Protein AF-A0A813WA10-F1 (afdb_monomer_lite)

InterPro domains:
  IPR019343 Protein phosphatase 1 regulatory subunit 21, N-terminal [PF10205] (33-105)
  IPR019343 Protein phosphatase 1 regulatory subunit 21, N-terminal [SM01254] (32-117)
  IPR040024 Protein phosphatase 1 regulatory subunit 21 [PTHR21448] (25-212)
  IPR049372 Protein phosphatase 1 regulatory subunit 21, C-terminal [PF21636] (547-637)

Secondary structure (DSSP, 8-state):
---------------------S-HHHHHHHHHHHHHHHHHHHHHHHHHHHHHHHHHHHHHHHHHHHHHHHHHHHHHHHHHHHHHHHHHHHHHHHHT-------------HHHHHHHHHHHHHHHHHHHHHHHHHHHHHHHHHHHHHHHHHHHHHHHHHHHHHHHHHHHHHHHHHHHHHHHHHHHHHHHHHHHHHHHHHHHHHHHHHHHHHHHHHHHHHHHHHHHHHHTS---SSSHHHHHHHHHHHHHHHHHHHHHHHHHHHHHHTTTSHHHHHHHHHHHHHHHHHHHHHHTT-TTTHHHHHHHHHHHHHHHHHHHHHHTTT--S-HHHHHHHHHHHHHHHHHHHHHH-TTSTT-HHHHHHHHHHHHHHT------HHHHHHHHHHHHHHHHHHHHHHHHHHHHHHTT--HHHHHHHHHHHHHHHHHHHHHHHHHHHHHHHHHHHHHHHHHHHHHHTTSSHHHHHHHHHHHHHHHHHHHHHHHHHHHHHHHHHHHHHHHHHHHHHHHHHHHHHHHHHHTTS----------HHHHHHHHHHHHHHHHHHHHHHHHHHHHHHHHHHHHHHHHHHHHHHHHHHHHHHHHHHHHHHHHHHHHHHHHHHHHHHHHHHHHHHHHHHHHHHHHHHHHHHHHHHHHHHHHHHHHHHHTTS--

Structure (mmCIF, N/CA/C/O backbone):
data_AF-A0A813WA10-F1
#
_entry.id   AF-A0A813WA10-F1
#
loop_
_atom_site.group_PDB
_atom_site.id
_atom_site.type_symbol
_atom_site.label_atom_id
_atom_site.label_alt_id
_atom_site.label_comp_id
_atom_site.label_asym_id
_atom_site.label_entity_id
_atom_site.label_seq_id
_atom_site.pdbx_PDB_ins_code
_atom_site.Cartn_x
_atom_site.Cartn_y
_atom_site.Cartn_z
_atom_site.occupancy
_atom_site.B_iso_or_equiv
_atom_site.auth_seq_id
_atom_site.auth_comp_id
_atom_site.auth_asym_id
_atom_site.auth_atom_id
_atom_site.pdbx_PDB_model_num
ATOM 1 N N . MET A 1 1 ? 23.349 11.124 74.978 1.00 33.12 1 MET A N 1
ATOM 2 C CA . MET A 1 1 ? 24.605 10.948 74.207 1.00 33.12 1 MET A CA 1
ATOM 3 C C . MET A 1 1 ? 24.177 10.767 72.755 1.00 33.12 1 MET A C 1
ATOM 5 O O . MET A 1 1 ? 23.333 9.919 72.550 1.00 33.12 1 MET A O 1
ATOM 9 N N . SER A 1 2 ? 24.540 11.530 71.728 1.00 36.50 2 SER A N 1
ATOM 10 C CA . SER A 1 2 ? 25.549 12.565 71.508 1.00 36.50 2 SER A CA 1
ATOM 11 C C . SER A 1 2 ? 24.928 13.719 70.697 1.00 36.50 2 SER A C 1
ATOM 13 O O . SER A 1 2 ? 23.919 13.537 70.022 1.00 36.50 2 SER A O 1
ATOM 15 N N . LYS A 1 3 ? 25.508 14.910 70.849 1.00 33.91 3 LYS A N 1
ATOM 16 C CA . LYS A 1 3 ? 25.082 16.215 70.323 1.00 33.91 3 LYS A CA 1
ATOM 17 C C . LYS A 1 3 ? 25.573 16.465 68.888 1.00 33.91 3 LYS A C 1
ATOM 19 O O . LYS A 1 3 ? 26.562 15.866 68.481 1.00 33.91 3 LYS A O 1
ATOM 24 N N . ALA A 1 4 ? 24.974 17.509 68.300 1.00 31.62 4 ALA A N 1
ATOM 25 C CA . ALA A 1 4 ? 25.505 18.483 67.328 1.00 31.62 4 ALA A CA 1
ATOM 26 C C . ALA A 1 4 ? 24.968 18.337 65.896 1.00 31.62 4 ALA A C 1
ATOM 28 O O . ALA A 1 4 ? 24.889 17.233 65.385 1.00 31.62 4 ALA A O 1
ATOM 29 N N . SER A 1 5 ? 24.618 19.388 65.154 1.00 33.19 5 SER A N 1
ATOM 30 C CA . SER A 1 5 ? 24.331 20.803 65.434 1.00 33.19 5 SER A CA 1
ATOM 31 C C . SER A 1 5 ? 23.654 21.352 64.172 1.00 33.19 5 SER A C 1
ATOM 33 O O . SER A 1 5 ? 24.031 20.985 63.064 1.00 33.19 5 SER A O 1
ATOM 35 N N . LYS A 1 6 ? 22.671 22.239 64.347 1.00 37.78 6 LYS A N 1
ATOM 36 C CA . LYS A 1 6 ? 22.177 23.145 63.303 1.00 37.78 6 LYS A CA 1
ATOM 37 C C . LYS A 1 6 ? 23.285 24.121 62.899 1.00 37.78 6 LYS A C 1
ATOM 39 O O . LYS A 1 6 ? 23.910 24.700 63.785 1.00 37.78 6 LYS A O 1
ATOM 44 N N . SER A 1 7 ? 23.417 24.383 61.605 1.00 33.12 7 SER A N 1
ATOM 45 C CA . SER A 1 7 ? 23.889 25.669 61.092 1.00 33.12 7 SER A CA 1
ATOM 46 C C . SER A 1 7 ? 23.321 25.893 59.694 1.00 33.12 7 SER A C 1
ATOM 48 O O . SER A 1 7 ? 23.631 25.151 58.762 1.00 33.12 7 SER A O 1
ATOM 50 N N . ASP A 1 8 ? 22.473 26.912 59.602 1.00 33.22 8 ASP A N 1
ATOM 51 C CA . ASP A 1 8 ? 22.208 27.691 58.397 1.00 33.22 8 ASP A CA 1
ATOM 52 C C . ASP A 1 8 ? 23.529 28.191 57.784 1.00 33.22 8 ASP A C 1
ATOM 54 O O . ASP A 1 8 ? 24.503 28.348 58.522 1.00 33.22 8 ASP A O 1
ATOM 58 N N . LEU A 1 9 ? 23.551 28.441 56.468 1.00 33.88 9 LEU A N 1
ATOM 59 C CA . LEU A 1 9 ? 24.143 29.631 55.830 1.00 33.88 9 LEU A CA 1
ATOM 60 C C . LEU A 1 9 ? 24.111 29.505 54.293 1.00 33.88 9 LEU A C 1
ATOM 62 O O . LEU A 1 9 ? 24.758 28.651 53.693 1.00 33.88 9 LEU A O 1
ATOM 66 N N . ASP A 1 10 ? 23.325 30.408 53.713 1.00 30.09 10 ASP A N 1
ATOM 67 C CA . ASP A 1 10 ? 23.656 31.300 52.602 1.00 30.09 10 ASP A CA 1
ATOM 68 C C . ASP A 1 10 ? 24.057 30.741 51.231 1.00 30.09 10 ASP A C 1
ATOM 70 O O . ASP A 1 10 ? 25.199 30.399 50.927 1.00 30.09 10 ASP A O 1
ATOM 74 N N . ALA A 1 11 ? 23.078 30.847 50.331 1.00 36.66 11 ALA A N 1
ATOM 75 C CA . ALA A 1 11 ? 23.279 31.024 48.906 1.00 36.66 11 ALA A CA 1
ATOM 76 C C . ALA A 1 11 ? 23.779 32.452 48.625 1.00 36.66 11 ALA A C 1
ATOM 78 O O . ALA A 1 11 ? 23.010 33.405 48.721 1.00 36.66 11 ALA A O 1
ATOM 79 N N . ASN A 1 12 ? 25.059 32.592 48.276 1.00 35.00 12 ASN A N 1
ATOM 80 C CA . ASN A 1 12 ? 25.571 33.618 47.361 1.00 35.00 12 ASN A CA 1
ATOM 81 C C . ASN A 1 12 ? 27.078 33.434 47.161 1.00 35.00 12 ASN A C 1
ATOM 83 O O . ASN A 1 12 ? 27.861 33.796 48.031 1.00 35.00 12 ASN A O 1
ATOM 87 N N . SER A 1 13 ? 27.471 32.895 46.007 1.00 32.72 13 SER A N 1
ATOM 88 C CA . SER A 1 13 ? 28.706 33.217 45.274 1.00 32.72 13 SER A CA 1
ATOM 89 C C . SER A 1 13 ? 28.968 32.101 44.271 1.00 32.72 13 SER A C 1
ATOM 91 O O . SER A 1 13 ? 29.243 30.979 44.681 1.00 32.72 13 SER A O 1
ATOM 93 N N . LEU A 1 14 ? 28.859 32.405 42.976 1.00 34.34 14 LEU A N 1
ATOM 94 C CA . LEU A 1 14 ? 29.836 32.031 41.945 1.00 34.34 14 LEU A CA 1
ATOM 95 C C . LEU A 1 14 ? 29.324 32.514 40.581 1.00 34.34 14 LEU A C 1
ATOM 97 O O . LEU A 1 14 ? 28.805 31.761 39.765 1.00 34.34 14 LEU A O 1
ATOM 101 N N . ASN A 1 15 ? 29.501 33.820 40.357 1.00 35.47 15 ASN A N 1
ATOM 102 C CA . ASN A 1 15 ? 29.736 34.348 39.019 1.00 35.47 15 ASN A CA 1
ATOM 103 C C . ASN A 1 15 ? 31.147 33.909 38.612 1.00 35.47 15 ASN A C 1
ATOM 105 O O . ASN A 1 15 ? 32.132 34.453 39.107 1.00 35.47 15 ASN A O 1
ATOM 109 N N . GLY A 1 16 ? 31.224 32.916 37.732 1.00 32.81 16 GLY A N 1
ATOM 110 C CA . GLY A 1 16 ? 32.427 32.537 37.004 1.00 32.81 16 GLY A CA 1
ATOM 111 C C . GLY A 1 16 ? 32.150 32.684 35.517 1.00 32.81 16 GLY A C 1
ATOM 112 O O . GLY A 1 16 ? 31.557 31.806 34.901 1.00 32.81 16 GLY A O 1
ATOM 113 N N . THR A 1 17 ? 32.527 33.831 34.964 1.00 37.56 17 THR A N 1
ATOM 114 C CA . THR A 1 17 ? 32.673 34.039 33.527 1.00 37.56 17 THR A CA 1
ATOM 115 C C . THR A 1 17 ? 33.878 33.244 33.045 1.00 37.56 17 THR A C 1
ATOM 117 O O . THR A 1 17 ? 34.996 33.625 33.372 1.00 37.56 17 THR A O 1
ATOM 120 N N . ASP A 1 18 ? 33.658 32.209 32.240 1.00 33.34 18 ASP A N 1
ATOM 121 C CA . ASP A 1 18 ? 34.649 31.760 31.267 1.00 33.34 18 ASP A CA 1
ATOM 122 C C . ASP A 1 18 ? 33.950 31.426 29.951 1.00 33.34 18 ASP A C 1
ATOM 124 O O . ASP A 1 18 ? 33.076 30.568 29.840 1.00 33.34 18 ASP A O 1
ATOM 128 N N . THR A 1 19 ? 34.327 32.204 28.947 1.00 39.88 19 THR A N 1
ATOM 129 C CA . THR A 1 19 ? 33.926 32.102 27.554 1.00 39.88 19 THR A CA 1
ATOM 130 C C . THR A 1 19 ? 34.519 30.847 26.920 1.00 39.88 19 THR A C 1
ATOM 132 O O . THR A 1 19 ? 35.712 30.819 26.621 1.00 39.88 19 THR A O 1
ATOM 135 N N . ILE A 1 20 ? 33.680 29.854 26.622 1.00 36.19 20 ILE A N 1
ATOM 136 C CA . ILE A 1 20 ? 33.923 28.896 25.537 1.00 36.19 20 ILE A CA 1
ATOM 137 C C . ILE A 1 20 ? 32.657 28.852 24.682 1.00 36.19 20 ILE A C 1
ATOM 139 O O . ILE A 1 20 ? 31.673 28.184 24.990 1.00 36.19 20 ILE A O 1
ATOM 143 N N . SER A 1 21 ? 32.686 29.627 23.603 1.00 44.12 21 SER A N 1
ATOM 144 C CA . SER A 1 21 ? 31.719 29.548 22.516 1.00 44.12 21 SER A CA 1
ATOM 145 C C . SER A 1 21 ? 31.869 28.207 21.807 1.00 44.12 21 SER A C 1
ATOM 147 O O . SER A 1 21 ? 32.882 28.009 21.147 1.00 44.12 21 SER A O 1
ATOM 149 N N . LEU A 1 22 ? 30.878 27.322 21.948 1.00 46.62 22 LEU A N 1
ATOM 150 C CA . LEU A 1 22 ? 30.342 26.398 20.932 1.00 46.62 22 LEU A CA 1
ATOM 151 C C . LEU A 1 22 ? 29.183 25.591 21.582 1.00 46.62 22 LEU A C 1
ATOM 153 O O . LEU A 1 22 ? 29.349 25.004 22.647 1.00 46.62 22 LEU A O 1
ATOM 157 N N . ASP A 1 23 ? 27.989 25.633 20.973 1.00 43.88 23 ASP A N 1
ATOM 158 C CA . ASP A 1 23 ? 26.807 24.764 21.211 1.00 43.88 23 ASP A CA 1
ATOM 159 C C . ASP A 1 23 ? 25.949 24.866 22.503 1.00 43.88 23 ASP A C 1
ATOM 161 O O . ASP A 1 23 ? 25.460 23.872 23.039 1.00 43.88 23 ASP A O 1
ATOM 165 N N . HIS A 1 24 ? 25.649 26.074 22.998 1.00 47.12 24 HIS A N 1
ATOM 166 C CA . HIS A 1 24 ? 24.844 26.241 24.229 1.00 47.12 24 HIS A CA 1
ATOM 167 C C . HIS A 1 24 ? 23.313 26.387 24.067 1.00 47.12 24 HIS A C 1
ATOM 169 O O . HIS A 1 24 ? 22.611 26.337 25.078 1.00 47.12 24 HIS A O 1
ATOM 175 N N . SER A 1 25 ? 22.743 26.531 22.862 1.00 57.12 25 SER A N 1
ATOM 176 C CA . SER A 1 25 ? 21.282 26.739 22.752 1.00 57.12 25 SER A CA 1
ATOM 177 C C . SER A 1 25 ? 20.475 25.466 23.010 1.00 57.12 25 SER A C 1
ATOM 179 O O . SER A 1 25 ? 19.402 25.526 23.601 1.00 57.12 25 SER A O 1
ATOM 181 N N . GLU A 1 26 ? 20.985 24.299 22.613 1.00 56.41 26 GLU A N 1
ATOM 182 C CA . GLU A 1 26 ? 20.252 23.041 22.774 1.00 56.41 26 GLU A CA 1
ATOM 183 C C . GLU A 1 26 ? 20.369 22.478 24.200 1.00 56.41 26 GLU A C 1
ATOM 185 O O . GLU A 1 26 ? 19.400 21.962 24.759 1.00 56.41 26 GLU A O 1
ATOM 190 N N . ASN A 1 27 ? 21.538 22.642 24.827 1.00 58.09 27 ASN A N 1
ATOM 191 C CA . ASN A 1 27 ? 21.782 22.197 26.199 1.00 58.09 27 ASN A CA 1
ATOM 192 C C . ASN A 1 27 ? 21.089 23.086 27.239 1.00 58.09 27 ASN A C 1
ATOM 194 O O . ASN A 1 27 ? 20.584 22.558 28.227 1.00 58.09 27 ASN A O 1
ATOM 198 N N . GLY A 1 28 ? 20.981 24.399 26.997 1.00 72.38 28 GLY A N 1
ATOM 199 C CA . GLY A 1 28 ? 20.206 25.301 27.855 1.00 72.38 28 GLY A CA 1
ATOM 200 C C . GLY A 1 28 ? 18.722 24.928 27.894 1.00 72.38 28 GLY A C 1
ATOM 201 O O . GLY A 1 28 ? 18.147 24.779 28.967 1.00 72.38 28 GLY A O 1
ATOM 202 N N . VAL A 1 29 ? 18.126 24.635 26.733 1.00 75.19 29 VAL A N 1
ATOM 203 C CA . VAL A 1 29 ? 16.718 24.207 26.644 1.00 75.19 29 VAL A CA 1
ATOM 204 C C . VAL A 1 29 ? 16.491 22.845 27.313 1.00 75.19 29 VAL A C 1
ATOM 206 O O . VAL A 1 29 ? 15.463 22.641 27.962 1.00 75.19 29 VAL A O 1
ATOM 209 N N . LYS A 1 30 ? 17.439 21.905 27.192 1.00 77.56 30 LYS A N 1
ATOM 210 C CA . LYS A 1 30 ? 17.378 20.607 27.893 1.00 77.56 30 LYS A CA 1
ATOM 211 C C . LYS A 1 30 ? 17.488 20.782 29.412 1.00 77.56 30 LYS A C 1
ATOM 213 O O . LYS A 1 30 ? 16.736 20.141 30.144 1.00 77.56 30 LYS A O 1
ATOM 218 N N . TYR A 1 31 ? 18.365 21.669 29.879 1.00 85.75 31 TYR A N 1
ATOM 219 C CA . TYR A 1 31 ? 18.518 21.984 31.299 1.00 85.75 31 TYR A CA 1
ATOM 220 C C . TYR A 1 31 ? 17.266 22.666 31.872 1.00 85.75 31 TYR A C 1
ATOM 222 O O . TYR A 1 31 ? 16.761 22.241 32.909 1.00 85.75 31 TYR A O 1
ATOM 230 N N . ASP A 1 32 ? 16.685 23.634 31.159 1.00 80.62 32 ASP A N 1
ATOM 231 C CA . ASP A 1 32 ? 15.454 24.315 31.578 1.00 80.62 32 ASP A CA 1
ATOM 232 C C . ASP A 1 32 ? 14.248 23.365 31.637 1.00 80.62 32 ASP A C 1
ATOM 234 O O . ASP A 1 32 ? 13.455 23.422 32.581 1.00 80.62 32 ASP A O 1
ATOM 238 N N . ARG A 1 33 ? 14.124 22.437 30.675 1.00 84.94 33 ARG A N 1
ATOM 239 C CA . ARG A 1 33 ? 13.103 21.373 30.725 1.00 84.94 33 ARG A CA 1
ATOM 240 C C . ARG A 1 33 ? 13.304 20.455 31.927 1.00 84.94 33 ARG A C 1
ATOM 242 O O . ARG A 1 33 ? 12.343 20.176 32.638 1.00 84.94 33 ARG A O 1
ATOM 249 N N . LEU A 1 34 ? 14.544 20.052 32.205 1.00 85.19 34 LEU A N 1
ATOM 250 C CA . LEU A 1 34 ? 14.866 19.205 33.353 1.00 85.19 34 LEU A CA 1
ATOM 251 C C . LEU A 1 34 ? 14.540 19.898 34.687 1.00 85.19 34 LEU A C 1
ATOM 253 O O . LEU A 1 34 ? 14.000 19.268 35.596 1.00 85.19 34 LEU A O 1
ATOM 257 N N . VAL A 1 35 ? 14.806 21.202 34.798 1.00 85.88 35 VAL A N 1
ATOM 258 C CA . VAL A 1 35 ? 14.435 22.009 35.970 1.00 85.88 35 VAL A CA 1
ATOM 259 C C . VAL A 1 35 ? 12.913 22.090 36.119 1.00 85.88 35 VAL A C 1
ATOM 261 O O . VAL A 1 35 ? 12.399 21.900 37.223 1.00 85.88 35 VAL A O 1
ATOM 264 N N . GLN A 1 36 ? 12.171 22.314 35.030 1.00 83.50 36 GLN A N 1
ATOM 265 C CA . GLN A 1 36 ? 10.704 22.318 35.064 1.00 83.50 36 GLN A CA 1
ATOM 266 C C . GLN A 1 36 ? 10.128 20.960 35.479 1.00 83.50 36 GLN A C 1
ATOM 268 O O . GLN A 1 36 ? 9.196 20.909 36.287 1.00 83.50 36 GLN A O 1
ATOM 273 N N . ASP A 1 37 ? 10.688 19.864 34.975 1.00 85.19 37 ASP A N 1
ATOM 274 C CA . ASP A 1 37 ? 10.248 18.515 35.321 1.00 85.19 37 ASP A CA 1
ATOM 275 C C . ASP A 1 37 ? 10.596 18.162 36.770 1.00 85.19 37 ASP A C 1
ATOM 277 O O . ASP A 1 37 ? 9.756 17.608 37.481 1.00 85.19 37 ASP A O 1
ATOM 281 N N . TYR A 1 38 ? 11.758 18.588 37.271 1.00 88.62 38 TYR A N 1
ATOM 282 C CA . TYR A 1 38 ? 12.115 18.463 38.685 1.00 88.62 38 TYR A CA 1
ATOM 283 C C . TYR A 1 38 ? 11.157 19.246 39.599 1.00 88.62 38 TYR A C 1
ATOM 285 O O . TYR A 1 38 ? 10.715 18.726 40.626 1.00 88.62 38 TYR A O 1
ATOM 293 N N . VAL A 1 39 ? 10.769 20.472 39.223 1.00 87.94 39 VAL A N 1
ATOM 294 C CA . VAL A 1 39 ? 9.791 21.278 39.979 1.00 87.94 39 VAL A CA 1
ATOM 295 C C . VA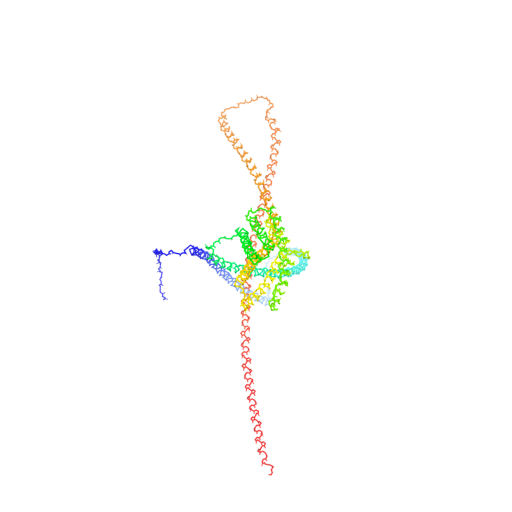L A 1 39 ? 8.413 20.607 39.995 1.00 87.94 39 VAL A C 1
ATOM 297 O O . VAL A 1 39 ? 7.789 20.523 41.057 1.00 87.94 39 VAL A O 1
ATOM 300 N N . LYS A 1 40 ? 7.955 20.065 38.858 1.00 87.88 40 LYS A N 1
ATOM 301 C CA . LYS A 1 40 ? 6.698 19.298 38.771 1.00 87.88 40 LYS A CA 1
ATOM 302 C C . LYS A 1 40 ? 6.752 18.006 39.587 1.00 87.88 40 LYS A C 1
ATOM 304 O O . LYS A 1 40 ? 5.775 17.642 40.235 1.00 87.88 40 LYS A O 1
ATOM 309 N N . LEU A 1 41 ? 7.881 17.301 39.583 1.00 88.75 41 LEU A N 1
ATOM 310 C CA . LEU A 1 41 ? 8.041 16.069 40.352 1.00 88.75 41 LEU A CA 1
ATOM 311 C C . LEU A 1 41 ? 8.064 16.359 41.858 1.00 88.75 41 LEU A C 1
ATOM 313 O O . LEU A 1 41 ? 7.436 15.652 42.644 1.00 88.75 41 LEU A O 1
ATOM 317 N N . ARG A 1 42 ? 8.710 17.456 42.265 1.00 89.31 42 ARG A N 1
ATOM 318 C CA . ARG A 1 42 ? 8.746 17.913 43.657 1.00 89.31 42 ARG A CA 1
ATOM 319 C C . ARG A 1 42 ? 7.370 18.350 44.165 1.00 89.31 42 ARG A C 1
ATOM 321 O O . ARG A 1 42 ? 7.039 18.066 45.320 1.00 89.31 42 ARG A O 1
ATOM 328 N N . SER A 1 43 ? 6.551 19.001 43.334 1.00 87.31 43 SER A N 1
ATOM 329 C CA . SER A 1 43 ? 5.176 19.353 43.713 1.00 87.31 43 SER A CA 1
ATOM 330 C C . SER A 1 43 ? 4.296 18.107 43.861 1.00 87.31 43 SER A C 1
ATOM 332 O O . SER A 1 43 ? 3.623 17.967 44.883 1.00 87.31 43 SER A O 1
ATOM 334 N N . LYS A 1 44 ? 4.392 17.142 42.933 1.00 82.56 44 LYS A N 1
ATOM 335 C CA . LYS A 1 44 ? 3.716 15.835 43.038 1.00 82.56 44 LYS A CA 1
ATOM 336 C C . LYS A 1 44 ? 4.128 15.066 44.296 1.00 82.56 44 LYS A C 1
ATOM 338 O O . LYS A 1 44 ? 3.264 14.587 45.023 1.00 82.56 44 LYS A O 1
ATOM 343 N N . LEU A 1 45 ? 5.425 15.014 44.608 1.00 86.75 45 LEU A N 1
ATOM 344 C CA . LEU A 1 45 ? 5.942 14.367 45.820 1.00 86.75 45 LEU A CA 1
ATOM 345 C C . LEU A 1 45 ? 5.393 15.020 47.099 1.00 86.75 45 LEU A C 1
ATOM 347 O O . LEU A 1 45 ? 5.097 14.332 48.073 1.00 86.75 45 LEU A O 1
ATOM 351 N N . THR A 1 46 ? 5.233 16.344 47.098 1.00 84.69 46 THR A N 1
ATOM 352 C CA . THR A 1 46 ? 4.693 17.085 48.248 1.00 84.69 46 THR A CA 1
ATOM 353 C C . THR A 1 46 ? 3.216 16.759 48.480 1.00 84.69 46 THR A C 1
ATOM 355 O O . THR A 1 46 ? 2.815 16.530 49.621 1.00 84.69 46 THR A O 1
ATOM 358 N N . ILE A 1 47 ? 2.421 16.677 47.408 1.00 88.75 47 ILE A N 1
ATOM 359 C CA . ILE A 1 47 ? 1.001 16.297 47.475 1.00 88.75 47 ILE A CA 1
ATOM 360 C C . ILE A 1 47 ? 0.859 14.843 47.935 1.00 88.75 47 ILE A C 1
ATOM 362 O O . ILE A 1 47 ? 0.095 14.569 48.857 1.00 88.75 47 ILE A O 1
ATOM 366 N N . LEU A 1 48 ? 1.640 13.925 47.361 1.00 85.06 48 LEU A N 1
ATOM 367 C CA . LEU A 1 48 ? 1.583 12.505 47.707 1.00 85.06 48 LEU A CA 1
ATOM 368 C C . LEU A 1 48 ? 1.993 12.256 49.163 1.00 85.06 48 LEU A C 1
ATOM 370 O O . LEU A 1 48 ? 1.343 11.496 49.873 1.00 85.06 48 LEU A O 1
ATOM 374 N N . LYS A 1 49 ? 3.031 12.951 49.644 1.00 89.12 49 LYS A N 1
ATOM 375 C CA . LYS A 1 49 ? 3.440 12.886 51.051 1.00 89.12 49 LYS A CA 1
ATOM 376 C C . LYS A 1 49 ? 2.338 13.395 51.982 1.00 89.12 49 LYS A C 1
ATOM 378 O O . LYS A 1 49 ? 2.144 12.817 53.046 1.00 89.12 49 LYS A O 1
ATOM 383 N N . LYS A 1 50 ? 1.612 14.446 51.589 1.00 89.62 50 LYS A N 1
ATOM 384 C CA . LYS A 1 50 ? 0.470 14.957 52.356 1.00 89.62 50 LYS A CA 1
ATOM 385 C C . LYS A 1 50 ? -0.682 13.944 52.390 1.00 89.62 50 LYS A C 1
ATOM 387 O O . LYS A 1 50 ? -1.155 13.631 53.475 1.00 89.62 50 LYS A O 1
ATOM 392 N N . ALA A 1 51 ? -1.050 13.373 51.243 1.00 82.75 51 ALA A N 1
ATOM 393 C CA . ALA A 1 51 ? -2.088 12.345 51.150 1.00 82.75 51 ALA A CA 1
ATOM 394 C C . ALA A 1 51 ? -1.738 11.086 51.966 1.00 82.75 51 ALA A C 1
ATOM 396 O O . ALA A 1 51 ? -2.587 10.545 52.668 1.00 82.75 51 ALA A O 1
ATOM 397 N N . TYR A 1 52 ? -0.472 10.657 51.941 1.00 86.50 52 TYR A N 1
ATOM 398 C CA . TYR A 1 52 ? 0.003 9.523 52.737 1.00 86.50 52 TYR A CA 1
ATOM 399 C C . TYR A 1 52 ? -0.085 9.788 54.248 1.00 86.50 52 TYR A C 1
ATOM 401 O O . TYR A 1 52 ? -0.493 8.912 55.010 1.00 86.50 52 TYR A O 1
ATOM 409 N N . VAL A 1 53 ? 0.267 10.999 54.695 1.00 87.56 53 VAL A N 1
ATOM 410 C CA . VAL A 1 53 ? 0.131 11.394 56.107 1.00 87.56 53 VAL A CA 1
ATOM 411 C C . VAL A 1 53 ? -1.342 11.424 56.521 1.00 87.56 53 VAL A C 1
ATOM 413 O O . VAL A 1 53 ? -1.685 10.824 57.535 1.00 87.56 53 VAL A O 1
ATOM 416 N N . GLU A 1 54 ? -2.221 12.026 55.714 1.00 87.88 54 GLU A N 1
ATOM 417 C CA . GLU A 1 54 ? -3.668 12.056 55.980 1.00 87.88 54 GLU A CA 1
ATOM 418 C C . GLU A 1 54 ? -4.271 10.639 56.039 1.00 87.88 54 GLU A C 1
ATOM 420 O O . GLU A 1 54 ? -5.060 10.331 56.934 1.00 87.88 54 GLU A O 1
ATOM 425 N N . GLN A 1 55 ? -3.851 9.734 55.149 1.00 82.00 55 GLN A N 1
ATOM 426 C CA . GLN A 1 55 ? -4.287 8.336 55.166 1.00 82.00 55 GLN A CA 1
ATOM 427 C C . GLN A 1 55 ? -3.784 7.584 56.408 1.00 82.00 55 GLN A C 1
ATOM 429 O O . GLN A 1 55 ? -4.538 6.819 57.016 1.00 82.00 55 GLN A O 1
ATOM 434 N N . SER A 1 56 ? -2.533 7.816 56.817 1.00 81.69 56 SER A N 1
ATOM 435 C CA . SER A 1 56 ? -1.961 7.225 58.031 1.00 81.69 56 SER A CA 1
ATOM 436 C C . SER A 1 56 ? -2.680 7.709 59.296 1.00 81.69 56 SER A C 1
ATOM 438 O O . SER A 1 56 ? -2.913 6.912 60.205 1.00 81.69 56 SER A O 1
ATOM 440 N N . GLU A 1 57 ? -3.050 8.989 59.365 1.00 84.75 57 GLU A N 1
ATOM 441 C CA . GLU A 1 57 ? -3.810 9.557 60.486 1.00 84.75 57 GLU A CA 1
ATOM 442 C C . GLU A 1 57 ? -5.242 9.007 60.540 1.00 84.75 57 GLU A C 1
ATOM 444 O O . GLU A 1 57 ? -5.720 8.632 61.614 1.00 84.75 57 GLU A O 1
ATOM 449 N N . LEU A 1 58 ? -5.907 8.870 59.388 1.00 84.00 58 LEU A N 1
ATOM 450 C CA . LEU A 1 58 ? -7.243 8.275 59.299 1.00 84.00 58 LEU A CA 1
ATOM 451 C C . LEU A 1 58 ? -7.238 6.795 59.717 1.00 84.00 58 LEU A C 1
ATOM 453 O O . LEU A 1 58 ? -8.152 6.346 60.412 1.00 84.00 58 LEU A O 1
ATOM 457 N N . SER A 1 59 ? -6.205 6.040 59.330 1.00 76.75 59 SER A N 1
ATOM 458 C CA . SER A 1 59 ? -6.030 4.647 59.760 1.00 76.75 59 SER A CA 1
ATOM 459 C C . SER A 1 59 ? -5.863 4.552 61.277 1.00 76.75 59 SER A C 1
ATOM 461 O O . SER A 1 59 ? -6.546 3.758 61.920 1.00 76.75 59 SER A O 1
ATOM 463 N N . ALA A 1 60 ? -5.039 5.418 61.874 1.00 85.94 60 ALA A N 1
ATOM 464 C CA . ALA A 1 60 ? -4.842 5.449 63.322 1.00 85.94 60 ALA A CA 1
ATOM 465 C C . ALA A 1 60 ? -6.132 5.803 64.091 1.00 85.94 60 ALA A C 1
ATOM 467 O O . ALA A 1 60 ? -6.408 5.224 65.144 1.00 85.94 60 ALA A O 1
ATOM 468 N N . GLN A 1 61 ? -6.959 6.713 63.562 1.00 84.44 61 GLN A N 1
ATOM 469 C CA . GLN A 1 61 ? -8.265 7.038 64.151 1.00 84.44 61 GLN A CA 1
ATOM 470 C C . GLN A 1 61 ? -9.255 5.868 64.070 1.00 84.44 61 GLN A C 1
ATOM 472 O O . GLN A 1 61 ? -9.993 5.618 65.032 1.00 84.44 61 GLN A O 1
ATOM 477 N N . LYS A 1 62 ? -9.268 5.128 62.952 1.00 84.62 62 LYS A N 1
ATOM 478 C CA . LYS A 1 62 ? -10.096 3.923 62.801 1.00 84.62 62 LYS A CA 1
ATOM 479 C C . LYS A 1 62 ? -9.673 2.845 63.794 1.00 84.62 62 LYS A C 1
ATOM 481 O O . LYS A 1 62 ? -10.532 2.347 64.516 1.00 84.62 62 LYS A O 1
ATOM 486 N N . ASP A 1 63 ? -8.375 2.585 63.927 1.00 82.69 63 ASP A N 1
ATOM 487 C CA . ASP A 1 63 ? -7.844 1.620 64.898 1.00 82.69 63 ASP A CA 1
ATOM 488 C C . ASP A 1 63 ? -8.188 2.005 66.344 1.00 82.69 63 ASP A C 1
ATOM 490 O O . ASP A 1 63 ? -8.565 1.157 67.154 1.00 82.69 63 ASP A O 1
ATOM 494 N N . GLN A 1 64 ? -8.123 3.297 66.683 1.00 88.44 64 GLN A N 1
ATOM 495 C CA . GLN A 1 64 ? -8.529 3.776 68.006 1.00 88.44 64 GLN A CA 1
ATOM 496 C C . GLN A 1 64 ? -10.033 3.592 68.255 1.00 88.44 64 GLN A C 1
ATOM 498 O O . GLN A 1 64 ? -10.442 3.291 69.378 1.00 88.44 64 GLN A O 1
ATOM 503 N N . THR A 1 65 ? -10.859 3.779 67.227 1.00 85.31 65 THR A N 1
ATOM 504 C CA . THR A 1 65 ? -12.316 3.606 67.315 1.00 85.31 65 THR A CA 1
ATOM 505 C C . THR A 1 65 ? -12.690 2.132 67.456 1.00 85.31 65 THR A C 1
ATOM 507 O O . THR A 1 65 ? -13.509 1.799 68.309 1.00 85.31 65 THR A O 1
ATOM 510 N N . ILE A 1 66 ? -12.028 1.245 66.708 1.00 88.50 66 ILE A N 1
ATOM 511 C CA . ILE A 1 66 ? -12.202 -0.209 66.816 1.00 88.50 66 ILE A CA 1
ATOM 512 C C . ILE A 1 66 ? -11.885 -0.670 68.242 1.00 88.50 66 ILE A C 1
ATOM 514 O O . ILE A 1 66 ? -12.735 -1.286 68.878 1.00 88.50 66 ILE A O 1
ATOM 518 N N . ARG A 1 67 ? -10.743 -0.254 68.806 1.00 90.88 67 ARG A N 1
ATOM 519 C CA . ARG A 1 67 ? -10.374 -0.604 70.191 1.00 90.88 67 ARG A CA 1
ATOM 520 C C . ARG A 1 67 ? -11.382 -0.122 71.235 1.00 90.88 67 ARG A C 1
ATOM 522 O O . ARG A 1 67 ? -11.576 -0.781 72.250 1.00 90.88 67 ARG A O 1
ATOM 529 N N . LYS A 1 68 ? -12.020 1.036 71.024 1.00 89.94 68 LYS A N 1
ATOM 530 C CA . LYS A 1 68 ? -13.079 1.519 71.927 1.00 89.94 68 LYS A CA 1
ATOM 531 C C . LYS A 1 68 ? -14.312 0.621 71.872 1.00 89.94 68 LYS A C 1
ATOM 533 O O . LYS A 1 68 ? -14.841 0.289 72.927 1.00 89.94 68 LYS A O 1
ATOM 538 N N . PHE A 1 69 ? -14.737 0.220 70.674 1.00 87.81 69 PHE A N 1
ATOM 539 C CA . PHE A 1 69 ? -15.869 -0.691 70.519 1.00 87.81 69 PHE A CA 1
ATOM 540 C C . PHE A 1 69 ? -15.563 -2.093 71.046 1.00 87.81 69 PHE A C 1
ATOM 542 O O . PHE A 1 69 ? -16.430 -2.688 71.671 1.00 87.81 69 PHE A O 1
ATOM 549 N N . GLU A 1 70 ? -14.339 -2.597 70.883 1.00 86.69 70 GLU A N 1
ATOM 550 C CA . GLU A 1 70 ? -13.913 -3.869 71.486 1.00 86.69 70 GLU A CA 1
ATOM 551 C C . GLU A 1 70 ? -14.022 -3.828 73.017 1.00 86.69 70 GLU A C 1
ATOM 553 O O . GLU A 1 70 ? -14.639 -4.705 73.616 1.00 86.69 70 GLU A O 1
ATOM 558 N N . LEU A 1 71 ? -13.534 -2.756 73.654 1.00 89.62 71 LEU A N 1
ATOM 559 C CA . LEU A 1 71 ? -13.665 -2.574 75.105 1.00 89.62 71 LEU A CA 1
ATOM 560 C C . LEU A 1 71 ? -15.128 -2.443 75.562 1.00 89.62 71 LEU A C 1
ATOM 562 O O . LEU A 1 71 ? -15.480 -2.897 76.652 1.00 89.62 71 LEU A O 1
ATOM 566 N N . GLU A 1 72 ? -15.987 -1.821 74.754 1.00 91.25 72 GLU A N 1
ATOM 567 C CA . GLU A 1 72 ? -17.421 -1.724 75.037 1.00 91.25 72 GLU A CA 1
ATOM 568 C C . GLU A 1 72 ? -18.120 -3.083 74.904 1.00 91.25 72 GLU A C 1
ATOM 570 O O . GLU A 1 72 ? -18.919 -3.443 75.770 1.00 91.25 72 GLU A O 1
ATOM 575 N N . ILE A 1 73 ? -17.777 -3.868 73.879 1.00 91.25 73 ILE A N 1
ATOM 576 C CA . ILE A 1 73 ? -18.264 -5.240 73.687 1.00 91.25 73 ILE A CA 1
ATOM 577 C C . ILE A 1 73 ? -17.850 -6.119 74.868 1.00 91.25 73 ILE A C 1
ATOM 579 O O . ILE A 1 73 ? -18.699 -6.819 75.422 1.00 91.25 73 ILE A O 1
ATOM 583 N N . ASP A 1 74 ? -16.595 -6.042 75.308 1.00 89.81 74 ASP A N 1
ATOM 584 C CA . ASP A 1 74 ? -16.108 -6.794 76.467 1.00 89.81 74 ASP A CA 1
ATOM 585 C C . ASP A 1 74 ? -16.836 -6.378 77.756 1.00 89.81 74 ASP A C 1
ATOM 587 O O . ASP A 1 74 ? -17.257 -7.226 78.549 1.00 89.81 74 ASP A O 1
ATOM 591 N N . GLY A 1 75 ? -17.070 -5.074 77.944 1.00 89.94 75 GLY A N 1
ATOM 592 C CA . GLY A 1 75 ? -17.837 -4.546 79.074 1.00 89.94 75 GLY A CA 1
ATOM 593 C C . GLY A 1 75 ? -19.305 -4.990 79.073 1.00 89.94 75 GLY A C 1
ATOM 594 O O . GLY A 1 75 ? -19.847 -5.364 80.120 1.00 89.94 75 GLY A O 1
ATOM 595 N N . LEU A 1 76 ? -19.954 -4.987 77.906 1.00 88.62 76 LEU A N 1
ATOM 596 C CA . LEU A 1 76 ? -21.327 -5.465 77.728 1.00 88.62 76 LEU A CA 1
ATOM 597 C C . LEU A 1 76 ? -21.424 -6.981 77.915 1.00 88.62 76 LEU A C 1
ATOM 599 O O . LEU A 1 76 ? -22.347 -7.451 78.578 1.00 88.62 76 LEU A O 1
ATOM 603 N N . SER A 1 77 ? -20.456 -7.737 77.400 1.00 90.12 77 SER A N 1
ATOM 604 C CA . SER A 1 77 ? -20.353 -9.186 77.575 1.00 90.12 77 SER A CA 1
ATOM 605 C C . SER A 1 77 ? -20.234 -9.555 79.054 1.00 90.12 77 SER A C 1
ATOM 607 O O . SER A 1 77 ? -21.003 -10.374 79.558 1.00 90.12 77 SER A O 1
ATOM 609 N N . PHE A 1 78 ? -19.359 -8.867 79.792 1.00 92.12 78 PHE A N 1
ATOM 610 C CA . PHE A 1 78 ? -19.197 -9.071 81.229 1.00 92.12 78 PHE A CA 1
ATOM 611 C C . PHE A 1 78 ? -20.468 -8.730 82.020 1.00 92.12 78 PHE A C 1
ATOM 613 O O . PHE A 1 78 ? -20.882 -9.481 82.907 1.00 92.12 78 PHE A O 1
ATOM 620 N N . ARG A 1 79 ? -21.136 -7.620 81.681 1.00 91.81 79 ARG A N 1
ATOM 621 C CA . ARG A 1 79 ? -22.404 -7.238 82.320 1.00 91.81 79 ARG A CA 1
ATOM 622 C C . ARG A 1 79 ? -23.515 -8.244 82.015 1.00 91.81 79 ARG A C 1
ATOM 624 O O . ARG A 1 79 ? -24.277 -8.583 82.918 1.00 91.81 79 ARG A O 1
ATOM 631 N N . ASN A 1 80 ? -23.579 -8.751 80.786 1.00 89.31 80 ASN A N 1
ATOM 632 C CA . ASN A 1 80 ? -24.518 -9.801 80.406 1.00 89.31 80 ASN A CA 1
ATOM 633 C C . ASN A 1 80 ? -24.241 -11.098 81.168 1.00 89.31 80 ASN A C 1
ATOM 635 O O . ASN A 1 80 ? -25.176 -11.658 81.723 1.00 89.31 80 ASN A O 1
ATOM 639 N N . GLN A 1 81 ? -22.982 -11.524 81.304 1.00 87.75 81 GLN A N 1
ATOM 640 C CA . GLN A 1 81 ? -22.631 -12.694 82.118 1.00 87.75 81 GLN A CA 1
ATOM 641 C C . GLN A 1 81 ? -23.055 -12.535 83.586 1.00 87.75 81 GLN A C 1
ATOM 643 O O . GLN A 1 81 ? -23.606 -13.467 84.169 1.00 87.75 81 GLN A O 1
ATOM 648 N N . GLN A 1 82 ? -22.866 -11.352 84.183 1.00 90.19 82 GLN A N 1
ATOM 649 C CA . GLN A 1 82 ? -23.347 -11.085 85.544 1.00 90.19 82 GLN A CA 1
ATOM 650 C C . GLN A 1 82 ? -24.875 -11.119 85.651 1.00 90.19 82 GLN A C 1
ATOM 652 O O . GLN A 1 82 ? -25.409 -11.634 86.634 1.00 90.19 82 GLN A O 1
ATOM 657 N N . LEU A 1 83 ? -25.584 -10.559 84.667 1.00 88.00 83 LEU A N 1
ATOM 658 C CA . LEU A 1 83 ? -27.046 -10.586 84.629 1.00 88.00 83 LEU A CA 1
ATOM 659 C C . LEU A 1 83 ? -27.563 -12.016 84.480 1.00 88.00 83 LEU A C 1
ATOM 661 O O . LEU A 1 83 ? -28.456 -12.393 85.231 1.00 88.00 83 LEU A O 1
ATOM 665 N N . THR A 1 84 ? -26.968 -12.820 83.599 1.00 89.31 84 THR A N 1
ATOM 666 C CA . THR A 1 84 ? -27.287 -14.243 83.445 1.00 89.31 84 THR A CA 1
ATOM 667 C C . THR A 1 84 ? -27.089 -14.994 84.758 1.00 89.31 84 THR A C 1
ATOM 669 O O . THR A 1 84 ? -28.031 -15.612 85.241 1.00 89.31 84 THR A O 1
ATOM 672 N N . ALA A 1 85 ? -25.935 -14.842 85.416 1.00 89.12 85 ALA A N 1
ATOM 673 C CA . ALA A 1 85 ? -25.668 -15.492 86.702 1.00 89.12 85 ALA A CA 1
ATOM 674 C C . ALA A 1 85 ? -26.646 -15.049 87.810 1.00 89.12 85 ALA A C 1
ATOM 676 O O . ALA A 1 85 ? -27.062 -15.847 88.651 1.00 89.12 85 ALA A O 1
ATOM 677 N N . ARG A 1 86 ? -27.051 -13.771 87.819 1.00 91.81 86 ARG A N 1
ATOM 678 C CA . ARG A 1 86 ? -28.047 -13.259 88.771 1.00 91.81 86 ARG A CA 1
ATOM 679 C C . ARG A 1 86 ? -29.446 -13.796 88.482 1.00 91.81 86 ARG A C 1
ATOM 681 O O . ARG A 1 86 ? -30.169 -14.098 89.425 1.00 91.81 86 ARG A O 1
ATOM 688 N N . VAL A 1 87 ? -29.832 -13.893 87.213 1.00 86.94 87 VAL A N 1
ATOM 689 C CA . VAL A 1 87 ? -31.117 -14.470 86.796 1.00 86.94 87 VAL A CA 1
ATOM 690 C C . VAL A 1 87 ? -31.173 -15.952 87.161 1.00 86.94 87 VAL A C 1
ATOM 692 O O . VAL A 1 87 ? -32.157 -16.371 87.760 1.00 86.94 87 VAL A O 1
ATOM 695 N N . GLU A 1 88 ? -30.100 -16.705 86.920 1.00 83.12 88 GLU A N 1
ATOM 696 C CA . GLU A 1 88 ? -29.982 -18.112 87.320 1.00 83.12 88 GLU A CA 1
ATOM 697 C C . GLU A 1 88 ? -30.087 -18.285 88.843 1.00 83.12 88 GLU A C 1
ATOM 699 O O . GLU A 1 88 ? -30.811 -19.158 89.318 1.00 83.12 88 GLU A O 1
ATOM 704 N N . SER A 1 89 ? -29.431 -17.420 89.626 1.00 81.50 89 SER A N 1
ATOM 705 C CA . SER A 1 89 ? -29.560 -17.422 91.091 1.00 81.50 89 SER A CA 1
ATOM 706 C C . SER A 1 89 ? -30.982 -17.093 91.549 1.00 81.50 89 SER A C 1
ATOM 708 O O . SER A 1 89 ? -31.493 -17.747 92.449 1.00 81.50 89 SER A O 1
ATOM 710 N N . LEU A 1 90 ? -31.635 -16.100 90.938 1.00 82.38 90 LEU A N 1
ATOM 711 C CA . LEU A 1 90 ? -33.005 -15.714 91.288 1.00 82.38 90 LEU A CA 1
ATOM 712 C C . LEU A 1 90 ? -34.028 -16.784 90.896 1.00 82.38 90 LEU A C 1
ATOM 714 O O . LEU A 1 90 ? -35.001 -16.979 91.618 1.00 82.38 90 LEU A O 1
ATOM 718 N N . GLN A 1 91 ? -33.819 -17.481 89.778 1.00 77.25 91 GLN A N 1
ATOM 719 C CA . GLN A 1 91 ? -34.628 -18.639 89.396 1.00 77.25 91 GLN A CA 1
ATOM 720 C C . GLN A 1 91 ? -34.445 -19.779 90.392 1.00 77.25 91 GLN A C 1
ATOM 722 O O . GLN A 1 91 ? -35.433 -20.340 90.850 1.00 77.25 91 GLN A O 1
ATOM 727 N N . LYS A 1 92 ? -33.208 -20.037 90.824 1.00 78.56 92 LYS A N 1
ATOM 728 C CA . LYS A 1 92 ? -32.928 -21.023 91.869 1.00 78.56 92 LYS A CA 1
ATOM 729 C C . LYS A 1 92 ? -33.597 -20.669 93.206 1.00 78.56 92 LYS A C 1
ATOM 731 O O . LYS A 1 92 ? -34.206 -21.533 93.825 1.00 78.56 92 LYS A O 1
ATOM 736 N N . ASP A 1 93 ? -33.568 -19.397 93.606 1.00 76.81 93 ASP A N 1
ATOM 737 C CA . ASP A 1 93 ? -34.231 -18.913 94.827 1.00 76.81 93 ASP A CA 1
ATOM 738 C C . ASP A 1 93 ? -35.772 -18.968 94.738 1.00 76.81 93 ASP A C 1
ATOM 740 O O . ASP A 1 93 ? -36.451 -19.134 95.756 1.00 76.81 93 ASP A O 1
ATOM 744 N N . LEU A 1 94 ? -36.337 -18.809 93.534 1.00 69.56 94 LEU A N 1
ATOM 745 C CA . LEU A 1 94 ? -37.774 -18.947 93.270 1.00 69.56 94 LEU A CA 1
ATOM 746 C C . LEU A 1 94 ? -38.217 -20.416 93.272 1.00 69.56 94 LEU A C 1
ATOM 748 O O . LEU A 1 94 ? -39.275 -20.724 93.820 1.00 69.56 94 LEU A O 1
ATOM 752 N N . ASP A 1 95 ? -37.397 -21.313 92.726 1.00 64.56 95 ASP A N 1
ATOM 753 C CA . ASP A 1 95 ? -37.663 -22.753 92.704 1.00 64.56 95 ASP A CA 1
ATOM 754 C C . ASP A 1 95 ? -37.523 -23.393 94.105 1.00 64.56 95 ASP A C 1
ATOM 756 O O . ASP A 1 95 ? -38.171 -24.399 94.401 1.00 64.56 95 ASP A O 1
ATOM 760 N N . GLU A 1 96 ? -36.745 -22.785 95.011 1.00 56.81 96 GLU A N 1
ATOM 761 C CA . GLU A 1 96 ? -36.515 -23.268 96.384 1.00 56.81 96 GLU A CA 1
ATOM 762 C C . GLU A 1 96 ? -37.560 -22.798 97.431 1.00 56.81 96 GLU A C 1
ATOM 764 O O . GLU A 1 96 ? -37.467 -23.180 98.602 1.00 56.81 96 GLU A O 1
ATOM 769 N N . LYS A 1 97 ? -38.609 -22.037 97.062 1.00 53.53 97 LYS A N 1
ATOM 770 C CA . LYS A 1 97 ? -39.686 -21.634 98.000 1.00 53.53 97 LYS A CA 1
ATOM 771 C C . LYS A 1 97 ? -41.107 -21.988 97.542 1.00 53.53 97 LYS A C 1
ATOM 773 O O . LYS A 1 97 ? -41.759 -21.181 96.882 1.00 53.53 97 LYS A O 1
ATOM 778 N N . PRO A 1 98 ? -41.699 -23.065 98.089 1.00 48.41 98 PRO A N 1
ATOM 779 C CA . PRO A 1 98 ? -43.139 -23.155 98.268 1.00 48.41 98 PRO A CA 1
ATOM 780 C C . PRO A 1 98 ? -43.528 -23.062 99.756 1.00 48.41 98 PRO A C 1
ATOM 782 O O . PRO A 1 98 ? -43.002 -23.771 100.609 1.00 48.41 98 PRO A O 1
ATOM 785 N N . ASN A 1 99 ? -44.537 -22.229 100.026 1.00 48.16 99 ASN A N 1
ATOM 786 C CA . ASN A 1 99 ? -45.389 -22.185 101.226 1.00 48.16 99 ASN A CA 1
ATOM 787 C C . ASN A 1 99 ? -44.822 -21.606 102.537 1.00 48.16 99 ASN A C 1
ATOM 789 O O . ASN A 1 99 ? -44.324 -22.333 103.390 1.00 48.16 99 ASN A O 1
ATOM 793 N N . GLN A 1 100 ? -45.135 -20.329 102.796 1.00 42.84 100 GLN A N 1
ATOM 794 C CA . GLN A 1 100 ? -45.580 -19.875 104.122 1.00 42.84 100 GLN A CA 1
ATOM 795 C C . GLN A 1 100 ? -46.672 -18.800 103.983 1.00 42.84 100 GLN A C 1
ATOM 797 O O . GLN A 1 100 ? -46.451 -17.703 103.480 1.00 42.84 100 GLN A O 1
ATOM 802 N N . THR A 1 101 ? -47.873 -19.173 104.418 1.00 49.78 101 THR A N 1
ATOM 803 C CA . THR A 1 101 ? -49.060 -18.340 104.651 1.00 49.78 101 THR A CA 1
ATOM 804 C C . THR A 1 101 ? -48.989 -17.591 105.990 1.00 49.78 101 THR A C 1
ATOM 806 O O . THR A 1 101 ? -48.284 -18.034 106.893 1.00 49.78 101 THR A O 1
ATOM 809 N N . SER A 1 102 ? -49.868 -16.582 106.144 1.00 40.75 102 SER A N 1
ATOM 810 C CA . SER A 1 102 ? -50.215 -15.751 107.330 1.00 40.75 102 SER A CA 1
ATOM 811 C C . SER A 1 102 ? -49.477 -14.400 107.391 1.00 40.75 102 SER A C 1
ATOM 813 O O . SER A 1 102 ? -48.296 -14.340 107.098 1.00 40.75 102 SER A O 1
ATOM 815 N N . SER A 1 103 ? -50.092 -13.247 107.683 1.00 36.88 103 SER A N 1
ATOM 816 C CA . SER A 1 103 ? -51.280 -12.929 108.492 1.00 36.88 103 SER A CA 1
ATOM 817 C C . SER A 1 103 ? -51.795 -11.499 108.195 1.00 36.88 103 SER A C 1
ATOM 819 O O . SER A 1 103 ? -50.997 -10.609 107.917 1.00 36.88 103 SER A O 1
ATOM 821 N N . ALA A 1 104 ? -53.112 -11.277 108.306 1.00 42.22 104 ALA A N 1
ATOM 822 C CA . ALA A 1 104 ? -53.812 -9.984 108.163 1.00 42.22 104 ALA A CA 1
ATOM 823 C C . ALA A 1 104 ? -53.380 -8.900 109.193 1.00 42.22 104 ALA A C 1
ATOM 825 O O . ALA A 1 104 ? -52.688 -9.230 110.158 1.00 42.22 104 ALA A O 1
ATOM 826 N N . PRO A 1 105 ? -53.848 -7.632 109.058 1.00 46.03 105 PRO A N 1
ATOM 827 C CA . PRO A 1 105 ? -55.058 -7.276 109.815 1.00 46.03 105 PRO A CA 1
ATOM 828 C C . PRO A 1 105 ? -56.053 -6.296 109.138 1.00 46.03 105 PRO A C 1
ATOM 830 O O . PRO A 1 105 ? -55.695 -5.227 108.664 1.00 46.03 105 PRO A O 1
ATOM 833 N N . SER A 1 106 ? -57.332 -6.667 109.267 1.00 49.12 106 SER A N 1
ATOM 834 C CA . SER A 1 106 ? -58.487 -5.869 109.726 1.00 49.12 106 SER A CA 1
ATOM 835 C C . SER A 1 106 ? -59.102 -4.717 108.901 1.00 49.12 106 SER A C 1
ATOM 837 O O . SER A 1 106 ? -58.470 -3.721 108.565 1.00 49.12 106 SER A O 1
ATOM 839 N N . THR A 1 107 ? -60.446 -4.778 108.897 1.00 47.38 107 THR A N 1
ATOM 840 C CA . THR A 1 107 ? -61.466 -3.703 108.823 1.00 47.38 107 THR A CA 1
ATOM 841 C C . THR A 1 107 ? -62.033 -3.344 107.445 1.00 47.38 107 THR A C 1
ATOM 843 O O . THR A 1 107 ? -61.679 -2.331 106.859 1.00 47.38 107 THR A O 1
ATOM 846 N N . ALA A 1 108 ? -63.033 -4.099 106.982 1.00 42.44 108 ALA A N 1
ATOM 847 C CA . ALA A 1 108 ? -64.051 -3.553 106.084 1.00 42.44 108 ALA A CA 1
ATOM 848 C C . ALA A 1 108 ? -65.401 -4.253 106.309 1.00 42.44 108 ALA A C 1
ATOM 850 O O . ALA A 1 108 ? -65.471 -5.459 106.546 1.00 42.44 108 ALA A O 1
ATOM 851 N N . GLN A 1 109 ? -66.477 -3.463 106.305 1.00 48.84 109 GLN A N 1
ATOM 852 C CA . GLN A 1 109 ? -67.845 -3.956 106.440 1.00 48.84 109 GLN A CA 1
ATOM 853 C C . GLN A 1 109 ? -68.182 -4.880 105.253 1.00 48.84 109 GLN A C 1
ATOM 855 O O . GLN A 1 109 ? -67.843 -4.537 104.118 1.00 48.84 109 GLN A O 1
ATOM 860 N N . PRO A 1 110 ? -68.870 -6.017 105.473 1.00 58.06 110 PRO A N 1
ATOM 861 C CA . PRO A 1 110 ? -69.071 -7.045 104.447 1.00 58.06 110 PRO A CA 1
ATOM 862 C C . PRO A 1 110 ? -69.791 -6.540 103.186 1.00 58.06 110 PRO A C 1
ATOM 864 O O . PRO A 1 110 ? -69.568 -7.087 102.114 1.00 58.06 110 PRO A O 1
ATOM 867 N N . ASN A 1 111 ? -70.591 -5.472 103.286 1.00 60.25 111 ASN A N 1
ATOM 868 C CA . ASN A 1 111 ? -71.317 -4.898 102.148 1.00 60.25 111 ASN A CA 1
ATOM 869 C C . ASN A 1 111 ? -70.429 -4.039 101.228 1.00 60.25 111 ASN A C 1
ATOM 871 O O . ASN A 1 111 ? -70.533 -4.145 100.013 1.00 60.25 111 ASN A O 1
ATOM 875 N N . VAL A 1 112 ? -69.508 -3.247 101.791 1.00 65.44 112 VAL A N 1
ATOM 876 C CA . VAL A 1 112 ? -68.567 -2.416 101.009 1.00 65.44 112 VAL A CA 1
ATOM 877 C C . VAL A 1 112 ? -67.519 -3.296 100.328 1.00 65.44 112 VAL A C 1
ATOM 879 O O . VAL A 1 112 ? -67.192 -3.089 99.166 1.00 65.44 112 VAL A O 1
ATOM 882 N N . LEU A 1 113 ? -67.054 -4.340 101.023 1.00 70.19 113 LEU A N 1
ATOM 883 C CA . LEU A 1 113 ? -66.184 -5.369 100.447 1.00 70.19 113 LEU A CA 1
ATOM 884 C C . LEU A 1 113 ? -66.874 -6.138 99.314 1.00 70.19 113 LEU A C 1
ATOM 886 O O . LEU A 1 113 ? -66.233 -6.435 98.311 1.00 70.19 113 LEU A O 1
ATOM 890 N N . ALA A 1 114 ? -68.163 -6.460 99.460 1.00 75.19 114 ALA A N 1
ATOM 891 C CA . ALA A 1 114 ? -68.931 -7.137 98.418 1.00 75.19 114 ALA A CA 1
ATOM 892 C C . ALA A 1 114 ? -69.159 -6.241 97.190 1.00 75.19 114 ALA A C 1
ATOM 894 O O . ALA A 1 114 ? -69.017 -6.717 96.066 1.00 75.19 114 ALA A O 1
ATOM 895 N N . GLU A 1 115 ? -69.448 -4.951 97.382 1.00 78.88 115 GLU A N 1
ATOM 896 C CA . GLU A 1 115 ? -69.559 -3.977 96.287 1.00 78.88 115 GLU A CA 1
ATOM 897 C C . GLU A 1 115 ? -68.216 -3.738 95.583 1.00 78.88 115 GLU A C 1
ATOM 899 O O . GLU A 1 115 ? -68.165 -3.736 94.354 1.00 78.88 115 GLU A O 1
ATOM 904 N N . GLU A 1 116 ? -67.110 -3.612 96.324 1.00 81.62 116 GLU A N 1
ATOM 905 C CA . GLU A 1 116 ? -65.769 -3.465 95.743 1.00 81.62 116 GLU A CA 1
ATOM 906 C C . GLU A 1 116 ? -65.328 -4.741 95.005 1.00 81.62 116 GLU A C 1
ATOM 908 O O . GLU A 1 116 ? -64.758 -4.670 93.914 1.00 81.62 116 GLU A O 1
ATOM 913 N N . LEU A 1 117 ? -65.651 -5.923 95.546 1.00 84.75 117 LEU A N 1
ATOM 914 C CA . LEU A 1 117 ? -65.444 -7.204 94.870 1.00 84.75 117 LEU A CA 1
ATOM 915 C C . LEU A 1 117 ? -66.265 -7.274 93.576 1.00 84.75 117 LEU A C 1
ATOM 917 O O . LEU A 1 117 ? -65.727 -7.650 92.538 1.00 84.75 117 LEU A O 1
ATOM 921 N N . GLN A 1 118 ? -67.537 -6.869 93.608 1.00 84.81 118 GLN A N 1
ATOM 922 C CA . GLN A 1 118 ? -68.398 -6.842 92.426 1.00 84.81 118 GLN A CA 1
ATOM 923 C C . GLN A 1 118 ? -67.884 -5.852 91.374 1.00 84.81 118 GLN A C 1
ATOM 925 O O . GLN A 1 118 ? -67.885 -6.167 90.184 1.00 84.81 118 GLN A O 1
ATOM 930 N N . HIS A 1 119 ? -67.392 -4.684 91.795 1.00 87.75 119 HIS A N 1
ATOM 931 C CA . HIS A 1 119 ? -66.780 -3.713 90.894 1.00 87.75 119 HIS A CA 1
ATOM 932 C C . HIS A 1 119 ? -65.508 -4.276 90.249 1.00 87.75 119 HIS A C 1
ATOM 934 O O . HIS A 1 119 ? -65.361 -4.187 89.032 1.00 87.75 119 HIS A O 1
ATOM 940 N N . LYS A 1 120 ? -64.631 -4.939 91.017 1.00 91.62 120 LYS A N 1
ATOM 941 C CA . LYS A 1 120 ? -63.437 -5.613 90.475 1.00 91.62 120 LYS A CA 1
ATOM 942 C C . LYS A 1 120 ? -63.781 -6.783 89.556 1.00 91.62 120 LYS A C 1
ATOM 944 O O . LYS A 1 120 ? -63.088 -6.996 88.566 1.00 91.62 120 LYS A O 1
ATOM 949 N N . ILE A 1 121 ? -64.852 -7.528 89.837 1.00 88.75 121 ILE A N 1
ATOM 950 C CA . ILE A 1 121 ? -65.354 -8.584 88.945 1.00 88.75 121 ILE A CA 1
ATOM 951 C C . ILE A 1 121 ? -65.827 -7.974 87.617 1.00 88.75 121 ILE A C 1
ATOM 953 O O . ILE A 1 121 ? -65.453 -8.471 86.555 1.00 88.75 121 ILE A O 1
ATOM 957 N N . ASN A 1 122 ? -66.595 -6.883 87.658 1.00 90.25 122 ASN A N 1
ATOM 958 C CA . ASN A 1 122 ? -67.091 -6.197 86.461 1.00 90.25 122 ASN A CA 1
ATOM 959 C C . ASN A 1 122 ? -65.956 -5.542 85.649 1.00 90.25 122 ASN A C 1
ATOM 961 O O . ASN A 1 122 ? -65.955 -5.584 84.415 1.00 90.25 122 ASN A O 1
ATOM 965 N N . GLU A 1 123 ? -64.971 -4.962 86.333 1.00 92.62 123 GLU A N 1
ATOM 966 C CA . GLU A 1 123 ? -63.767 -4.399 85.723 1.00 92.62 123 GLU A CA 1
ATOM 967 C C . GLU A 1 123 ? -62.930 -5.494 85.055 1.00 92.62 123 GLU A C 1
ATOM 969 O O . GLU A 1 123 ? -62.605 -5.367 83.877 1.00 92.62 123 GLU A O 1
ATOM 974 N N . ASN A 1 124 ? -62.686 -6.624 85.728 1.00 88.06 124 ASN A N 1
ATOM 975 C CA . ASN A 1 124 ? -62.012 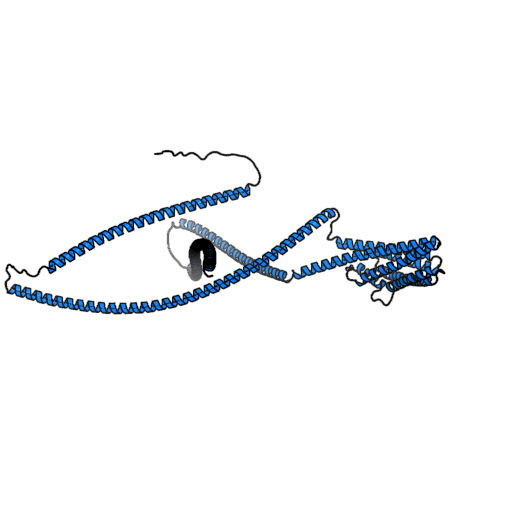-7.777 85.124 1.00 88.06 124 ASN A CA 1
ATOM 976 C C . ASN A 1 124 ? -62.772 -8.330 83.916 1.00 88.06 124 ASN A C 1
ATOM 978 O O . ASN A 1 124 ? -62.156 -8.656 82.906 1.00 88.06 124 ASN A O 1
ATOM 982 N N . GLN A 1 125 ? -64.104 -8.414 83.974 1.00 90.69 125 GLN A N 1
ATOM 983 C CA . GLN A 1 125 ? -64.901 -8.820 82.812 1.00 90.69 125 GLN A CA 1
ATOM 984 C C . GLN A 1 125 ? -64.720 -7.853 81.633 1.00 90.69 125 GLN A C 1
ATOM 986 O O . GLN A 1 125 ? -64.628 -8.293 80.486 1.00 90.69 125 GLN A O 1
ATOM 991 N N . SER A 1 126 ? -64.632 -6.550 81.903 1.00 92.44 126 SER A N 1
ATOM 992 C CA . SER A 1 126 ? -64.395 -5.527 80.879 1.00 92.44 126 SER A CA 1
ATOM 993 C C . SER A 1 126 ? -62.970 -5.601 80.318 1.00 92.44 126 SER A C 1
ATOM 995 O O . SER A 1 126 ? -62.788 -5.549 79.101 1.00 92.44 126 SER A O 1
ATOM 997 N N . LEU A 1 127 ? -61.969 -5.814 81.177 1.00 93.31 127 LEU A N 1
ATOM 998 C CA . LEU A 1 127 ? -60.576 -6.028 80.781 1.00 93.31 127 LEU A CA 1
ATOM 999 C C . LEU A 1 127 ? -60.415 -7.300 79.942 1.00 93.31 127 LEU A C 1
ATOM 1001 O O . LEU A 1 127 ? -59.751 -7.252 78.914 1.00 93.31 127 LEU A O 1
ATOM 1005 N N . HIS A 1 128 ? -61.070 -8.409 80.303 1.00 90.94 128 HIS A N 1
ATOM 1006 C CA . HIS A 1 128 ? -61.057 -9.640 79.506 1.00 90.94 128 HIS A CA 1
ATOM 1007 C C . HIS A 1 128 ? -61.686 -9.451 78.126 1.00 90.94 128 HIS A C 1
ATOM 1009 O O . HIS A 1 128 ? -61.149 -9.953 77.142 1.00 90.94 128 HIS A O 1
ATOM 1015 N N . ARG A 1 129 ? -62.790 -8.697 78.020 1.00 91.25 129 ARG A N 1
ATOM 1016 C CA . ARG A 1 129 ? -63.360 -8.345 76.708 1.00 91.25 129 ARG A CA 1
ATOM 1017 C C . ARG A 1 129 ? -62.367 -7.542 75.880 1.00 91.25 129 ARG A C 1
ATOM 1019 O O . ARG A 1 129 ? -62.128 -7.890 74.729 1.00 91.25 129 ARG A O 1
ATOM 1026 N N . ARG A 1 130 ? -61.740 -6.525 76.477 1.00 93.44 130 ARG A N 1
ATOM 1027 C CA . ARG A 1 130 ? -60.768 -5.688 75.770 1.00 93.44 130 ARG A CA 1
ATOM 1028 C C . ARG A 1 130 ? -59.515 -6.460 75.356 1.00 93.44 130 ARG A C 1
ATOM 1030 O O . ARG A 1 130 ? -58.987 -6.230 74.273 1.00 93.44 130 ARG A O 1
ATOM 1037 N N . LEU A 1 131 ? -59.058 -7.376 76.204 1.00 93.62 131 LEU A N 1
ATOM 1038 C CA . LEU A 1 131 ? -57.930 -8.258 75.929 1.00 93.62 131 LEU A CA 1
ATOM 1039 C C . LEU A 1 131 ? -58.251 -9.210 74.771 1.00 93.62 131 LEU A C 1
ATOM 1041 O O . LEU A 1 131 ? -57.443 -9.326 73.858 1.00 93.62 131 LEU A O 1
ATOM 1045 N N . ASN A 1 132 ? -59.452 -9.795 74.750 1.00 91.12 132 ASN A N 1
ATOM 1046 C CA . ASN A 1 132 ? -59.902 -10.644 73.646 1.00 91.12 132 ASN A CA 1
ATOM 1047 C C . ASN A 1 132 ? -60.033 -9.863 72.328 1.00 91.12 132 ASN A C 1
ATOM 1049 O O . ASN A 1 132 ? -59.628 -10.367 71.286 1.00 91.12 132 ASN A O 1
ATOM 1053 N N . GLU A 1 133 ? -60.561 -8.635 72.354 1.00 92.38 133 GLU A N 1
ATOM 1054 C CA . GLU A 1 133 ? -60.611 -7.761 71.169 1.00 92.38 133 GLU A CA 1
ATOM 1055 C C . GLU A 1 133 ? -59.206 -7.478 70.617 1.00 92.38 133 GLU A C 1
ATOM 1057 O O . GLU A 1 133 ? -58.956 -7.667 69.428 1.00 92.38 133 GLU A O 1
ATOM 1062 N N . LEU A 1 134 ? -58.269 -7.085 71.489 1.00 94.38 134 LEU A N 1
ATOM 1063 C CA . LEU A 1 134 ? -56.872 -6.853 71.115 1.00 94.38 134 LEU A CA 1
ATOM 1064 C C . LEU A 1 134 ? -56.196 -8.122 70.586 1.00 94.38 134 LEU A C 1
ATOM 1066 O O . LEU A 1 134 ? -55.416 -8.046 69.638 1.00 94.38 134 LEU A O 1
ATOM 1070 N N . GLU A 1 135 ? -56.488 -9.286 71.167 1.00 92.50 135 GLU A N 1
ATOM 1071 C CA . GLU A 1 135 ? -55.947 -10.562 70.704 1.00 92.50 135 GLU A CA 1
ATOM 1072 C C . GLU A 1 135 ? -56.454 -10.907 69.297 1.00 92.50 135 GLU A C 1
ATOM 1074 O O . GLU A 1 135 ? -55.667 -11.324 68.445 1.00 92.50 135 GLU A O 1
ATOM 1079 N N . VAL A 1 136 ? -57.742 -10.685 69.019 1.00 95.19 136 VAL A N 1
ATOM 1080 C CA . VAL A 1 136 ? -58.325 -10.882 67.683 1.00 95.19 136 VAL A CA 1
ATOM 1081 C C . VAL A 1 136 ? -57.701 -9.924 66.665 1.00 95.19 136 VAL A C 1
ATOM 1083 O O . VAL A 1 136 ? -57.287 -10.370 65.593 1.00 95.19 136 VAL A O 1
ATOM 1086 N N . ASP A 1 137 ? -57.548 -8.643 67.009 1.00 93.81 137 ASP A N 1
ATOM 1087 C CA . ASP A 1 137 ? -56.908 -7.647 66.140 1.00 93.81 137 ASP A CA 1
ATOM 1088 C C . ASP A 1 137 ? -55.445 -8.002 65.833 1.00 93.81 137 ASP A C 1
ATOM 1090 O O . ASP A 1 137 ? -54.993 -7.896 64.688 1.00 93.81 137 ASP A O 1
ATOM 1094 N N . LEU A 1 138 ? -54.686 -8.441 66.845 1.00 93.69 138 LEU A N 1
ATOM 1095 C CA . LEU A 1 138 ? -53.300 -8.880 66.674 1.00 93.69 138 LEU A CA 1
ATOM 1096 C C . LEU A 1 138 ? -53.215 -10.130 65.799 1.00 93.69 138 LEU A C 1
ATOM 1098 O O . LEU A 1 138 ? -52.402 -10.162 64.876 1.00 93.69 138 LEU A O 1
ATOM 1102 N N . ARG A 1 139 ? -54.082 -11.125 66.021 1.00 92.69 139 ARG A N 1
ATOM 1103 C CA . ARG A 1 139 ? -54.160 -12.323 65.171 1.00 92.69 139 ARG A CA 1
ATOM 1104 C C . ARG A 1 139 ? -54.464 -11.957 63.722 1.00 92.69 139 ARG A C 1
ATOM 1106 O O . ARG A 1 139 ? -53.811 -12.467 62.817 1.00 92.69 139 ARG A O 1
ATOM 1113 N N . GLN A 1 140 ? -55.393 -11.032 63.489 1.00 94.19 140 GLN A N 1
ATOM 1114 C CA . GLN A 1 140 ? -55.727 -10.593 62.136 1.00 94.19 140 GLN A CA 1
ATOM 1115 C C . GLN A 1 140 ? -54.565 -9.842 61.465 1.00 94.19 140 GLN A C 1
ATOM 1117 O O . GLN A 1 140 ? -54.329 -10.021 60.269 1.00 94.19 140 GLN A O 1
ATOM 1122 N N . LYS A 1 141 ? -53.811 -9.028 62.216 1.00 94.25 141 LYS A N 1
ATOM 1123 C CA . LYS A 1 141 ? -52.589 -8.377 61.715 1.00 94.25 141 LYS A CA 1
ATOM 1124 C C . LYS A 1 141 ? -51.488 -9.383 61.386 1.00 94.25 141 LYS A C 1
ATOM 1126 O O . LYS A 1 141 ? -50.835 -9.218 60.363 1.00 94.25 141 LYS A O 1
ATOM 1131 N N . ILE A 1 142 ? -51.306 -10.420 62.206 1.00 93.06 142 ILE A N 1
ATOM 1132 C CA . ILE A 1 142 ? -50.334 -11.492 61.946 1.00 93.06 142 ILE A CA 1
ATOM 1133 C C . ILE A 1 142 ? -50.661 -12.192 60.625 1.00 93.06 142 ILE A C 1
ATOM 1135 O O . ILE A 1 142 ? -49.793 -12.260 59.765 1.00 93.06 142 ILE A O 1
ATOM 1139 N N . VAL A 1 143 ? -51.916 -12.606 60.418 1.00 95.88 143 VAL A N 1
ATOM 1140 C CA . VAL A 1 143 ? -52.336 -13.273 59.171 1.00 95.88 143 VAL A CA 1
ATOM 1141 C C . VAL A 1 143 ? -52.099 -12.383 57.949 1.00 95.88 143 VAL A C 1
ATOM 1143 O O . VAL A 1 143 ? -51.518 -12.834 56.966 1.00 95.88 143 VAL A O 1
ATOM 1146 N N . LYS A 1 144 ? -52.476 -11.098 58.017 1.00 94.25 144 LYS A N 1
ATOM 1147 C CA . LYS A 1 144 ? -52.215 -10.148 56.920 1.00 94.25 144 LYS A CA 1
ATOM 1148 C C . LYS A 1 144 ? -50.722 -10.001 56.639 1.00 94.25 144 LYS A C 1
ATOM 1150 O O . LYS A 1 144 ? -50.313 -10.025 55.484 1.00 94.25 144 LYS A O 1
ATOM 1155 N N . ASN A 1 145 ? -49.905 -9.869 57.682 1.00 89.31 145 ASN A N 1
ATOM 1156 C CA . ASN A 1 145 ? -48.459 -9.759 57.523 1.00 89.31 145 ASN A CA 1
ATOM 1157 C C . ASN A 1 145 ? -47.870 -11.038 56.906 1.00 89.31 145 ASN A C 1
ATOM 1159 O O . ASN A 1 145 ? -47.063 -10.942 55.987 1.00 89.31 145 ASN A O 1
ATOM 1163 N N . GLU A 1 146 ? -48.304 -12.224 57.335 1.00 93.00 146 GLU A N 1
ATOM 1164 C CA . GLU A 1 146 ? -47.884 -13.504 56.750 1.00 93.00 146 GLU A CA 1
ATOM 1165 C C . GLU A 1 146 ? -48.249 -13.617 55.263 1.00 93.00 146 GLU A C 1
ATOM 1167 O O . GLU A 1 146 ? -47.439 -14.088 54.465 1.00 93.00 146 GLU A O 1
ATOM 1172 N N . GLU A 1 147 ? -49.437 -13.158 54.863 1.00 94.38 147 GLU A N 1
ATOM 1173 C CA . GLU A 1 147 ? -49.835 -13.090 53.451 1.00 94.38 147 GLU A CA 1
ATOM 1174 C C . GLU A 1 147 ? -48.943 -12.130 52.655 1.00 94.38 147 GLU A C 1
ATOM 1176 O O . GLU A 1 147 ? -48.461 -12.495 51.581 1.00 94.38 147 GLU A O 1
ATOM 1181 N N . THR A 1 148 ? -48.646 -10.940 53.195 1.00 94.00 148 THR A N 1
ATOM 1182 C CA . THR A 1 148 ? -47.730 -9.998 52.529 1.00 94.00 148 THR A CA 1
ATOM 1183 C C . THR A 1 148 ? -46.310 -10.547 52.408 1.00 94.00 148 THR A C 1
ATOM 1185 O O . THR A 1 148 ? -45.686 -10.372 51.364 1.00 94.00 148 THR A O 1
ATOM 1188 N N . ILE A 1 149 ? -45.813 -11.262 53.424 1.00 91.88 149 ILE A N 1
ATOM 1189 C CA . ILE A 1 149 ? -44.493 -11.905 53.393 1.00 91.88 149 ILE A CA 1
ATOM 1190 C C . ILE A 1 149 ? -44.453 -12.948 52.276 1.00 91.88 149 ILE A C 1
ATOM 1192 O O . ILE A 1 149 ? -43.557 -12.895 51.439 1.00 91.88 149 ILE A O 1
ATOM 1196 N N . LYS A 1 150 ? -45.461 -13.826 52.189 1.00 94.44 150 LYS A N 1
ATOM 1197 C CA . LYS A 1 150 ? -45.551 -14.835 51.118 1.00 94.44 150 LYS A CA 1
ATOM 1198 C C . LYS A 1 150 ? -45.572 -14.207 49.727 1.00 94.44 150 LYS A C 1
ATOM 1200 O O . LYS A 1 150 ? -44.962 -14.739 48.801 1.00 94.44 150 LYS A O 1
ATOM 1205 N N . GLN A 1 151 ? -46.270 -13.085 49.565 1.00 93.12 151 GLN A N 1
ATOM 1206 C CA . GLN A 1 151 ? -46.332 -12.398 48.280 1.00 93.12 151 GLN A CA 1
ATOM 1207 C C . GLN A 1 151 ? -44.985 -11.771 47.897 1.00 93.12 151 GLN A C 1
ATOM 1209 O O . GLN A 1 151 ? -44.529 -11.958 46.770 1.00 93.12 151 GLN A O 1
ATOM 1214 N N . ILE A 1 152 ? -44.310 -11.114 48.844 1.00 90.38 152 ILE A N 1
ATOM 1215 C CA . ILE A 1 152 ? -42.968 -10.554 48.634 1.00 90.38 152 ILE A CA 1
ATOM 1216 C C . ILE A 1 152 ? -41.951 -11.665 48.335 1.00 90.38 152 ILE A C 1
ATOM 1218 O O . ILE A 1 152 ? -41.114 -11.508 47.449 1.00 90.38 152 ILE A O 1
ATOM 1222 N N . GLU A 1 153 ? -42.025 -12.807 49.023 1.00 91.56 153 GLU A N 1
ATOM 1223 C CA . GLU A 1 153 ? -41.163 -13.966 48.759 1.00 91.56 153 GLU A CA 1
ATOM 1224 C C . GLU A 1 153 ? -41.368 -14.524 47.346 1.00 91.56 153 GLU A C 1
ATOM 1226 O O . GLU A 1 153 ? -40.396 -14.818 46.648 1.00 91.56 153 GLU A O 1
ATOM 1231 N N . TYR A 1 154 ? -42.618 -14.619 46.887 1.00 92.88 154 TYR A N 1
ATOM 1232 C CA . TYR A 1 154 ? -42.917 -15.038 45.520 1.00 92.88 154 TYR A CA 1
ATOM 1233 C C . TYR A 1 154 ? -42.368 -14.048 44.482 1.00 92.88 154 TYR A C 1
ATOM 1235 O O . TYR A 1 154 ? -41.719 -14.455 43.515 1.00 92.88 154 TYR A O 1
ATOM 1243 N N . GLU A 1 155 ? -42.583 -12.747 44.688 1.00 92.81 155 GLU A N 1
ATOM 1244 C CA . GLU A 1 155 ? -42.062 -11.698 43.805 1.00 92.81 155 GLU A CA 1
ATOM 1245 C C . GLU A 1 155 ? -40.530 -11.703 43.758 1.00 92.81 155 GLU A C 1
ATOM 1247 O O . GLU A 1 155 ? -39.951 -11.614 42.672 1.00 92.81 155 GLU A O 1
ATOM 1252 N N . LYS A 1 156 ? -39.872 -11.902 44.907 1.00 89.88 156 LYS A N 1
ATOM 1253 C CA . LYS A 1 156 ? -38.418 -12.059 45.008 1.00 89.88 156 LYS A CA 1
ATOM 1254 C C . LYS A 1 156 ? -37.920 -13.222 44.148 1.00 89.88 156 LYS A C 1
ATOM 1256 O O . LYS A 1 156 ? -37.035 -13.013 43.325 1.00 89.88 156 LYS A O 1
ATOM 1261 N N . ILE A 1 157 ? -38.522 -14.409 44.266 1.00 93.62 157 ILE A N 1
ATOM 1262 C CA . ILE A 1 157 ? -38.129 -15.593 43.478 1.00 93.62 157 ILE A CA 1
ATOM 1263 C C . ILE A 1 157 ? -38.279 -15.333 41.970 1.00 93.62 157 ILE A C 1
ATOM 1265 O O . ILE A 1 157 ? -37.444 -15.751 41.166 1.00 93.62 157 ILE A O 1
ATOM 1269 N N . VAL A 1 158 ? -39.351 -14.653 41.555 1.00 92.56 158 VAL A N 1
ATOM 1270 C CA . VAL A 1 158 ? -39.569 -14.317 40.139 1.00 92.56 158 VAL A CA 1
ATOM 1271 C C . VAL A 1 158 ? -38.522 -13.321 39.638 1.00 92.56 158 VAL A C 1
ATOM 1273 O O . VAL A 1 158 ? -38.028 -13.473 38.518 1.00 92.56 158 VAL A O 1
ATOM 1276 N N . LEU A 1 159 ? -38.182 -12.309 40.439 1.00 89.88 159 LEU A N 1
ATOM 1277 C CA . LEU A 1 159 ? -37.147 -11.335 40.097 1.00 89.88 159 LEU A CA 1
ATOM 1278 C C . LEU A 1 159 ? -35.756 -11.974 40.042 1.00 89.88 159 LEU A C 1
ATOM 1280 O O . LEU A 1 159 ? -35.031 -11.700 39.093 1.00 89.88 159 LEU A O 1
ATOM 1284 N N . GLU A 1 160 ? -35.419 -12.872 40.969 1.00 90.44 160 GLU A N 1
ATOM 1285 C CA . GLU A 1 160 ? -34.160 -13.631 40.954 1.00 90.44 160 GLU A CA 1
ATOM 1286 C C . GLU A 1 160 ? -34.018 -14.458 39.670 1.00 90.44 160 GLU A C 1
ATOM 1288 O O . GLU A 1 160 ? -32.996 -14.375 38.996 1.00 90.44 160 GLU A O 1
ATOM 1293 N N . LYS A 1 161 ? -35.075 -15.161 39.240 1.00 93.88 161 LYS A N 1
ATOM 1294 C CA . LYS A 1 161 ? -35.059 -15.898 37.962 1.00 93.88 161 LYS A CA 1
ATOM 1295 C C . LYS A 1 161 ? -34.885 -14.990 36.746 1.00 93.88 161 LYS A C 1
ATOM 1297 O O . LYS A 1 161 ? -34.222 -15.364 35.780 1.00 93.88 161 LYS A O 1
ATOM 1302 N N . LYS A 1 162 ? -35.511 -13.809 36.753 1.00 93.88 162 LYS A N 1
ATOM 1303 C CA . LYS A 1 162 ? -35.339 -12.824 35.673 1.00 93.88 162 LYS A CA 1
ATOM 1304 C C . LYS A 1 162 ? -33.923 -12.259 35.657 1.00 93.88 162 LYS A C 1
ATOM 1306 O O . LYS A 1 162 ? -33.382 -12.075 34.572 1.00 93.88 162 LYS A O 1
ATOM 1311 N N . LEU A 1 163 ? -33.345 -12.004 36.830 1.00 91.44 163 LEU A N 1
ATOM 1312 C CA . LEU A 1 163 ? -31.966 -11.553 36.982 1.00 91.44 163 LEU A CA 1
ATOM 1313 C C . LEU A 1 163 ? -31.001 -12.602 36.421 1.00 91.44 163 LEU A C 1
ATOM 1315 O O . LEU A 1 163 ? -30.205 -12.273 35.554 1.00 91.44 163 LEU A O 1
ATOM 1319 N N . GLU A 1 164 ? -31.156 -13.869 36.810 1.00 93.81 164 GLU A N 1
ATOM 1320 C CA . GLU A 1 164 ? -30.321 -14.982 36.339 1.00 93.81 164 GLU A CA 1
ATOM 1321 C C . GLU A 1 164 ? -30.423 -15.173 34.812 1.00 93.81 164 GLU A C 1
ATOM 1323 O O . GLU A 1 164 ? -29.420 -15.342 34.114 1.00 93.81 164 GLU A O 1
ATOM 1328 N N . ALA A 1 165 ? -31.631 -15.055 34.247 1.00 92.00 165 ALA A N 1
ATOM 1329 C CA . ALA A 1 165 ? -31.822 -15.061 32.798 1.00 92.00 165 ALA A CA 1
ATOM 1330 C C . ALA A 1 165 ? -31.120 -13.870 32.117 1.00 92.00 165 ALA A C 1
ATOM 1332 O O . ALA A 1 165 ? -30.455 -14.051 31.094 1.00 92.00 165 ALA A O 1
ATOM 1333 N N . LEU A 1 166 ? -31.223 -12.664 32.684 1.00 92.00 166 LEU A N 1
ATOM 1334 C CA . LEU A 1 166 ? -30.569 -11.471 32.146 1.00 92.00 166 LEU A CA 1
ATOM 1335 C C . LEU A 1 166 ? -29.039 -11.596 32.217 1.00 92.00 166 LEU A C 1
ATOM 1337 O O . LEU A 1 166 ? -28.365 -11.334 31.222 1.00 92.00 166 LEU A O 1
ATOM 1341 N N . GLU A 1 167 ? -28.500 -12.062 33.343 1.00 91.69 167 GLU A N 1
ATOM 1342 C CA . GLU A 1 167 ? -27.074 -12.325 33.555 1.00 91.69 167 GLU A CA 1
ATOM 1343 C C . GLU A 1 167 ? -26.542 -13.365 32.570 1.00 91.69 167 GLU A C 1
ATOM 1345 O O . GLU A 1 167 ? -25.523 -13.128 31.920 1.00 91.69 167 GLU A O 1
ATOM 1350 N N . SER A 1 168 ? -27.259 -14.478 32.378 1.00 92.56 168 SER A N 1
ATOM 1351 C CA . SER A 1 168 ? -26.867 -15.498 31.399 1.00 92.56 168 SER A CA 1
ATOM 1352 C C . SER A 1 168 ? -26.854 -14.950 29.965 1.00 92.56 168 SER A C 1
ATOM 1354 O O . SER A 1 168 ? -25.927 -15.231 29.205 1.00 92.56 168 SER A O 1
ATOM 1356 N N . SER A 1 169 ? -27.829 -14.107 29.602 1.00 93.12 169 SER A N 1
ATOM 1357 C CA . SER A 1 169 ? -27.876 -13.471 28.281 1.00 93.12 169 SER A CA 1
ATOM 1358 C C . SER A 1 169 ? -26.745 -12.455 28.084 1.00 93.12 169 SER A C 1
ATOM 1360 O O . SER A 1 169 ? -26.092 -12.459 27.039 1.00 93.12 169 SER A O 1
ATOM 1362 N N . SER A 1 170 ? -26.461 -11.649 29.113 1.00 90.50 170 SER A N 1
ATOM 1363 C CA . SER A 1 170 ? -25.376 -10.667 29.135 1.00 90.50 170 SER A CA 1
ATOM 1364 C C . SER A 1 170 ? -24.021 -11.354 28.979 1.00 90.50 170 SER A C 1
ATOM 1366 O O . SER A 1 170 ? -23.223 -10.973 28.121 1.00 90.50 170 SER A O 1
ATOM 1368 N N . LYS A 1 171 ? -23.797 -12.452 29.711 1.00 93.50 171 LYS A N 1
ATOM 1369 C CA . LYS A 1 171 ? -22.577 -13.258 29.612 1.00 93.50 171 LYS A CA 1
ATOM 1370 C C . LYS A 1 171 ? -22.326 -13.756 28.186 1.00 93.50 171 LYS A C 1
ATOM 1372 O O . LYS A 1 171 ? -21.236 -13.565 27.659 1.00 93.50 171 LYS A O 1
ATOM 1377 N N . VAL A 1 172 ? -23.347 -14.303 27.521 1.00 95.19 172 VAL A N 1
ATOM 1378 C CA . VAL A 1 172 ? -23.232 -14.753 26.121 1.00 95.19 172 VAL A CA 1
ATOM 1379 C C . VAL A 1 172 ? -22.927 -13.587 25.174 1.00 95.19 172 VAL A C 1
ATOM 1381 O O . VAL A 1 172 ? -22.174 -13.753 24.214 1.00 95.19 172 VAL A O 1
ATOM 1384 N N . THR A 1 173 ? -23.504 -12.402 25.401 1.00 92.06 173 THR A N 1
ATOM 1385 C CA . THR A 1 173 ? -23.178 -11.224 24.578 1.00 92.06 173 THR A CA 1
ATOM 1386 C C . THR A 1 173 ? -21.749 -10.736 24.791 1.00 92.06 173 THR A C 1
ATOM 1388 O O . THR A 1 173 ? -21.095 -10.388 23.811 1.00 92.06 173 THR A O 1
ATOM 1391 N N . ILE A 1 174 ? -21.242 -10.776 26.026 1.00 91.56 174 ILE A N 1
ATOM 1392 C CA . ILE A 1 174 ? -19.853 -10.428 26.345 1.00 91.56 174 ILE A CA 1
ATOM 1393 C C . ILE A 1 174 ? -18.899 -11.403 25.651 1.00 91.56 174 ILE A C 1
ATOM 1395 O O . ILE A 1 174 ? -18.029 -10.956 24.914 1.00 91.56 174 ILE A O 1
ATOM 1399 N N . GLU A 1 175 ? -19.127 -12.714 25.767 1.00 95.12 175 GLU A N 1
ATOM 1400 C CA . GLU A 1 175 ? -18.297 -13.733 25.103 1.00 95.12 175 GLU A CA 1
ATOM 1401 C C . GLU A 1 175 ? -18.270 -13.552 23.573 1.00 95.12 175 GLU A C 1
ATOM 1403 O O . GLU A 1 175 ? -17.236 -13.736 22.928 1.00 95.12 175 GLU A O 1
ATOM 1408 N N . LYS A 1 176 ? -19.392 -13.163 22.952 1.00 95.12 176 LYS A N 1
ATOM 1409 C CA . LYS A 1 176 ? -19.429 -12.846 21.512 1.00 95.12 176 LYS A CA 1
ATOM 1410 C C . LYS A 1 176 ? -18.593 -11.613 21.173 1.00 95.12 176 LYS A C 1
ATOM 1412 O O . LYS A 1 176 ? -17.809 -11.664 20.229 1.00 95.12 176 LYS A O 1
ATOM 1417 N N . LEU A 1 177 ? -18.738 -10.535 21.943 1.00 91.81 177 LEU A N 1
ATOM 1418 C CA . LEU A 1 177 ? -17.979 -9.299 21.739 1.00 91.81 177 LEU A CA 1
ATOM 1419 C C . LEU A 1 177 ? -16.477 -9.505 21.967 1.00 91.81 177 LEU A C 1
ATOM 1421 O O . LEU A 1 177 ? -15.674 -8.965 21.212 1.00 91.81 177 LEU A O 1
ATOM 1425 N N . GLU A 1 178 ? -16.087 -10.317 22.949 1.00 91.50 178 GLU A N 1
ATOM 1426 C CA . GLU A 1 178 ? -14.689 -10.695 23.184 1.00 91.50 178 GLU A CA 1
ATOM 1427 C C . GLU A 1 178 ? -14.114 -11.490 22.007 1.00 91.50 178 GLU A C 1
ATOM 1429 O O . GLU A 1 178 ? -13.022 -11.183 21.529 1.00 91.50 178 GLU A O 1
ATOM 1434 N N . ASN A 1 179 ? -14.865 -12.457 21.471 1.00 93.06 179 ASN A N 1
ATOM 1435 C CA . ASN A 1 179 ? -14.444 -13.207 20.288 1.00 93.06 179 ASN A CA 1
ATOM 1436 C C . ASN A 1 179 ? -14.286 -12.312 19.051 1.00 93.06 179 ASN A C 1
ATOM 1438 O O . ASN A 1 179 ? -13.335 -12.474 18.285 1.00 93.06 179 ASN A O 1
ATOM 1442 N N . ASP A 1 180 ? -15.203 -11.370 18.837 1.00 92.75 180 ASP A N 1
ATOM 1443 C CA . ASP A 1 180 ? -15.115 -10.442 17.709 1.00 92.75 180 ASP A CA 1
ATOM 1444 C C . ASP A 1 180 ? -13.980 -9.425 17.894 1.00 92.75 180 ASP A C 1
ATOM 1446 O O . ASP A 1 180 ? -13.271 -9.130 16.929 1.00 92.75 180 ASP A O 1
ATOM 1450 N N . LYS A 1 181 ? -13.718 -8.977 19.129 1.00 92.25 181 LYS A N 1
ATOM 1451 C CA . LYS A 1 181 ? -12.534 -8.176 19.471 1.00 92.25 181 LYS A CA 1
ATOM 1452 C C . LYS A 1 181 ? -11.243 -8.916 19.110 1.00 92.25 181 LYS A C 1
ATOM 1454 O O . LYS A 1 181 ? -10.413 -8.348 18.408 1.00 92.25 181 LYS A O 1
ATOM 1459 N N . ILE A 1 182 ? -11.104 -10.186 19.499 1.00 94.88 182 ILE A N 1
ATOM 1460 C CA . ILE A 1 182 ? -9.921 -11.004 19.171 1.00 94.88 182 ILE A CA 1
ATOM 1461 C C . ILE A 1 182 ? -9.743 -11.135 17.650 1.00 94.88 182 ILE A C 1
ATOM 1463 O O . ILE A 1 182 ? -8.631 -11.003 17.143 1.00 94.88 182 ILE A O 1
ATOM 1467 N N . LYS A 1 183 ? -10.824 -11.356 16.887 1.00 93.75 183 LYS A N 1
ATOM 1468 C CA . LYS A 1 183 ? -10.745 -11.416 15.413 1.00 93.75 183 LYS A CA 1
ATOM 1469 C C . LYS A 1 183 ? -10.261 -10.099 14.807 1.00 93.75 183 LYS A C 1
ATOM 1471 O O . LYS A 1 183 ? -9.449 -10.122 13.883 1.00 93.75 183 LYS A O 1
ATOM 1476 N N . LEU A 1 184 ? -10.759 -8.967 15.306 1.00 92.25 184 LEU A N 1
ATOM 1477 C CA . LEU A 1 184 ? -10.345 -7.644 14.839 1.00 92.25 184 LEU A CA 1
ATOM 1478 C C . LEU A 1 184 ? -8.883 -7.353 15.195 1.00 92.25 184 LEU A C 1
ATOM 1480 O O . LEU A 1 184 ? -8.152 -6.858 14.343 1.00 92.25 184 LEU A O 1
ATOM 1484 N N . GLU A 1 185 ? -8.433 -7.720 16.396 1.00 91.94 185 GLU A N 1
ATOM 1485 C CA . GLU A 1 185 ? -7.027 -7.605 16.807 1.00 91.94 185 GLU A CA 1
ATOM 1486 C C . GLU A 1 185 ? -6.105 -8.446 15.914 1.00 91.94 185 GLU A C 1
ATOM 1488 O O . GLU A 1 185 ? -5.081 -7.952 15.445 1.00 91.94 185 GLU A O 1
ATOM 1493 N N . LEU A 1 186 ? -6.492 -9.684 15.585 1.00 93.25 186 LEU A N 1
ATOM 1494 C CA . LEU A 1 186 ? -5.739 -10.519 14.644 1.00 93.25 186 LEU A CA 1
ATOM 1495 C C . LEU A 1 186 ? -5.680 -9.901 13.239 1.00 93.25 186 LEU A C 1
ATOM 1497 O O . LEU A 1 186 ? -4.626 -9.927 12.603 1.00 93.25 186 LEU A O 1
ATOM 1501 N N . SER A 1 187 ? -6.783 -9.321 12.760 1.00 92.62 187 SER A N 1
ATOM 1502 C CA . SER A 1 187 ? -6.814 -8.630 11.466 1.00 92.62 187 SER A CA 1
ATOM 1503 C C . SER A 1 187 ? -5.956 -7.361 11.464 1.00 92.62 187 SER A C 1
ATOM 1505 O O . SER A 1 187 ? -5.315 -7.072 10.455 1.00 92.62 187 SER A O 1
ATOM 1507 N N . LEU A 1 188 ? -5.922 -6.613 12.571 1.00 90.31 188 LEU A N 1
ATOM 1508 C CA . LEU A 1 188 ? -5.047 -5.450 12.734 1.00 90.31 188 LEU A CA 1
ATOM 1509 C C . LEU A 1 188 ? -3.577 -5.864 12.686 1.00 90.31 188 LEU A C 1
ATOM 1511 O O . LEU A 1 188 ? -2.827 -5.296 11.903 1.00 90.31 188 LEU A O 1
ATOM 1515 N N . ILE A 1 189 ? -3.189 -6.909 13.423 1.00 93.69 189 ILE A N 1
ATOM 1516 C CA . ILE A 1 189 ? -1.818 -7.445 13.397 1.00 93.69 189 ILE A CA 1
ATOM 1517 C C . ILE A 1 189 ? -1.424 -7.879 11.976 1.00 93.69 189 ILE A C 1
ATOM 1519 O O . ILE A 1 189 ? -0.300 -7.640 11.533 1.00 93.69 189 ILE A O 1
ATOM 1523 N N . GLN A 1 190 ? -2.336 -8.507 11.229 1.00 91.88 190 GLN A N 1
ATOM 1524 C CA . GLN A 1 190 ? -2.085 -8.877 9.832 1.00 91.88 190 GLN A CA 1
ATOM 1525 C C . GLN A 1 190 ? -1.846 -7.652 8.940 1.00 91.88 190 GLN A C 1
ATOM 1527 O O . GLN A 1 190 ? -0.893 -7.654 8.161 1.00 91.88 190 GLN A O 1
ATOM 1532 N N . LEU A 1 191 ? -2.670 -6.609 9.069 1.00 90.00 191 LEU A N 1
ATOM 1533 C CA . LEU A 1 191 ? -2.507 -5.360 8.320 1.00 90.00 191 LEU A CA 1
ATOM 1534 C C . LEU A 1 191 ? -1.221 -4.621 8.712 1.00 90.00 191 LEU A C 1
ATOM 1536 O O . LEU A 1 191 ? -0.501 -4.151 7.837 1.00 90.00 191 LEU A O 1
ATOM 1540 N N . GLU A 1 192 ? -0.879 -4.569 10.000 1.00 90.50 192 GLU A N 1
ATOM 1541 C CA . GLU A 1 192 ? 0.377 -3.985 10.485 1.00 90.50 192 GLU A CA 1
ATOM 1542 C C . GLU A 1 192 ? 1.599 -4.709 9.911 1.00 90.50 192 GLU A C 1
ATOM 1544 O O . GLU A 1 192 ? 2.561 -4.063 9.493 1.00 90.50 192 GLU A O 1
ATOM 1549 N N . ASN A 1 193 ? 1.556 -6.042 9.826 1.00 90.56 193 ASN A N 1
ATOM 1550 C CA . ASN A 1 193 ? 2.620 -6.826 9.200 1.00 90.56 193 ASN A CA 1
ATOM 1551 C C . ASN A 1 193 ? 2.724 -6.561 7.690 1.00 90.56 193 ASN A C 1
ATOM 1553 O O . ASN A 1 193 ? 3.833 -6.463 7.167 1.00 90.56 193 ASN A O 1
ATOM 1557 N N . GLN A 1 194 ? 1.597 -6.401 6.988 1.00 91.94 194 GLN A N 1
ATOM 1558 C CA . GLN A 1 194 ? 1.601 -6.020 5.570 1.00 91.94 194 GLN A CA 1
ATOM 1559 C C . GLN A 1 194 ? 2.198 -4.623 5.363 1.00 91.94 194 GLN A C 1
ATOM 1561 O O . GLN A 1 194 ? 3.051 -4.446 4.497 1.00 91.94 194 GLN A O 1
ATOM 1566 N N . ILE A 1 195 ? 1.808 -3.647 6.188 1.00 88.31 195 ILE A N 1
ATOM 1567 C CA . ILE A 1 195 ? 2.369 -2.289 6.156 1.00 88.31 195 ILE A CA 1
ATOM 1568 C C . ILE A 1 195 ? 3.874 -2.327 6.422 1.00 88.31 195 ILE A C 1
ATOM 1570 O O . ILE A 1 195 ? 4.627 -1.657 5.719 1.00 88.31 195 ILE A O 1
ATOM 1574 N N . ARG A 1 196 ? 4.326 -3.134 7.391 1.00 92.38 196 ARG A N 1
ATOM 1575 C CA . ARG A 1 196 ? 5.754 -3.308 7.681 1.00 92.38 196 ARG A CA 1
ATOM 1576 C C . ARG A 1 196 ? 6.511 -3.877 6.482 1.00 92.38 196 ARG A C 1
ATOM 1578 O O . ARG A 1 196 ? 7.525 -3.307 6.108 1.00 92.38 196 ARG A O 1
ATOM 1585 N N . SER A 1 197 ? 5.987 -4.921 5.838 1.00 88.50 197 SER A N 1
ATOM 1586 C CA . SER A 1 197 ? 6.593 -5.499 4.628 1.00 88.50 197 SER A CA 1
ATOM 1587 C C . SER A 1 197 ? 6.704 -4.473 3.497 1.00 88.50 197 SER A C 1
ATOM 1589 O O . SER A 1 197 ? 7.742 -4.373 2.851 1.00 88.50 197 SER A O 1
ATOM 1591 N N . ILE A 1 198 ? 5.656 -3.675 3.271 1.00 88.62 198 ILE A N 1
ATOM 1592 C CA . ILE A 1 198 ? 5.669 -2.606 2.260 1.00 88.62 198 ILE A CA 1
ATOM 1593 C C . ILE A 1 198 ? 6.687 -1.521 2.633 1.00 88.62 198 ILE A C 1
ATOM 1595 O O . ILE A 1 198 ? 7.368 -0.982 1.760 1.00 88.62 198 ILE A O 1
ATOM 1599 N N . HIS A 1 199 ? 6.800 -1.188 3.920 1.00 87.00 199 HIS A N 1
ATOM 1600 C CA . HIS A 1 199 ? 7.776 -0.220 4.405 1.00 87.00 199 HIS A CA 1
ATOM 1601 C C . HIS A 1 199 ? 9.212 -0.707 4.186 1.00 87.00 199 HIS A C 1
ATOM 1603 O O . HIS A 1 199 ? 10.015 0.047 3.645 1.00 87.00 199 HIS A O 1
ATOM 1609 N N . GLU A 1 200 ? 9.506 -1.968 4.510 1.00 90.00 200 GLU A N 1
ATOM 1610 C CA . GLU A 1 200 ? 10.806 -2.603 4.260 1.00 90.00 200 GLU A CA 1
ATOM 1611 C C . GLU A 1 200 ? 11.141 -2.621 2.758 1.00 90.00 200 GLU A C 1
ATOM 1613 O O . GLU A 1 200 ? 12.248 -2.258 2.363 1.00 90.00 200 GLU A O 1
ATOM 1618 N N . GLU A 1 201 ? 10.181 -2.958 1.889 1.00 88.31 201 GLU A N 1
ATOM 1619 C CA . GLU A 1 201 ? 10.375 -2.892 0.434 1.00 88.31 201 GLU A CA 1
ATOM 1620 C C . GLU A 1 201 ? 10.636 -1.466 -0.066 1.00 88.31 201 GLU A C 1
ATOM 1622 O O . GLU A 1 201 ? 11.477 -1.257 -0.948 1.00 88.31 201 GLU A O 1
ATOM 1627 N N . LYS A 1 202 ? 9.924 -0.473 0.480 1.00 86.12 202 LYS A N 1
ATOM 1628 C CA . LYS A 1 202 ? 10.143 0.939 0.152 1.00 86.12 202 LYS A CA 1
ATOM 1629 C C . LYS A 1 202 ? 11.538 1.381 0.584 1.00 86.12 202 LYS A C 1
ATOM 1631 O O . LYS A 1 202 ? 12.231 2.001 -0.213 1.00 86.12 202 LYS A O 1
ATOM 1636 N N . GLU A 1 203 ? 11.951 1.045 1.801 1.00 86.62 203 GLU A N 1
ATOM 1637 C CA . GLU A 1 203 ? 13.263 1.398 2.344 1.00 86.62 203 GLU A CA 1
ATOM 1638 C C . GLU A 1 203 ? 14.392 0.734 1.543 1.00 86.62 203 GLU A C 1
ATOM 1640 O O . GLU A 1 203 ? 15.388 1.376 1.221 1.00 86.62 203 GLU A O 1
ATOM 1645 N N . MET A 1 204 ? 14.213 -0.519 1.113 1.00 85.62 204 MET A N 1
ATOM 1646 C CA . MET A 1 204 ? 15.141 -1.196 0.201 1.00 85.62 204 MET A CA 1
ATOM 1647 C C . MET A 1 204 ? 15.264 -0.463 -1.139 1.00 85.62 204 MET A C 1
ATOM 1649 O O . MET A 1 204 ? 16.378 -0.217 -1.602 1.00 85.62 204 MET A O 1
ATOM 1653 N N . LYS A 1 205 ? 14.140 -0.061 -1.747 1.00 82.94 205 LYS A N 1
ATOM 1654 C CA . LYS A 1 205 ? 14.142 0.712 -3.002 1.00 82.94 205 LYS A CA 1
ATOM 1655 C C . LYS A 1 205 ? 14.745 2.104 -2.830 1.00 82.94 205 LYS A C 1
ATOM 1657 O O . LYS A 1 205 ? 15.448 2.571 -3.720 1.00 82.94 205 LYS A O 1
ATOM 1662 N N . GLU A 1 206 ? 14.493 2.761 -1.704 1.00 83.31 206 GLU A N 1
ATOM 1663 C CA . GLU A 1 206 ? 15.061 4.068 -1.370 1.00 83.31 206 GLU A CA 1
ATOM 1664 C C . GLU A 1 206 ? 16.574 3.966 -1.157 1.00 83.31 206 GLU A C 1
ATOM 1666 O O . GLU A 1 206 ? 17.326 4.747 -1.729 1.00 83.31 206 GLU A O 1
ATOM 1671 N N . ASN A 1 207 ? 17.049 2.934 -0.460 1.00 83.69 207 ASN A N 1
ATOM 1672 C CA . ASN A 1 207 ? 18.474 2.646 -0.312 1.00 83.69 207 ASN A CA 1
ATOM 1673 C C . ASN A 1 207 ? 19.141 2.294 -1.650 1.00 83.69 207 ASN A C 1
ATOM 1675 O O . ASN A 1 207 ? 20.265 2.725 -1.911 1.00 83.69 207 ASN A O 1
ATOM 1679 N N . GLU A 1 208 ? 18.464 1.551 -2.530 1.00 85.38 208 GLU A N 1
ATOM 1680 C CA . GLU A 1 208 ? 18.936 1.323 -3.899 1.00 85.38 208 GLU A CA 1
ATOM 1681 C C . GLU A 1 208 ? 18.994 2.619 -4.713 1.00 85.38 208 GLU A C 1
ATOM 1683 O O . GLU A 1 208 ? 19.949 2.816 -5.468 1.00 85.38 208 GLU A O 1
ATOM 1688 N N . LEU A 1 209 ? 18.012 3.511 -4.553 1.00 78.56 209 LEU A N 1
ATOM 1689 C CA . LEU A 1 209 ? 17.996 4.822 -5.196 1.00 78.56 209 LEU A CA 1
ATOM 1690 C C . LEU A 1 209 ? 19.149 5.687 -4.685 1.00 78.56 209 LEU A C 1
ATOM 1692 O O . LEU A 1 209 ? 19.902 6.202 -5.499 1.00 78.56 209 LEU A O 1
ATOM 1696 N N . ILE A 1 210 ? 19.352 5.767 -3.368 1.00 85.56 210 ILE A N 1
ATOM 1697 C CA . ILE A 1 210 ? 20.466 6.489 -2.738 1.00 85.56 210 ILE A CA 1
ATOM 1698 C C . ILE A 1 210 ? 21.802 5.914 -3.207 1.00 85.56 210 ILE A C 1
ATOM 1700 O O . ILE A 1 210 ? 22.731 6.663 -3.509 1.00 85.56 210 ILE A O 1
ATOM 1704 N N . LYS A 1 211 ? 21.919 4.587 -3.323 1.00 84.19 211 LYS A N 1
ATOM 1705 C CA . LYS A 1 211 ? 23.124 3.946 -3.855 1.00 84.19 211 LYS A CA 1
ATOM 1706 C C . LYS A 1 211 ? 23.359 4.351 -5.309 1.00 84.19 211 LYS A C 1
ATOM 1708 O O . LYS A 1 211 ? 24.451 4.822 -5.622 1.00 84.19 211 LYS A O 1
ATOM 1713 N N . LYS A 1 212 ? 22.342 4.257 -6.168 1.00 77.69 212 LYS A N 1
ATOM 1714 C CA . LYS A 1 212 ? 22.415 4.700 -7.570 1.00 77.69 212 LYS A CA 1
ATOM 1715 C C . LYS A 1 212 ? 22.694 6.196 -7.689 1.00 77.69 212 LYS A C 1
ATOM 1717 O O . LYS A 1 212 ? 23.439 6.598 -8.571 1.00 77.69 212 LYS A O 1
ATOM 1722 N N . GLU A 1 213 ? 22.153 7.016 -6.798 1.00 72.62 213 GLU A N 1
ATOM 1723 C CA . GLU A 1 213 ? 22.388 8.455 -6.740 1.00 72.62 213 GLU A CA 1
ATOM 1724 C C . GLU A 1 213 ? 23.812 8.757 -6.265 1.00 72.62 213 GLU A C 1
ATOM 1726 O O . GLU A 1 213 ? 24.458 9.650 -6.797 1.00 72.62 213 GLU A O 1
ATOM 1731 N N . SER A 1 214 ? 24.364 7.980 -5.331 1.00 75.62 214 SER A N 1
ATOM 1732 C CA . SER A 1 214 ? 25.764 8.088 -4.909 1.00 75.62 214 SER A CA 1
ATOM 1733 C C . SER A 1 214 ? 26.735 7.654 -6.012 1.00 75.62 214 SER A C 1
ATOM 1735 O O . SER A 1 214 ? 27.744 8.323 -6.230 1.00 75.62 214 SER A O 1
ATOM 1737 N N . GLU A 1 215 ? 26.404 6.598 -6.762 1.00 77.19 215 GLU A N 1
ATOM 1738 C CA . GLU A 1 215 ? 27.143 6.142 -7.942 1.00 77.19 215 GLU A CA 1
ATOM 1739 C C . GLU A 1 215 ? 27.048 7.179 -9.066 1.00 77.19 215 GLU A C 1
ATOM 1741 O O . GLU A 1 215 ? 28.064 7.542 -9.657 1.00 77.19 215 GLU A O 1
ATOM 1746 N N . HIS A 1 216 ? 25.858 7.739 -9.300 1.00 73.06 216 HIS A N 1
ATOM 1747 C CA . HIS A 1 216 ? 25.643 8.839 -10.233 1.00 73.06 216 HIS A CA 1
ATOM 1748 C C . HIS A 1 216 ? 26.407 10.087 -9.801 1.00 73.06 216 HIS A C 1
ATOM 1750 O O . HIS A 1 216 ? 27.061 10.688 -10.632 1.00 73.06 216 HIS A O 1
ATOM 1756 N N . ASN A 1 217 ? 26.420 10.450 -8.521 1.00 71.38 217 ASN A N 1
ATOM 1757 C CA . ASN A 1 217 ? 27.159 11.600 -8.001 1.00 71.38 217 ASN A CA 1
ATOM 1758 C C . ASN A 1 217 ? 28.679 11.387 -8.043 1.00 71.38 217 ASN A C 1
ATOM 1760 O O . ASN A 1 217 ? 29.424 12.344 -8.254 1.00 71.38 217 ASN A O 1
ATOM 1764 N N . LEU A 1 218 ? 29.159 10.150 -7.879 1.00 75.00 218 LEU A N 1
ATOM 1765 C CA . LEU A 1 218 ? 30.566 9.793 -8.070 1.00 75.00 218 LEU A CA 1
ATOM 1766 C C . LEU A 1 218 ? 30.953 9.894 -9.550 1.00 75.00 218 LEU A C 1
ATOM 1768 O O . LEU A 1 218 ? 31.979 10.493 -9.873 1.00 75.00 218 LEU A O 1
ATOM 1772 N N . LEU A 1 219 ? 30.099 9.388 -10.444 1.00 67.12 219 LEU A N 1
ATOM 1773 C CA . LEU A 1 219 ? 30.248 9.528 -11.890 1.00 67.12 219 LEU A CA 1
ATOM 1774 C C . LEU A 1 219 ? 30.127 10.988 -12.324 1.00 67.12 219 LEU A C 1
ATOM 1776 O O . LEU A 1 219 ? 30.905 11.420 -13.154 1.00 67.12 219 LEU A O 1
ATOM 1780 N N . VAL A 1 220 ? 29.229 11.778 -11.738 1.00 63.91 220 VAL A N 1
ATOM 1781 C CA . VAL A 1 220 ? 29.066 13.217 -11.981 1.00 63.91 220 VAL A CA 1
ATOM 1782 C C . VAL A 1 220 ? 30.254 13.988 -11.433 1.00 63.91 220 VAL A C 1
ATOM 1784 O O . VAL A 1 220 ? 30.653 14.948 -12.066 1.00 63.91 220 VAL A O 1
ATOM 1787 N N . LYS A 1 221 ? 30.886 13.577 -10.327 1.00 65.56 221 LYS A N 1
ATOM 1788 C CA . LYS A 1 221 ? 32.164 14.153 -9.875 1.00 65.56 221 LYS A CA 1
ATOM 1789 C C . LYS A 1 221 ? 33.318 13.801 -10.812 1.00 65.56 221 LYS A C 1
ATOM 1791 O O . LYS A 1 221 ? 34.071 14.700 -11.169 1.00 65.56 221 LYS A O 1
ATOM 1796 N N . GLN A 1 222 ? 33.418 12.554 -11.274 1.00 59.53 222 GLN A N 1
ATOM 1797 C CA . GLN A 1 222 ? 34.382 12.160 -12.313 1.00 59.53 222 GLN A CA 1
ATOM 1798 C C . GLN A 1 222 ? 34.120 12.908 -13.627 1.00 59.53 222 GLN A C 1
ATOM 1800 O O . GLN A 1 222 ? 35.043 13.406 -14.268 1.00 59.53 222 GLN A O 1
ATOM 1805 N N . HIS A 1 223 ? 32.851 13.072 -13.992 1.00 49.91 223 HIS A N 1
ATOM 1806 C CA . HIS A 1 223 ? 32.420 13.864 -15.129 1.00 49.91 223 HIS A CA 1
ATOM 1807 C C . HIS A 1 223 ? 32.605 15.356 -14.887 1.00 49.91 223 HIS A C 1
ATOM 1809 O O . HIS A 1 223 ? 32.865 16.021 -15.864 1.00 49.91 223 HIS A O 1
ATOM 1815 N N . ALA A 1 224 ? 32.541 15.892 -13.664 1.00 43.94 224 ALA A N 1
ATOM 1816 C CA . ALA A 1 224 ? 32.790 17.295 -13.308 1.00 43.94 224 ALA A CA 1
ATOM 1817 C C . ALA A 1 224 ? 34.285 17.632 -13.348 1.00 43.94 224 ALA A C 1
ATOM 1819 O O . ALA A 1 224 ? 34.667 18.707 -13.809 1.00 43.94 224 ALA A O 1
ATOM 1820 N N . GLU A 1 225 ? 35.136 16.689 -12.941 1.00 46.19 225 GLU A N 1
ATOM 1821 C CA . GLU A 1 225 ? 36.583 16.756 -13.152 1.00 46.19 225 GLU A CA 1
ATOM 1822 C C . GLU A 1 225 ? 36.931 16.688 -14.647 1.00 46.19 225 GLU A C 1
ATOM 1824 O O . GLU A 1 225 ? 37.809 17.421 -15.102 1.00 46.19 225 GLU A O 1
ATOM 1829 N N . LEU A 1 226 ? 36.169 15.924 -15.440 1.00 42.44 226 LEU A N 1
ATOM 1830 C CA . LEU A 1 226 ? 36.236 15.946 -16.907 1.00 42.44 226 LEU A CA 1
ATOM 1831 C C . LEU A 1 226 ? 35.511 17.165 -17.535 1.00 42.44 226 LEU A C 1
ATOM 1833 O O . LEU A 1 226 ? 35.897 17.612 -18.608 1.00 42.44 226 LEU A O 1
ATOM 1837 N N . SER A 1 227 ? 34.526 17.764 -16.853 1.00 37.78 227 SER A N 1
ATOM 1838 C CA . SER A 1 227 ? 33.601 18.825 -17.314 1.00 37.78 227 SER A CA 1
ATOM 1839 C C . SER A 1 227 ? 34.014 20.233 -16.877 1.00 37.78 227 SER A C 1
ATOM 1841 O O . SER A 1 227 ? 33.340 21.203 -17.235 1.00 37.78 227 SER A O 1
ATOM 1843 N N . LYS A 1 228 ? 35.199 20.420 -16.279 1.00 42.47 228 LYS A N 1
ATOM 1844 C CA . LYS A 1 228 ? 35.947 21.656 -16.585 1.00 42.47 228 LYS A CA 1
ATOM 1845 C C . LYS A 1 228 ? 36.195 21.797 -18.095 1.00 42.47 228 LYS A C 1
ATOM 1847 O O . LYS A 1 228 ? 36.397 22.914 -18.562 1.00 42.47 228 LYS A O 1
ATOM 1852 N N . ASN A 1 229 ? 36.046 20.711 -18.859 1.00 42.91 229 ASN A N 1
ATOM 1853 C CA . ASN A 1 229 ? 35.913 20.731 -20.305 1.00 42.91 229 ASN A CA 1
ATOM 1854 C C . ASN A 1 229 ? 34.473 20.370 -20.726 1.00 42.91 229 ASN A C 1
ATOM 1856 O O . ASN A 1 229 ? 34.117 19.210 -20.888 1.00 42.91 229 ASN A O 1
ATOM 1860 N N . SER A 1 230 ? 33.677 21.408 -20.986 1.00 37.50 230 SER A N 1
ATOM 1861 C CA . SER A 1 230 ? 32.474 21.427 -21.843 1.00 37.50 230 SER A CA 1
ATOM 1862 C C . SER A 1 230 ? 31.145 20.804 -21.354 1.00 37.50 230 SER A C 1
ATOM 1864 O O . SER A 1 230 ? 30.990 19.610 -21.130 1.00 37.50 230 SER A O 1
ATOM 1866 N N . SER A 1 231 ? 30.150 21.691 -21.289 1.00 32.16 231 SER A N 1
ATOM 1867 C CA . SER A 1 231 ? 28.754 21.577 -20.849 1.00 32.16 231 SER A CA 1
ATOM 1868 C C . SER A 1 231 ? 27.837 20.850 -21.854 1.00 32.16 231 SER A C 1
ATOM 1870 O O . SER A 1 231 ? 27.887 21.145 -23.047 1.00 32.16 231 SER A O 1
ATOM 1872 N N . THR A 1 232 ? 26.943 19.955 -21.407 1.00 43.06 232 THR A N 1
ATOM 1873 C CA . THR A 1 232 ? 26.129 19.088 -22.291 1.00 43.06 232 THR A CA 1
ATOM 1874 C C . THR A 1 232 ? 24.717 18.823 -21.751 1.00 43.06 232 THR A C 1
ATOM 1876 O O . THR A 1 232 ? 24.547 18.147 -20.743 1.00 43.06 232 THR A O 1
ATOM 1879 N N . SER A 1 233 ? 23.678 19.299 -22.451 1.00 39.97 233 SER A N 1
ATOM 1880 C CA . SER A 1 233 ? 22.395 18.557 -22.579 1.00 39.97 233 SER A CA 1
ATOM 1881 C C . SER A 1 233 ? 21.495 19.085 -23.711 1.00 39.97 233 SER A C 1
ATOM 1883 O O . SER A 1 233 ? 20.868 18.282 -24.391 1.00 39.97 233 SER A O 1
ATOM 1885 N N . SER A 1 234 ? 21.501 20.387 -24.035 1.00 32.69 234 SER A N 1
ATOM 1886 C CA . SER A 1 234 ? 20.844 20.917 -25.258 1.00 32.69 234 SER A CA 1
ATOM 1887 C C . SER A 1 234 ? 21.761 20.950 -26.495 1.00 32.69 234 SER A C 1
ATOM 1889 O O . SER A 1 234 ? 21.295 21.069 -27.625 1.00 32.69 234 SER A O 1
ATOM 1891 N N . LEU A 1 235 ? 23.070 20.778 -26.289 1.00 37.44 235 LEU A N 1
ATOM 1892 C CA . LEU A 1 235 ? 24.108 20.722 -27.324 1.00 37.44 235 LEU A CA 1
ATOM 1893 C C . LEU A 1 235 ? 24.172 19.384 -28.081 1.00 37.44 235 LEU A C 1
ATOM 1895 O O . LEU A 1 235 ? 24.806 19.329 -29.129 1.00 37.44 235 LEU A O 1
ATOM 1899 N N . ASN A 1 236 ? 23.517 18.322 -27.599 1.00 49.00 236 ASN A N 1
ATOM 1900 C CA . ASN A 1 236 ? 23.806 16.961 -28.067 1.00 49.00 236 ASN A CA 1
ATOM 1901 C C . ASN A 1 236 ? 23.273 16.674 -29.487 1.00 49.00 236 ASN A C 1
ATOM 1903 O O . ASN A 1 236 ? 23.988 16.133 -30.317 1.00 49.00 236 ASN A O 1
ATOM 1907 N N . ILE A 1 237 ? 22.063 17.121 -29.844 1.00 43.44 237 ILE A N 1
ATOM 1908 C CA . ILE A 1 237 ? 21.519 16.878 -31.200 1.00 43.44 237 ILE A CA 1
ATOM 1909 C C . ILE A 1 237 ? 22.235 17.747 -32.253 1.00 43.44 237 ILE A C 1
ATOM 1911 O O . ILE A 1 237 ? 22.457 17.325 -33.390 1.00 43.44 237 ILE A O 1
ATOM 1915 N N . GLN A 1 238 ? 22.634 18.966 -31.879 1.00 42.50 238 GLN A N 1
ATOM 1916 C CA . GLN A 1 238 ? 23.290 19.903 -32.791 1.00 42.50 238 GLN A CA 1
ATOM 1917 C C . GLN A 1 238 ? 24.787 19.599 -32.963 1.00 42.50 238 GLN A C 1
ATOM 1919 O O . GLN A 1 238 ? 25.293 19.725 -34.081 1.00 42.50 238 GLN A O 1
ATOM 1924 N N . SER A 1 239 ? 25.473 19.112 -31.918 1.00 48.91 239 SER A N 1
ATOM 1925 C CA . SER A 1 239 ? 26.839 18.590 -32.046 1.00 48.91 239 SER A CA 1
ATOM 1926 C C . SER A 1 239 ? 26.860 17.290 -32.857 1.00 48.91 239 SER A C 1
ATOM 1928 O O . SER A 1 239 ? 27.681 17.173 -33.762 1.00 48.91 239 SER A O 1
ATOM 1930 N N . GLN A 1 240 ? 25.894 16.385 -32.669 1.00 51.97 240 GLN A N 1
ATOM 1931 C CA . GLN A 1 240 ? 25.793 15.139 -33.445 1.00 51.97 240 GLN A CA 1
ATOM 1932 C C . GLN A 1 240 ? 25.507 15.386 -34.934 1.00 51.97 240 GLN A C 1
ATOM 1934 O O . GLN A 1 240 ? 26.130 14.768 -35.798 1.00 51.97 240 GLN A O 1
ATOM 1939 N N . LYS A 1 241 ? 24.635 16.350 -35.274 1.00 53.94 241 LYS A N 1
ATOM 1940 C CA . LYS A 1 241 ? 24.433 16.766 -36.675 1.00 53.94 241 LYS A CA 1
ATOM 1941 C C . LYS A 1 241 ? 25.728 17.303 -37.283 1.00 53.94 241 LYS A C 1
ATOM 1943 O O . LYS A 1 241 ? 26.018 17.013 -38.443 1.00 53.94 241 LYS A O 1
ATOM 1948 N N . SER A 1 242 ? 26.513 18.062 -36.516 1.00 56.94 242 SER A N 1
ATOM 1949 C CA . SER A 1 242 ? 27.808 18.577 -36.972 1.00 56.94 242 SER A CA 1
ATOM 1950 C C . SER A 1 242 ? 28.857 17.471 -37.146 1.00 56.94 242 SER A C 1
ATOM 1952 O O . SER A 1 242 ? 29.631 17.519 -38.100 1.00 56.94 242 SER A O 1
ATOM 1954 N N . GLU A 1 243 ? 28.827 16.436 -36.307 1.00 57.16 243 GLU A N 1
ATOM 1955 C CA . GLU A 1 243 ? 29.756 15.304 -36.330 1.00 57.16 243 GLU A CA 1
ATOM 1956 C C . GLU A 1 243 ? 29.471 14.361 -37.506 1.00 57.16 243 GLU A C 1
ATOM 1958 O O . GLU A 1 243 ? 30.364 14.097 -38.309 1.00 57.16 243 GLU A O 1
ATOM 1963 N N . ILE A 1 244 ? 28.204 13.987 -37.727 1.00 57.22 244 ILE A N 1
ATOM 1964 C CA . ILE A 1 244 ? 27.782 13.219 -38.912 1.00 57.22 244 ILE A CA 1
ATOM 1965 C C . ILE A 1 244 ? 28.073 14.004 -40.199 1.00 57.22 244 ILE A C 1
ATOM 1967 O O . ILE A 1 244 ? 28.576 13.450 -41.176 1.00 57.22 244 ILE A O 1
ATOM 1971 N N . THR A 1 245 ? 27.826 15.319 -40.194 1.00 59.16 245 THR A N 1
ATOM 1972 C CA . THR A 1 245 ? 28.171 16.190 -41.328 1.00 59.16 245 THR A CA 1
ATOM 1973 C C . THR A 1 245 ? 29.683 16.222 -41.566 1.00 59.16 245 THR A C 1
ATOM 1975 O O . THR A 1 245 ? 30.112 16.272 -42.711 1.00 59.16 245 THR A O 1
ATOM 1978 N N . THR A 1 246 ? 30.506 16.170 -40.519 1.00 63.28 246 THR A N 1
ATOM 1979 C CA . THR A 1 246 ? 31.974 16.157 -40.635 1.00 63.28 246 THR A CA 1
ATOM 1980 C C . THR A 1 246 ? 32.487 14.824 -41.175 1.00 63.28 246 THR A C 1
ATOM 1982 O O . THR A 1 246 ? 33.340 14.815 -42.058 1.00 63.28 246 THR A O 1
ATOM 1985 N N . ILE A 1 247 ? 31.912 13.705 -40.740 1.00 61.38 247 ILE A N 1
ATOM 1986 C CA . ILE A 1 247 ? 32.269 12.371 -41.239 1.00 61.38 247 ILE A CA 1
ATOM 1987 C C . ILE A 1 247 ? 31.883 12.216 -42.717 1.00 61.38 247 ILE A C 1
ATOM 1989 O O . ILE A 1 247 ? 32.690 11.748 -43.515 1.00 61.38 247 ILE A O 1
ATOM 1993 N N . LEU A 1 248 ? 30.702 12.690 -43.129 1.00 63.78 248 LEU A N 1
ATOM 1994 C CA . LEU A 1 248 ? 30.300 12.673 -44.543 1.00 63.78 248 LEU A CA 1
ATOM 1995 C C . LEU A 1 248 ? 31.240 13.498 -45.436 1.00 63.78 248 LEU A C 1
ATOM 1997 O O . LEU A 1 248 ? 31.510 13.104 -46.570 1.00 63.78 248 LEU A O 1
ATOM 2001 N N . LYS A 1 249 ? 31.785 14.607 -44.920 1.00 65.44 249 LYS A N 1
ATOM 2002 C CA . LYS A 1 249 ? 32.802 15.399 -45.629 1.00 65.44 249 LYS A CA 1
ATOM 2003 C C . LYS A 1 249 ? 34.101 14.623 -45.823 1.00 65.44 249 LYS A C 1
ATOM 2005 O O . LYS A 1 249 ? 34.679 14.679 -46.904 1.00 65.44 249 LYS A O 1
ATOM 2010 N N . LEU A 1 250 ? 34.542 13.882 -44.806 1.00 63.91 250 LEU A N 1
ATOM 2011 C CA . LEU A 1 250 ? 35.734 13.037 -44.900 1.00 63.91 250 LEU A CA 1
ATOM 2012 C C . LEU A 1 250 ? 35.550 11.923 -45.940 1.00 63.91 250 LEU A C 1
ATOM 2014 O O . LEU A 1 250 ? 36.422 11.753 -46.786 1.00 63.91 250 LEU A O 1
ATOM 2018 N N . ILE A 1 251 ? 34.380 11.272 -45.959 1.00 64.88 251 ILE A N 1
ATOM 2019 C CA . ILE A 1 251 ? 34.027 10.231 -46.942 1.00 64.88 251 ILE A CA 1
ATOM 2020 C C . ILE A 1 251 ? 34.027 10.777 -48.381 1.00 64.88 251 ILE A C 1
ATOM 2022 O O . ILE A 1 251 ? 34.553 10.146 -49.296 1.00 64.88 251 ILE A O 1
ATOM 2026 N N . LEU A 1 252 ? 33.428 11.951 -48.612 1.00 66.12 252 LEU A N 1
ATOM 2027 C CA . LEU A 1 252 ? 33.402 12.564 -49.947 1.00 66.12 252 LEU A CA 1
ATOM 2028 C C . LEU A 1 252 ? 34.805 12.968 -50.413 1.00 66.12 252 LEU A C 1
ATOM 2030 O O . LEU A 1 252 ? 35.148 12.762 -51.577 1.00 66.12 252 LEU A O 1
ATOM 2034 N N . ASN A 1 253 ? 35.632 13.479 -49.501 1.00 67.88 253 ASN A N 1
ATOM 2035 C CA . ASN A 1 253 ? 37.018 13.823 -49.789 1.00 67.88 253 ASN A CA 1
ATOM 2036 C C . ASN A 1 253 ? 37.864 12.576 -50.105 1.00 67.88 253 ASN A C 1
ATOM 2038 O O . ASN A 1 253 ? 38.608 12.587 -51.085 1.00 67.88 253 ASN A O 1
ATOM 2042 N N . SER A 1 254 ? 37.722 11.483 -49.345 1.00 66.50 254 SER A N 1
ATOM 2043 C CA . SER A 1 254 ? 38.438 10.233 -49.633 1.00 66.50 254 SER A CA 1
ATOM 2044 C C . SER A 1 254 ? 38.009 9.628 -50.972 1.00 66.50 254 SER A C 1
ATOM 2046 O O . SER A 1 254 ? 38.868 9.236 -51.761 1.00 66.50 254 SER A O 1
ATOM 2048 N N . LEU A 1 255 ? 36.717 9.672 -51.318 1.00 69.31 255 LEU A N 1
ATOM 2049 C CA . LEU A 1 255 ? 36.240 9.298 -52.656 1.00 69.31 255 LEU A CA 1
ATOM 2050 C C . LEU A 1 255 ? 36.822 10.189 -53.764 1.00 69.31 255 LEU A C 1
ATOM 2052 O O . LEU A 1 255 ? 37.240 9.678 -54.801 1.00 69.31 255 LEU A O 1
ATOM 2056 N N . SER A 1 256 ? 36.879 11.507 -53.556 1.00 68.81 256 SER A N 1
ATOM 2057 C CA . SER A 1 256 ? 37.385 12.487 -54.533 1.00 68.81 256 SER A CA 1
ATOM 2058 C C . SER A 1 256 ? 38.862 12.262 -54.880 1.00 68.81 256 SER A C 1
ATOM 2060 O O . SER A 1 256 ? 39.280 12.515 -56.010 1.00 68.81 256 SER A O 1
ATOM 2062 N N . GLN A 1 257 ? 39.640 11.713 -53.944 1.00 70.25 257 GLN A N 1
ATOM 2063 C CA . GLN A 1 257 ? 41.058 11.389 -54.131 1.00 70.25 257 GLN A CA 1
ATOM 2064 C C . GLN A 1 257 ? 41.297 10.085 -54.913 1.00 70.25 257 GLN A C 1
ATOM 2066 O O . GLN A 1 257 ? 42.346 9.934 -55.537 1.00 70.25 257 GLN A O 1
ATOM 2071 N N . ILE A 1 258 ? 40.319 9.172 -54.960 1.00 70.38 258 ILE A N 1
ATOM 2072 C CA . ILE A 1 258 ? 40.438 7.895 -55.688 1.00 70.38 258 ILE A CA 1
ATOM 2073 C C . ILE A 1 258 ? 40.398 8.107 -57.212 1.00 70.38 258 ILE A C 1
ATOM 2075 O O . ILE A 1 258 ? 41.159 7.471 -57.944 1.00 70.38 258 ILE A O 1
ATOM 2079 N N . TYR A 1 259 ? 39.543 9.007 -57.714 1.00 71.75 259 TYR A N 1
ATOM 2080 C CA . TYR A 1 259 ? 39.329 9.180 -59.163 1.00 71.75 259 TYR A CA 1
ATOM 2081 C C . TYR A 1 259 ? 40.558 9.681 -59.932 1.00 71.75 259 TYR A C 1
ATOM 2083 O O . TYR A 1 259 ? 40.842 9.096 -60.972 1.00 71.75 259 TYR A O 1
ATOM 2091 N N . PRO A 1 260 ? 41.324 10.684 -59.461 1.00 69.56 260 PRO A N 1
ATOM 2092 C CA . PRO A 1 260 ? 42.558 11.102 -60.128 1.00 69.56 260 PRO A CA 1
ATOM 2093 C C . PRO A 1 260 ? 43.589 9.971 -60.232 1.00 69.56 260 PRO A C 1
ATOM 2095 O O . PRO A 1 260 ? 44.222 9.805 -61.270 1.00 69.56 260 PRO A O 1
ATOM 2098 N N . CYS A 1 261 ? 43.704 9.143 -59.188 1.00 66.75 261 CYS A N 1
ATOM 2099 C CA . CYS A 1 261 ? 44.606 7.992 -59.184 1.00 66.75 261 CYS A CA 1
ATOM 2100 C C . CYS A 1 261 ? 44.150 6.911 -60.186 1.00 66.75 261 CYS A C 1
ATOM 2102 O O . CYS A 1 261 ? 44.959 6.359 -60.934 1.00 66.75 261 CYS A O 1
ATOM 2104 N N . LEU A 1 262 ? 42.839 6.652 -60.278 1.00 66.50 262 LEU A N 1
ATOM 2105 C CA . LEU A 1 262 ? 42.270 5.772 -61.305 1.00 66.50 262 LEU A CA 1
ATOM 2106 C C . LEU A 1 262 ? 42.452 6.340 -62.723 1.00 66.50 262 LEU A C 1
ATOM 2108 O O . LEU A 1 262 ? 42.802 5.596 -63.637 1.00 66.50 262 LEU A O 1
ATOM 2112 N N . GLU A 1 263 ? 42.235 7.640 -62.917 1.00 70.94 263 GLU A N 1
ATOM 2113 C CA . GLU A 1 263 ? 42.377 8.315 -64.211 1.00 70.94 263 GLU A CA 1
ATOM 2114 C C . GLU A 1 263 ? 43.808 8.167 -64.728 1.00 70.94 263 GLU A C 1
ATOM 2116 O O . GLU A 1 263 ? 44.015 7.747 -65.868 1.00 70.94 263 GLU A O 1
ATOM 2121 N N . GLU A 1 264 ? 44.786 8.397 -63.851 1.00 68.25 264 GLU A N 1
ATOM 2122 C CA . GLU A 1 264 ? 46.199 8.299 -64.180 1.00 68.25 264 GLU A CA 1
ATOM 2123 C C . GLU A 1 264 ? 46.654 6.851 -64.432 1.00 68.25 264 GLU A C 1
ATOM 2125 O O . GLU A 1 264 ? 47.377 6.593 -65.402 1.00 68.25 264 GLU A O 1
ATOM 2130 N N . ARG A 1 265 ? 46.132 5.876 -63.671 1.00 66.31 265 ARG A N 1
ATOM 2131 C CA . ARG A 1 265 ? 46.343 4.437 -63.925 1.00 66.31 265 ARG A CA 1
ATOM 2132 C C . ARG A 1 265 ? 45.820 4.007 -65.302 1.00 66.31 265 ARG A C 1
ATOM 2134 O O . ARG A 1 265 ? 46.459 3.203 -65.986 1.00 66.31 265 ARG A O 1
ATOM 2141 N N . PHE A 1 266 ? 44.677 4.541 -65.733 1.00 66.38 266 PHE A N 1
ATOM 2142 C CA . PHE A 1 266 ? 44.038 4.202 -67.009 1.00 66.38 266 PHE A CA 1
ATOM 2143 C C . PHE A 1 266 ? 44.358 5.181 -68.152 1.00 66.38 266 PHE A C 1
ATOM 2145 O O . PHE A 1 266 ? 43.774 5.062 -69.231 1.00 66.38 266 PHE A O 1
ATOM 2152 N N . ASN A 1 267 ? 45.340 6.080 -67.994 1.00 66.00 267 ASN A N 1
ATOM 2153 C CA . ASN A 1 267 ? 45.721 7.084 -69.003 1.00 66.00 267 ASN A CA 1
ATOM 2154 C C . ASN A 1 267 ? 46.048 6.505 -70.393 1.00 66.00 267 ASN A C 1
ATOM 2156 O O . ASN A 1 267 ? 45.858 7.171 -71.410 1.00 66.00 267 ASN A O 1
ATOM 2160 N N . LYS A 1 268 ? 46.499 5.245 -70.470 1.00 61.56 268 LYS A N 1
ATOM 2161 C CA . LYS A 1 268 ? 46.758 4.550 -71.746 1.00 61.56 268 LYS A CA 1
ATOM 2162 C C . LYS A 1 268 ? 45.474 4.218 -72.529 1.00 61.56 268 LYS A C 1
ATOM 2164 O O . LYS A 1 268 ? 45.535 4.054 -73.745 1.00 61.56 268 LYS A O 1
ATOM 2169 N N . LYS A 1 269 ? 44.314 4.143 -71.865 1.00 65.19 269 LYS A N 1
ATOM 2170 C CA . LYS A 1 269 ? 42.984 3.926 -72.459 1.00 65.19 269 LYS A CA 1
ATOM 2171 C C . LYS A 1 269 ? 42.212 5.250 -72.461 1.00 65.19 269 LYS A C 1
ATOM 2173 O O . LYS A 1 269 ? 41.436 5.532 -71.551 1.00 65.19 269 LYS A O 1
ATOM 2178 N N . SER A 1 270 ? 42.415 6.065 -73.503 1.00 63.97 270 SER A N 1
ATOM 2179 C CA . SER A 1 270 ? 41.964 7.473 -73.524 1.00 63.97 270 SER A CA 1
ATOM 2180 C C . SER A 1 270 ? 40.454 7.677 -73.323 1.00 63.97 270 SER A C 1
ATOM 2182 O O . SER A 1 270 ? 40.049 8.712 -72.802 1.00 63.97 270 SER A O 1
ATOM 2184 N N . ASN A 1 271 ? 39.616 6.704 -73.695 1.00 69.62 271 ASN A N 1
ATOM 2185 C CA . ASN A 1 271 ? 38.168 6.776 -73.477 1.00 69.62 271 ASN A CA 1
ATOM 2186 C C . ASN A 1 271 ? 37.785 6.532 -72.008 1.00 69.62 271 ASN A C 1
ATOM 2188 O O . ASN A 1 271 ? 36.971 7.281 -71.474 1.00 69.62 271 ASN A O 1
ATOM 2192 N N . LEU A 1 272 ? 38.406 5.546 -71.350 1.00 70.25 272 LEU A N 1
ATOM 2193 C CA . LEU A 1 272 ? 38.146 5.213 -69.946 1.00 70.25 272 LEU A CA 1
ATOM 2194 C C . LEU A 1 272 ? 38.698 6.295 -69.010 1.00 70.25 272 LEU A C 1
ATOM 2196 O O . LEU A 1 272 ? 37.990 6.744 -68.118 1.00 70.25 272 LEU A O 1
ATOM 2200 N N . SER A 1 273 ? 39.913 6.788 -69.269 1.00 71.12 273 SER A N 1
ATOM 2201 C CA . SER A 1 273 ? 40.502 7.919 -68.534 1.00 71.12 273 SER A CA 1
ATOM 2202 C C . SER A 1 273 ? 39.599 9.166 -68.597 1.00 71.12 273 SER A C 1
ATOM 2204 O O . SER A 1 273 ? 39.230 9.713 -67.561 1.00 71.12 273 SER A O 1
ATOM 2206 N N . LYS A 1 274 ? 39.078 9.527 -69.783 1.00 73.88 274 LYS A N 1
ATOM 2207 C CA . LYS A 1 274 ? 38.103 10.629 -69.925 1.00 73.88 274 LYS A CA 1
ATOM 2208 C C . LYS A 1 274 ? 36.793 10.394 -69.164 1.00 73.88 274 LYS A C 1
ATOM 2210 O O . LYS A 1 274 ? 36.208 11.358 -68.676 1.00 73.88 274 LYS A O 1
ATOM 2215 N N . GLN A 1 275 ? 36.297 9.157 -69.099 1.00 73.50 275 GLN A N 1
ATOM 2216 C CA . GLN A 1 275 ? 35.094 8.819 -68.325 1.00 73.50 275 GLN A CA 1
ATOM 2217 C C . GLN A 1 275 ? 35.346 8.928 -66.816 1.00 73.50 275 GLN A C 1
ATOM 2219 O O . GLN A 1 275 ? 34.528 9.510 -66.103 1.00 73.50 275 GLN A O 1
ATOM 2224 N N . ILE A 1 276 ? 36.503 8.460 -66.339 1.00 73.94 276 ILE A N 1
ATOM 2225 C CA . ILE A 1 276 ? 36.916 8.580 -64.935 1.00 73.94 276 ILE A CA 1
ATOM 2226 C C . ILE A 1 276 ? 37.045 10.056 -64.537 1.00 73.94 276 ILE A C 1
ATOM 2228 O O . ILE A 1 276 ? 36.469 10.459 -63.527 1.00 73.94 276 ILE A O 1
ATOM 2232 N N . GLY A 1 277 ? 37.686 10.886 -65.368 1.00 73.69 277 GLY A N 1
ATOM 2233 C CA . GLY A 1 277 ? 37.800 12.328 -65.127 1.00 73.69 277 GLY A CA 1
ATOM 2234 C C . GLY A 1 277 ? 36.444 13.051 -65.110 1.00 73.69 277 GLY A C 1
ATOM 2235 O O . GLY A 1 277 ? 36.186 13.888 -64.242 1.00 73.69 277 GLY A O 1
ATOM 2236 N N . LYS A 1 278 ? 35.518 12.693 -66.015 1.00 76.94 278 LYS A N 1
ATOM 2237 C CA . LYS A 1 278 ? 34.128 13.199 -65.986 1.00 76.94 278 LYS A CA 1
ATOM 2238 C C . LYS A 1 278 ? 33.409 12.824 -64.690 1.00 76.94 278 LYS A C 1
ATOM 2240 O O . LYS A 1 278 ? 32.766 13.677 -64.084 1.00 76.94 278 LYS A O 1
ATOM 2245 N N . THR A 1 279 ? 33.564 11.586 -64.238 1.00 75.62 279 THR A N 1
ATOM 2246 C CA . THR A 1 279 ? 32.900 11.081 -63.028 1.00 75.62 279 THR A CA 1
ATOM 2247 C C . THR A 1 279 ? 33.468 11.701 -61.754 1.00 75.62 279 THR A C 1
ATOM 2249 O O . THR A 1 279 ? 32.711 12.102 -60.869 1.00 75.62 279 THR A O 1
ATOM 2252 N N . GLY A 1 280 ? 34.784 11.924 -61.706 1.00 76.31 280 GLY A N 1
ATOM 2253 C CA . GLY A 1 280 ? 35.424 12.713 -60.654 1.00 76.31 280 GLY A CA 1
ATOM 2254 C C . GLY A 1 280 ? 34.933 14.168 -60.611 1.00 76.31 280 GLY A C 1
ATOM 2255 O O . GLY A 1 280 ? 34.779 14.736 -59.529 1.00 76.31 280 GLY A O 1
ATOM 2256 N N . ASN A 1 281 ? 34.611 14.773 -61.761 1.00 76.62 281 ASN A N 1
ATOM 2257 C CA . ASN A 1 281 ? 34.019 16.114 -61.803 1.00 76.62 281 ASN A CA 1
ATOM 2258 C C . ASN A 1 281 ? 32.586 16.141 -61.259 1.00 76.62 281 ASN A C 1
ATOM 2260 O O . ASN A 1 281 ? 32.252 17.077 -60.533 1.00 76.62 281 ASN A O 1
ATOM 2264 N N . TYR A 1 282 ? 31.763 15.124 -61.541 1.00 76.25 282 TYR A N 1
ATOM 2265 C CA . TYR A 1 282 ? 30.443 14.999 -60.914 1.00 76.25 282 TYR A CA 1
ATOM 2266 C C . TYR A 1 282 ? 30.556 14.848 -59.393 1.00 76.25 282 TYR A C 1
ATOM 2268 O O . TYR A 1 282 ? 29.817 15.504 -58.668 1.00 76.25 282 TYR A O 1
ATOM 2276 N N . LEU A 1 283 ? 31.534 14.089 -58.888 1.00 74.62 283 LEU A N 1
ATOM 2277 C CA . LEU A 1 283 ? 31.767 13.964 -57.446 1.00 74.62 283 LEU A CA 1
ATOM 2278 C C . LEU A 1 283 ? 32.183 15.289 -56.789 1.00 74.62 283 LEU A C 1
ATOM 2280 O O . LEU A 1 283 ? 31.657 15.640 -55.738 1.00 74.62 283 LEU A O 1
ATOM 2284 N N . LYS A 1 284 ? 33.064 16.068 -57.429 1.00 75.25 284 LYS A N 1
ATOM 2285 C CA . LYS A 1 284 ? 33.436 17.417 -56.958 1.00 75.25 284 LYS A CA 1
ATOM 2286 C C . LYS A 1 284 ? 32.255 18.390 -56.996 1.00 75.25 284 LYS A C 1
ATOM 2288 O O . LYS A 1 284 ? 32.122 19.248 -56.123 1.00 75.25 284 LYS A O 1
ATOM 2293 N N . GLN A 1 285 ? 31.387 18.269 -58.001 1.00 76.19 285 GLN A N 1
ATOM 2294 C CA . GLN A 1 285 ? 30.141 19.034 -58.070 1.00 76.19 285 GLN A CA 1
ATOM 2295 C C . GLN A 1 285 ? 29.181 18.626 -56.947 1.00 76.19 285 GLN A C 1
ATOM 2297 O O . GLN A 1 285 ? 28.618 19.505 -56.302 1.00 76.19 285 GLN A O 1
ATOM 2302 N N . LEU A 1 286 ? 29.046 17.330 -56.653 1.00 70.81 286 LEU A N 1
ATOM 2303 C CA . LEU A 1 286 ? 28.253 16.826 -55.529 1.00 70.81 286 LEU A CA 1
ATOM 2304 C C . LEU A 1 286 ? 28.781 17.311 -54.187 1.00 70.81 286 LEU A C 1
ATOM 2306 O O . LEU A 1 286 ? 28.000 17.775 -53.364 1.00 70.81 286 LEU A O 1
ATOM 2310 N N . GLU A 1 287 ? 30.094 17.260 -53.995 1.00 69.06 287 GLU A N 1
ATOM 2311 C CA . GLU A 1 287 ? 30.763 17.783 -52.813 1.00 69.06 287 GLU A CA 1
ATOM 2312 C C . GLU A 1 287 ? 30.436 19.279 -52.624 1.00 69.06 287 GLU A C 1
ATOM 2314 O O . GLU A 1 287 ? 29.952 19.685 -51.566 1.00 69.06 287 GLU A O 1
ATOM 2319 N N . LYS A 1 288 ? 30.574 20.096 -53.678 1.00 74.19 288 LYS A N 1
ATOM 2320 C CA . LYS A 1 288 ? 30.221 21.525 -53.646 1.00 74.19 288 LYS A CA 1
ATOM 2321 C C . LYS A 1 288 ? 28.734 21.770 -53.360 1.00 74.19 288 LYS A C 1
ATOM 2323 O O . LYS A 1 288 ? 28.402 22.617 -52.533 1.00 74.19 288 LYS A O 1
ATOM 2328 N N . LEU A 1 289 ? 27.838 21.039 -54.019 1.00 68.69 289 LEU A N 1
ATOM 2329 C CA . LEU A 1 289 ? 26.390 21.179 -53.834 1.00 68.69 289 LEU A CA 1
ATOM 2330 C C . LEU A 1 289 ? 25.939 20.741 -52.432 1.00 68.69 289 LEU A C 1
ATOM 2332 O O . LEU A 1 289 ? 25.017 21.339 -51.873 1.00 68.69 289 LEU A O 1
ATOM 2336 N N . PHE A 1 290 ? 26.616 19.748 -51.848 1.00 65.44 290 PHE A N 1
ATOM 2337 C CA . PHE A 1 290 ? 26.417 19.311 -50.468 1.00 65.44 290 PHE A CA 1
ATOM 2338 C C . PHE A 1 290 ? 26.877 20.385 -49.471 1.00 65.44 290 PHE A C 1
ATOM 2340 O O . PHE A 1 290 ? 26.158 20.683 -48.519 1.00 65.44 290 PHE A O 1
ATOM 2347 N N . TYR A 1 291 ? 28.021 21.037 -49.716 1.00 66.81 291 TYR A N 1
ATOM 2348 C CA . TYR A 1 291 ? 28.499 22.152 -48.885 1.00 66.81 291 TYR A CA 1
ATOM 2349 C C . TYR A 1 291 ? 27.612 23.401 -48.961 1.00 66.81 291 TYR A C 1
ATOM 2351 O O . TYR A 1 291 ? 27.455 24.101 -47.962 1.00 66.81 291 TYR A O 1
ATOM 2359 N N . GLU A 1 292 ? 27.032 23.685 -50.128 1.00 69.88 292 GLU A N 1
ATOM 2360 C CA . GLU A 1 292 ? 26.162 24.847 -50.351 1.00 69.88 292 GLU A CA 1
ATOM 2361 C C . GLU A 1 292 ? 24.690 24.590 -49.967 1.00 69.88 292 GLU A C 1
ATOM 2363 O O . GLU A 1 292 ? 23.861 25.488 -50.116 1.00 69.88 292 GLU A O 1
ATOM 2368 N N . PHE A 1 293 ? 24.348 23.390 -49.471 1.00 62.84 293 PHE A N 1
ATOM 2369 C CA . PHE A 1 293 ? 22.977 22.980 -49.121 1.00 62.84 293 PHE A CA 1
ATOM 2370 C C . PHE A 1 293 ? 21.966 23.162 -50.278 1.00 62.84 293 PHE A C 1
ATOM 2372 O O . PHE A 1 293 ? 20.778 23.427 -50.068 1.00 62.84 293 PHE A O 1
ATOM 2379 N N . LYS A 1 294 ? 22.423 23.021 -51.532 1.00 62.75 294 LYS A N 1
ATOM 2380 C CA . LYS A 1 294 ? 21.617 23.235 -52.750 1.00 62.75 294 LYS A CA 1
ATOM 2381 C C . LYS A 1 294 ? 20.901 21.966 -53.189 1.00 62.75 294 LYS A C 1
ATOM 2383 O O . LYS A 1 294 ? 21.201 21.344 -54.206 1.00 62.75 294 LYS A O 1
ATOM 2388 N N . TRP A 1 295 ? 19.893 21.602 -52.408 1.00 62.50 295 TRP A N 1
ATOM 2389 C CA . TRP A 1 295 ? 19.318 20.264 -52.443 1.00 62.50 295 TRP A CA 1
ATOM 2390 C C . TRP A 1 295 ? 18.509 19.879 -53.704 1.00 62.50 295 TRP A C 1
ATOM 2392 O O . TRP A 1 295 ? 18.225 18.712 -53.941 1.00 62.50 295 TRP A O 1
ATOM 2402 N N . LYS A 1 296 ? 18.101 20.834 -54.546 1.00 59.31 296 LYS A N 1
ATOM 2403 C CA . LYS A 1 296 ? 17.372 20.520 -55.794 1.00 59.31 296 LYS A CA 1
ATOM 2404 C C . LYS A 1 296 ? 18.297 20.155 -56.960 1.00 59.31 296 LYS A C 1
ATOM 2406 O O . LYS A 1 296 ? 17.880 19.449 -57.868 1.00 59.31 296 LYS A O 1
ATOM 2411 N N . GLU A 1 297 ? 19.540 20.631 -56.935 1.00 61.47 297 GLU A N 1
ATOM 2412 C CA . GLU A 1 297 ? 20.526 20.440 -58.012 1.00 61.47 297 GLU A CA 1
ATOM 2413 C C . GLU A 1 297 ? 21.338 19.140 -57.826 1.00 61.47 297 GLU A C 1
ATOM 2415 O O . GLU A 1 297 ? 21.926 18.605 -58.768 1.00 61.47 297 GLU A O 1
ATOM 2420 N N . THR A 1 298 ? 21.331 18.579 -56.613 1.00 63.22 298 THR A N 1
ATOM 2421 C CA . THR A 1 298 ? 22.038 17.339 -56.262 1.00 63.22 298 THR A CA 1
ATOM 2422 C C . THR A 1 298 ? 21.402 16.086 -56.859 1.00 63.22 298 THR A C 1
ATOM 2424 O O . THR A 1 298 ? 22.134 15.176 -57.215 1.00 63.22 298 THR A O 1
ATOM 2427 N N . ASP A 1 299 ? 20.074 16.018 -57.008 1.00 63.53 299 ASP A N 1
ATOM 2428 C CA . ASP A 1 299 ? 19.381 14.802 -57.477 1.00 63.53 299 ASP A CA 1
ATOM 2429 C C . ASP A 1 299 ? 19.809 14.371 -58.889 1.00 63.53 299 ASP A C 1
ATOM 2431 O O . ASP A 1 299 ? 20.053 13.190 -59.135 1.00 63.53 299 ASP A O 1
ATOM 2435 N N . PHE A 1 300 ? 19.925 15.335 -59.808 1.00 71.12 300 PHE A N 1
ATOM 2436 C CA . PHE A 1 300 ? 20.399 15.095 -61.172 1.00 71.12 300 PHE A CA 1
ATOM 2437 C C . PHE A 1 300 ? 21.869 14.655 -61.174 1.00 71.12 300 PHE A C 1
ATOM 2439 O O . PHE A 1 300 ? 22.227 13.656 -61.789 1.00 71.12 300 PHE A O 1
ATOM 2446 N N . THR A 1 301 ? 22.703 15.362 -60.411 1.00 70.50 301 THR A N 1
ATOM 2447 C CA . THR A 1 301 ? 24.149 15.115 -60.339 1.00 70.50 301 THR A CA 1
ATOM 2448 C C . THR A 1 301 ? 24.473 13.759 -59.691 1.00 70.50 301 THR A C 1
ATOM 2450 O O . THR A 1 301 ? 25.423 13.098 -60.100 1.00 70.50 301 THR A O 1
ATOM 2453 N N . ILE A 1 302 ? 23.671 13.308 -58.714 1.00 69.62 302 ILE A N 1
ATOM 2454 C CA . ILE A 1 302 ? 23.803 11.988 -58.073 1.00 69.62 302 ILE A CA 1
ATOM 2455 C C . ILE A 1 302 ? 23.509 10.874 -59.083 1.00 69.62 302 ILE A C 1
ATOM 2457 O O . ILE A 1 302 ? 24.263 9.905 -59.151 1.00 69.62 302 ILE A O 1
ATOM 2461 N N . ASN A 1 303 ? 22.434 11.010 -59.868 1.00 69.69 303 ASN A N 1
ATOM 2462 C CA . ASN A 1 303 ? 22.062 10.008 -60.867 1.00 69.69 303 ASN A CA 1
ATOM 2463 C C . ASN A 1 303 ? 23.145 9.887 -61.958 1.00 69.69 303 ASN A C 1
ATOM 2465 O O . ASN A 1 303 ? 23.629 8.788 -62.204 1.00 69.69 303 ASN A O 1
ATOM 2469 N N . GLU A 1 304 ? 23.604 11.010 -62.522 1.00 75.12 304 GLU A N 1
ATOM 2470 C CA . GLU A 1 304 ? 24.675 11.019 -63.535 1.00 75.12 304 GLU A CA 1
ATOM 2471 C C . GLU A 1 304 ? 25.998 10.447 -62.991 1.00 75.12 304 GLU A C 1
ATOM 2473 O O . GLU A 1 304 ? 26.691 9.700 -63.681 1.00 75.12 304 GLU A O 1
ATOM 2478 N N . PHE A 1 305 ? 26.337 10.742 -61.728 1.00 77.69 305 PHE A N 1
ATOM 2479 C CA . PHE A 1 305 ? 27.513 10.174 -61.065 1.00 77.69 305 PHE A CA 1
ATOM 2480 C C . PHE A 1 305 ? 27.427 8.650 -60.932 1.00 77.69 305 PHE A C 1
ATOM 2482 O O . PHE A 1 305 ? 28.413 7.962 -61.196 1.00 77.69 305 PHE A O 1
ATOM 2489 N N . PHE A 1 306 ? 26.279 8.112 -60.510 1.00 72.12 306 PHE A N 1
ATOM 2490 C CA . PHE A 1 306 ? 26.098 6.666 -60.383 1.00 72.12 306 PHE A CA 1
ATOM 2491 C C . PHE A 1 306 ? 26.071 5.970 -61.753 1.00 72.12 306 PHE A C 1
ATOM 2493 O O . PHE A 1 306 ? 26.710 4.929 -61.900 1.00 72.12 306 PHE A O 1
ATOM 2500 N N . ASP A 1 307 ? 25.433 6.560 -62.764 1.00 73.62 307 ASP A N 1
ATOM 2501 C CA . ASP A 1 307 ? 25.347 5.984 -64.112 1.00 73.62 307 ASP A CA 1
ATOM 2502 C C . ASP A 1 307 ? 26.712 5.924 -64.812 1.00 73.62 307 ASP A C 1
ATOM 2504 O O . ASP A 1 307 ? 27.071 4.903 -65.409 1.00 73.62 307 ASP A O 1
ATOM 2508 N N . GLU A 1 308 ? 27.513 6.990 -64.727 1.00 74.81 308 GLU A N 1
ATOM 2509 C CA . GLU A 1 308 ? 28.871 6.980 -65.277 1.00 74.81 308 GLU A CA 1
ATOM 2510 C C . GLU A 1 308 ? 29.808 6.075 -64.466 1.00 74.81 308 GLU A C 1
ATOM 2512 O O . GLU A 1 308 ? 30.620 5.354 -65.052 1.00 74.81 308 GLU A O 1
ATOM 2517 N N . ASN A 1 309 ? 29.647 6.010 -63.139 1.00 73.69 309 ASN A N 1
ATOM 2518 C CA . ASN A 1 309 ? 30.407 5.067 -62.323 1.00 73.69 309 ASN A CA 1
ATOM 2519 C C . ASN A 1 309 ? 30.124 3.618 -62.666 1.00 73.69 309 ASN A C 1
ATOM 2521 O O . ASN A 1 309 ? 31.065 2.839 -62.784 1.00 73.69 309 ASN A O 1
ATOM 2525 N N . HIS A 1 310 ? 28.862 3.244 -62.851 1.00 76.19 310 HIS A N 1
ATOM 2526 C CA . HIS A 1 310 ? 28.518 1.878 -63.215 1.00 76.19 310 HIS A CA 1
ATOM 2527 C C . HIS A 1 310 ? 29.195 1.469 -64.536 1.00 76.19 310 HIS A C 1
ATOM 2529 O O . HIS A 1 310 ? 29.794 0.397 -64.631 1.00 76.19 310 HIS A O 1
ATOM 2535 N N . LYS A 1 311 ? 29.225 2.367 -65.535 1.00 73.75 311 LYS A N 1
ATOM 2536 C CA . LYS A 1 311 ? 29.951 2.142 -66.802 1.00 73.75 311 LYS A CA 1
ATOM 2537 C C . LYS A 1 311 ? 31.460 1.981 -66.591 1.00 73.75 311 LYS A C 1
ATOM 2539 O O . LYS A 1 311 ? 32.078 1.125 -67.231 1.00 73.75 311 LYS A O 1
ATOM 2544 N N . ILE A 1 312 ? 32.060 2.769 -65.696 1.00 73.38 312 ILE A N 1
ATOM 2545 C CA . ILE A 1 312 ? 33.480 2.648 -65.331 1.00 73.38 312 ILE A CA 1
ATOM 2546 C C . ILE A 1 312 ? 33.747 1.304 -64.651 1.00 73.38 312 ILE A C 1
ATOM 2548 O O . ILE A 1 312 ? 34.652 0.589 -65.079 1.00 73.38 312 ILE A O 1
ATOM 2552 N N . PHE A 1 313 ? 32.951 0.928 -63.646 1.00 71.56 313 PHE A N 1
ATOM 2553 C CA . PHE A 1 313 ? 33.072 -0.351 -62.940 1.00 71.56 313 PHE A CA 1
ATOM 2554 C C . PHE A 1 313 ? 32.993 -1.528 -63.913 1.00 71.56 313 PHE A C 1
ATOM 2556 O O . PHE A 1 313 ? 33.883 -2.378 -63.914 1.00 71.56 313 PHE A O 1
ATOM 2563 N N . GLN A 1 314 ? 32.005 -1.531 -64.809 1.00 71.88 314 GLN A N 1
ATOM 2564 C CA . GLN A 1 314 ? 31.852 -2.557 -65.841 1.00 71.88 314 GLN A CA 1
ATOM 2565 C C . GLN A 1 314 ? 33.054 -2.617 -66.794 1.00 71.88 314 GLN A C 1
ATOM 2567 O O . GLN A 1 314 ? 33.531 -3.700 -67.137 1.00 71.88 314 GLN A O 1
ATOM 2572 N N . THR A 1 315 ? 33.616 -1.467 -67.173 1.00 72.06 315 THR A N 1
ATOM 2573 C CA . THR A 1 315 ? 34.814 -1.418 -68.025 1.00 72.06 315 THR A CA 1
ATOM 2574 C C . THR A 1 315 ? 36.056 -1.941 -67.292 1.00 72.06 315 THR A C 1
ATOM 2576 O O . THR A 1 315 ? 36.801 -2.741 -67.852 1.00 72.06 315 THR A O 1
ATOM 2579 N N . ILE A 1 316 ? 36.247 -1.587 -66.017 1.00 71.25 316 ILE A N 1
ATOM 2580 C CA . ILE A 1 316 ? 37.351 -2.087 -65.177 1.00 71.25 316 ILE A CA 1
ATOM 2581 C C . ILE A 1 316 ? 37.237 -3.607 -64.960 1.00 71.25 316 ILE A C 1
ATOM 2583 O O . ILE A 1 316 ? 38.227 -4.334 -65.058 1.00 71.25 316 ILE A O 1
ATOM 2587 N N . ILE A 1 317 ? 36.028 -4.112 -64.708 1.00 71.19 317 ILE A N 1
ATOM 2588 C CA . ILE A 1 317 ? 35.730 -5.547 -64.562 1.00 71.19 317 ILE A CA 1
ATOM 2589 C C . ILE A 1 317 ? 36.039 -6.320 -65.856 1.00 71.19 317 ILE A C 1
ATOM 2591 O O . ILE A 1 317 ? 36.500 -7.470 -65.807 1.00 71.19 317 ILE A O 1
ATOM 2595 N N . ASN A 1 318 ? 35.803 -5.702 -67.015 1.00 68.69 318 ASN A N 1
ATOM 2596 C CA . ASN A 1 318 ? 36.123 -6.276 -68.320 1.00 68.69 318 ASN A CA 1
ATOM 2597 C C . ASN A 1 318 ? 37.633 -6.252 -68.603 1.00 68.69 318 ASN A C 1
ATOM 2599 O O . ASN A 1 318 ? 38.181 -7.276 -69.008 1.00 68.69 318 ASN A O 1
ATOM 2603 N N . ASP A 1 319 ? 38.319 -5.161 -68.269 1.00 67.88 319 ASP A N 1
ATOM 2604 C CA . ASP A 1 319 ? 39.772 -4.992 -68.410 1.00 67.88 319 ASP A CA 1
ATOM 2605 C C . ASP A 1 319 ? 40.594 -5.969 -67.550 1.00 67.88 319 ASP A C 1
ATOM 2607 O O . ASP A 1 319 ? 41.681 -6.413 -67.939 1.00 67.88 319 ASP A O 1
ATOM 2611 N N . LEU A 1 320 ? 40.067 -6.368 -66.390 1.00 66.19 320 LEU A N 1
ATOM 2612 C CA . LEU A 1 320 ? 40.661 -7.419 -65.559 1.00 66.19 320 LEU A CA 1
ATOM 2613 C C . LEU A 1 320 ? 40.667 -8.801 -66.241 1.00 66.19 320 LEU A C 1
ATOM 2615 O O . LEU A 1 320 ? 41.415 -9.672 -65.800 1.00 66.19 320 LEU A O 1
ATOM 2619 N N . ASN A 1 321 ? 39.883 -9.013 -67.310 1.00 56.56 321 ASN A N 1
ATOM 2620 C CA . ASN A 1 321 ? 39.923 -10.246 -68.114 1.00 56.56 321 ASN A CA 1
ATOM 2621 C C . ASN A 1 321 ? 41.019 -10.233 -69.187 1.00 56.56 321 ASN A C 1
ATOM 2623 O O . ASN A 1 321 ? 41.438 -11.302 -69.623 1.00 56.56 321 ASN A O 1
ATOM 2627 N N . GLU A 1 322 ? 41.471 -9.051 -69.611 1.00 55.47 322 GLU A N 1
ATOM 2628 C CA . GLU A 1 322 ? 42.437 -8.884 -70.706 1.00 55.47 322 GLU A CA 1
ATOM 2629 C C . GLU A 1 322 ? 43.880 -8.698 -70.212 1.00 55.47 322 GLU A C 1
ATOM 2631 O O . GLU A 1 322 ? 44.819 -8.711 -71.009 1.00 55.47 322 GLU A O 1
ATOM 2636 N N . SER A 1 323 ? 44.085 -8.511 -68.903 1.00 55.94 323 SER A N 1
ATOM 2637 C CA . SER A 1 323 ? 45.387 -8.144 -68.346 1.00 55.94 323 SER A CA 1
ATOM 2638 C C . SER A 1 323 ? 46.131 -9.311 -67.682 1.00 55.94 323 SER A C 1
ATOM 2640 O O . SER A 1 323 ? 45.693 -9.879 -66.681 1.00 55.94 323 SER A O 1
ATOM 2642 N N . ASN A 1 324 ? 47.337 -9.537 -68.216 1.00 59.62 324 ASN A N 1
ATOM 2643 C CA . ASN A 1 324 ? 48.472 -10.353 -67.761 1.00 59.62 324 ASN A CA 1
ATOM 2644 C C . ASN A 1 324 ? 48.622 -11.783 -68.304 1.00 59.62 324 ASN A C 1
ATOM 2646 O O . ASN A 1 324 ? 47.766 -12.646 -68.157 1.00 59.62 324 ASN A O 1
ATOM 2650 N N . ASN A 1 325 ? 49.836 -12.045 -68.806 1.00 58.59 325 ASN A N 1
ATOM 2651 C CA . ASN A 1 325 ? 50.330 -13.361 -69.226 1.00 58.59 325 ASN A CA 1
ATOM 2652 C C . ASN A 1 325 ? 50.814 -14.234 -68.045 1.00 58.59 325 ASN A C 1
ATOM 2654 O O . ASN A 1 325 ? 51.208 -15.379 -68.253 1.00 58.59 325 ASN A O 1
ATOM 2658 N N . ASN A 1 326 ? 50.825 -13.707 -66.812 1.00 73.06 326 ASN A N 1
ATOM 2659 C CA . ASN A 1 326 ? 51.271 -14.426 -65.614 1.00 73.06 326 ASN A CA 1
ATOM 2660 C C . ASN A 1 326 ? 50.090 -15.139 -64.929 1.00 73.06 326 ASN A C 1
ATOM 2662 O O . ASN A 1 326 ? 49.128 -14.496 -64.505 1.00 73.06 326 ASN A O 1
ATOM 2666 N N . ALA A 1 327 ? 50.190 -16.464 -64.791 1.00 74.06 327 ALA A N 1
ATOM 2667 C CA . ALA A 1 327 ? 49.127 -17.323 -64.270 1.00 74.06 327 ALA A CA 1
ATOM 2668 C C . ALA A 1 327 ? 48.708 -17.007 -62.822 1.00 74.06 327 ALA A C 1
ATOM 2670 O O . ALA A 1 327 ? 47.539 -17.195 -62.478 1.00 74.06 327 ALA A O 1
ATOM 2671 N N . ASP A 1 328 ? 49.615 -16.520 -61.972 1.00 73.06 328 ASP A N 1
ATOM 2672 C CA . ASP A 1 328 ? 49.301 -16.247 -60.565 1.00 73.06 328 ASP A CA 1
ATOM 2673 C C . ASP A 1 328 ? 48.660 -14.871 -60.376 1.00 73.06 328 ASP A C 1
ATOM 2675 O O . ASP A 1 328 ? 47.659 -14.758 -59.663 1.00 73.06 328 ASP A O 1
ATOM 2679 N N . ILE A 1 329 ? 49.108 -13.854 -61.123 1.00 73.69 329 ILE A N 1
ATOM 2680 C CA . ILE A 1 329 ? 48.389 -12.571 -61.182 1.00 73.69 329 ILE A CA 1
ATOM 2681 C C . ILE A 1 329 ? 47.006 -12.765 -61.815 1.00 73.69 329 ILE A C 1
ATOM 2683 O O . ILE A 1 329 ? 46.033 -12.170 -61.358 1.00 73.69 329 ILE A O 1
ATOM 2687 N N . PHE A 1 330 ? 46.876 -13.648 -62.808 1.00 73.38 330 PHE A N 1
ATOM 2688 C CA . PHE A 1 330 ? 45.582 -13.976 -63.406 1.00 73.38 330 PHE A CA 1
ATOM 2689 C C . PHE A 1 330 ? 44.597 -14.570 -62.381 1.00 73.38 330 PHE A C 1
ATOM 2691 O O . PHE A 1 330 ? 43.424 -14.188 -62.342 1.00 73.38 330 PHE A O 1
ATOM 2698 N N . LYS A 1 331 ? 45.061 -15.455 -61.484 1.00 78.50 331 LYS A N 1
ATOM 2699 C CA . LYS A 1 331 ? 44.236 -15.984 -60.378 1.00 78.50 331 LYS A CA 1
ATOM 2700 C C . LYS A 1 331 ? 43.809 -14.883 -59.404 1.00 78.50 331 LYS A C 1
ATOM 2702 O O . LYS A 1 331 ? 42.653 -14.878 -58.978 1.00 78.50 331 LYS A O 1
ATOM 2707 N N . ILE A 1 332 ? 44.704 -13.953 -59.065 1.00 79.81 332 ILE A N 1
ATOM 2708 C CA . ILE A 1 332 ? 44.397 -12.835 -58.160 1.00 79.81 332 ILE A CA 1
ATOM 2709 C C . ILE A 1 332 ? 43.427 -11.846 -58.823 1.00 79.81 332 ILE A C 1
ATOM 2711 O O . ILE A 1 332 ? 42.417 -11.491 -58.220 1.00 79.81 332 ILE A O 1
ATOM 2715 N N . ASN A 1 333 ? 43.630 -11.495 -60.096 1.00 78.94 333 ASN A N 1
ATOM 2716 C CA . ASN A 1 333 ? 42.695 -10.680 -60.879 1.00 78.94 333 ASN A CA 1
ATOM 2717 C C . ASN A 1 333 ? 41.299 -11.327 -60.945 1.00 78.94 333 ASN A C 1
ATOM 2719 O O . ASN A 1 333 ? 40.293 -10.630 -60.823 1.00 78.94 333 ASN A O 1
ATOM 2723 N N . LYS A 1 334 ? 41.209 -12.664 -61.035 1.00 78.88 334 LYS A N 1
ATOM 2724 C CA . LYS A 1 334 ? 39.931 -13.392 -60.955 1.00 78.88 334 LYS A CA 1
ATOM 2725 C C . LYS A 1 334 ? 39.262 -13.261 -59.578 1.00 78.88 334 LYS A C 1
ATOM 2727 O O . LYS A 1 334 ? 38.042 -13.107 -59.524 1.00 78.88 334 LYS A O 1
ATOM 2732 N N . LYS A 1 335 ? 40.025 -13.288 -58.475 1.00 80.94 335 LYS A N 1
ATOM 2733 C CA . LYS A 1 335 ? 39.503 -13.013 -57.118 1.00 80.94 335 LYS A CA 1
ATOM 2734 C C . LYS A 1 335 ? 39.004 -11.567 -56.999 1.00 80.94 335 LYS A C 1
ATOM 2736 O O . LYS A 1 335 ? 37.878 -11.356 -56.557 1.00 80.94 335 LYS A O 1
ATOM 2741 N N . ILE A 1 336 ? 39.801 -10.594 -57.447 1.00 79.75 336 ILE A N 1
ATOM 2742 C CA . ILE A 1 336 ? 39.447 -9.164 -57.467 1.00 79.75 336 ILE A CA 1
ATOM 2743 C C . ILE A 1 336 ? 38.151 -8.954 -58.258 1.00 79.75 336 ILE A C 1
ATOM 2745 O O . ILE A 1 336 ? 37.234 -8.301 -57.770 1.00 79.75 336 ILE A O 1
ATOM 2749 N N . LYS A 1 337 ? 38.021 -9.591 -59.428 1.00 78.69 337 LYS A N 1
ATOM 2750 C CA . LYS A 1 337 ? 36.812 -9.544 -60.258 1.00 78.69 337 LYS A CA 1
ATOM 2751 C C . LYS A 1 337 ? 35.566 -10.029 -59.517 1.00 78.69 337 LYS A C 1
ATOM 2753 O O . LYS A 1 337 ? 34.516 -9.409 -59.628 1.00 78.69 337 LYS A O 1
ATOM 2758 N N . ILE A 1 338 ? 35.660 -11.120 -58.753 1.00 80.81 338 ILE A N 1
ATOM 2759 C CA . ILE A 1 338 ? 34.523 -11.634 -57.972 1.00 80.81 338 ILE A CA 1
ATOM 2760 C C . ILE A 1 338 ? 34.053 -10.590 -56.953 1.00 80.81 338 ILE A C 1
ATOM 2762 O O . ILE A 1 338 ? 32.848 -10.408 -56.787 1.00 80.81 338 ILE A O 1
ATOM 2766 N N . TYR A 1 339 ? 34.978 -9.899 -56.285 1.00 80.94 339 TYR A N 1
ATOM 2767 C CA . TYR A 1 339 ? 34.625 -8.879 -55.297 1.00 80.94 339 TYR A CA 1
ATOM 2768 C C . TYR A 1 339 ? 34.143 -7.577 -55.934 1.00 80.94 339 TYR A C 1
ATOM 2770 O O . TYR A 1 339 ? 33.173 -7.012 -55.441 1.00 80.94 339 TYR A O 1
ATOM 2778 N N . LEU A 1 340 ? 34.718 -7.158 -57.064 1.00 78.12 340 LEU A N 1
ATOM 2779 C CA . LEU A 1 340 ? 34.216 -6.017 -57.833 1.00 78.12 340 LEU A CA 1
ATOM 2780 C C . LEU A 1 340 ? 32.823 -6.277 -58.410 1.00 78.12 340 LEU A C 1
ATOM 2782 O O . LEU A 1 340 ? 31.982 -5.398 -58.326 1.00 78.12 340 LEU A O 1
ATOM 2786 N N . ASN A 1 341 ? 32.533 -7.487 -58.895 1.00 77.81 341 ASN A N 1
ATOM 2787 C CA . ASN A 1 341 ? 31.184 -7.861 -59.334 1.00 77.81 341 ASN A CA 1
ATOM 2788 C C . ASN A 1 341 ? 30.175 -7.839 -58.180 1.00 77.81 341 ASN A C 1
ATOM 2790 O O . ASN A 1 341 ? 29.037 -7.423 -58.362 1.00 77.81 341 ASN A O 1
ATOM 2794 N N . LYS A 1 342 ? 30.572 -8.294 -56.984 1.00 79.88 342 LYS A N 1
ATOM 2795 C CA . LYS A 1 342 ? 29.717 -8.218 -55.789 1.00 79.88 342 LYS A CA 1
ATOM 2796 C C . LYS A 1 342 ? 29.489 -6.776 -55.346 1.00 79.88 342 LYS A C 1
ATOM 2798 O O . LYS A 1 342 ? 28.379 -6.446 -54.946 1.00 79.88 342 LYS A O 1
ATOM 2803 N N . LEU A 1 343 ? 30.521 -5.938 -55.430 1.00 77.62 343 LEU A N 1
ATOM 2804 C CA . LEU A 1 343 ? 30.425 -4.516 -55.127 1.00 77.62 343 LEU A CA 1
ATOM 2805 C C . LEU A 1 343 ? 29.528 -3.800 -56.144 1.00 77.62 343 LEU A C 1
ATOM 2807 O O . LEU A 1 343 ? 28.658 -3.043 -55.743 1.00 77.62 343 LEU A O 1
ATOM 2811 N N . ASP A 1 344 ? 29.679 -4.092 -57.434 1.00 74.12 344 ASP A N 1
ATOM 2812 C CA . ASP A 1 344 ? 28.868 -3.520 -58.510 1.00 74.12 344 ASP A CA 1
ATOM 2813 C C . ASP A 1 344 ? 27.392 -3.936 -58.394 1.00 74.12 344 ASP A C 1
ATOM 2815 O O . ASP A 1 344 ? 26.511 -3.082 -58.420 1.00 74.12 344 ASP A O 1
ATOM 2819 N N . LEU A 1 345 ? 27.105 -5.216 -58.128 1.00 74.50 345 LEU A N 1
ATOM 2820 C CA . LEU A 1 345 ? 25.740 -5.684 -57.850 1.00 74.50 345 LEU A CA 1
ATOM 2821 C C . LEU A 1 345 ? 25.131 -5.015 -56.609 1.00 74.50 345 LEU A C 1
ATOM 2823 O O . LEU A 1 345 ? 23.948 -4.691 -56.614 1.00 74.50 345 LEU A O 1
ATOM 2827 N N . PHE A 1 346 ? 25.920 -4.784 -55.560 1.00 73.31 346 PHE A N 1
ATOM 2828 C CA . PHE A 1 346 ? 25.452 -4.111 -54.348 1.00 73.31 346 PHE A CA 1
ATOM 2829 C C . PHE A 1 346 ? 25.201 -2.606 -54.565 1.00 73.31 346 PHE A C 1
ATOM 2831 O O . PHE A 1 346 ? 24.234 -2.035 -54.051 1.00 73.31 346 PHE A O 1
ATOM 2838 N N . LEU A 1 347 ? 26.067 -1.953 -55.342 1.00 70.06 347 LEU A N 1
ATOM 2839 C CA . LEU A 1 347 ? 25.969 -0.530 -55.647 1.00 70.06 347 LEU A CA 1
ATOM 2840 C C . LEU A 1 347 ? 24.847 -0.227 -56.657 1.00 70.06 347 LEU A C 1
ATOM 2842 O O . LEU A 1 347 ? 24.154 0.782 -56.493 1.00 70.06 347 LEU A O 1
ATOM 2846 N N . PHE A 1 348 ? 24.638 -1.106 -57.649 1.00 68.81 348 PHE A N 1
ATOM 2847 C CA . PHE A 1 348 ? 23.857 -0.819 -58.862 1.00 68.81 348 PHE A CA 1
ATOM 2848 C C . PHE A 1 348 ? 22.817 -1.886 -59.268 1.00 68.81 348 PHE A C 1
ATOM 2850 O O . PHE A 1 348 ? 22.077 -1.667 -60.222 1.00 68.81 348 PHE A O 1
ATOM 2857 N N . GLY A 1 349 ? 22.721 -3.036 -58.594 1.00 65.31 349 GLY A N 1
ATOM 2858 C CA . GLY A 1 349 ? 21.888 -4.160 -59.049 1.00 65.31 349 GLY A CA 1
ATOM 2859 C C . GLY A 1 349 ? 20.374 -3.927 -58.952 1.00 65.31 349 GLY A C 1
ATOM 2860 O O . GLY A 1 349 ? 19.856 -3.587 -57.899 1.00 65.31 349 GLY A O 1
ATOM 2861 N N . GLU A 1 350 ? 19.617 -4.194 -60.017 1.00 55.12 350 GLU A N 1
ATOM 2862 C CA . GLU A 1 350 ? 18.166 -3.916 -60.069 1.00 55.12 350 GLU A CA 1
ATOM 2863 C C . GLU A 1 350 ? 17.297 -4.786 -59.130 1.00 55.12 350 GLU A C 1
ATOM 2865 O O . GLU A 1 350 ? 16.159 -4.418 -58.834 1.00 55.12 350 GLU A O 1
ATOM 2870 N N . ASN A 1 351 ? 17.830 -5.909 -58.630 1.00 50.25 351 ASN A N 1
ATOM 2871 C CA . ASN A 1 351 ? 17.059 -6.974 -57.974 1.00 50.25 351 ASN A CA 1
ATOM 2872 C C . ASN A 1 351 ? 16.995 -6.914 -56.436 1.00 50.25 351 ASN A C 1
ATOM 2874 O O . ASN A 1 351 ? 16.270 -7.718 -55.853 1.00 50.25 351 ASN A O 1
ATOM 2878 N N . ASP A 1 352 ? 17.719 -6.005 -55.773 1.00 48.59 352 ASP A N 1
ATOM 2879 C CA . ASP A 1 352 ? 17.688 -5.892 -54.308 1.00 48.59 352 ASP A CA 1
ATOM 2880 C C . ASP A 1 352 ? 16.739 -4.775 -53.845 1.00 48.59 352 ASP A C 1
ATOM 2882 O O . ASP A 1 352 ? 16.697 -3.671 -54.405 1.00 48.59 352 ASP A O 1
ATOM 2886 N N . VAL A 1 353 ? 15.959 -5.064 -52.799 1.00 49.22 353 VAL A N 1
ATOM 2887 C CA . VAL A 1 353 ? 14.872 -4.202 -52.289 1.00 49.22 353 VAL A CA 1
ATOM 2888 C C . VAL A 1 353 ? 15.388 -2.850 -51.754 1.00 49.22 353 VAL A C 1
ATOM 2890 O O . VAL A 1 353 ? 14.614 -1.904 -51.614 1.00 49.22 353 VAL A O 1
ATOM 2893 N N . GLU A 1 354 ? 16.701 -2.675 -51.585 1.00 55.59 354 GLU A N 1
ATOM 2894 C CA . GLU A 1 354 ? 17.318 -1.405 -51.190 1.00 55.59 354 GLU A CA 1
ATOM 2895 C C . GLU A 1 354 ? 18.763 -1.283 -51.709 1.00 55.59 354 GLU A C 1
ATOM 2897 O O . GLU A 1 354 ? 19.731 -1.414 -50.966 1.00 55.59 354 GLU A O 1
ATOM 2902 N N . THR A 1 355 ? 18.935 -1.024 -53.009 1.00 63.62 355 THR A N 1
ATOM 2903 C CA . THR A 1 355 ? 20.264 -0.719 -53.574 1.00 63.62 355 THR A CA 1
ATOM 2904 C C . THR A 1 355 ? 20.928 0.464 -52.870 1.00 63.62 355 THR A C 1
ATOM 2906 O O . THR A 1 355 ? 20.246 1.394 -52.431 1.00 63.62 355 THR A O 1
ATOM 2909 N N . PHE A 1 356 ? 22.265 0.490 -52.809 1.00 65.38 356 PHE A N 1
ATOM 2910 C CA . PHE A 1 356 ? 23.009 1.591 -52.177 1.00 65.38 356 PHE A CA 1
ATOM 2911 C C . PHE A 1 356 ? 22.645 2.970 -52.762 1.00 65.38 356 PHE A C 1
ATOM 2913 O O . PHE A 1 356 ? 22.533 3.949 -52.027 1.00 65.38 356 PHE A O 1
ATOM 2920 N N . SER A 1 357 ? 22.358 3.050 -54.065 1.00 63.81 357 SER A N 1
ATOM 2921 C CA . SER A 1 357 ? 21.822 4.260 -54.712 1.00 63.81 357 SER A CA 1
ATOM 2922 C C . SER A 1 357 ? 20.445 4.693 -54.156 1.00 63.81 357 SER A C 1
ATOM 2924 O O . SER A 1 357 ? 20.212 5.869 -53.870 1.00 63.81 357 SER A O 1
ATOM 2926 N N . LYS A 1 358 ? 19.527 3.751 -53.891 1.00 64.75 358 LYS A N 1
ATOM 2927 C CA . LYS A 1 358 ? 18.233 4.044 -53.238 1.00 64.75 358 LYS A CA 1
ATOM 2928 C C . LYS A 1 358 ? 18.409 4.408 -51.758 1.00 64.75 358 LYS A C 1
ATOM 2930 O O . LYS A 1 358 ? 17.720 5.301 -51.264 1.00 64.75 358 LYS A O 1
ATOM 2935 N N . LEU A 1 359 ? 19.340 3.758 -51.058 1.00 63.97 359 LEU A N 1
ATOM 2936 C CA . LEU A 1 359 ? 19.663 4.023 -49.652 1.00 63.97 359 LEU A CA 1
ATOM 2937 C C . LEU A 1 359 ? 20.280 5.410 -49.449 1.00 63.97 359 LEU A C 1
ATOM 2939 O O . LEU A 1 359 ? 19.858 6.146 -48.559 1.00 63.97 359 LEU A O 1
ATOM 2943 N N . THR A 1 360 ? 21.227 5.798 -50.303 1.00 62.81 360 THR A N 1
ATOM 2944 C CA . THR A 1 360 ? 21.828 7.141 -50.303 1.00 62.81 360 THR A CA 1
ATOM 2945 C C . THR A 1 360 ? 20.787 8.220 -50.603 1.00 62.81 360 THR A C 1
ATOM 2947 O O . THR A 1 360 ? 20.793 9.263 -49.952 1.00 62.81 360 THR A O 1
ATOM 2950 N N . ARG A 1 361 ? 19.815 7.949 -51.485 1.00 63.44 361 ARG A N 1
ATOM 2951 C CA . ARG A 1 361 ? 18.677 8.850 -51.735 1.00 63.44 361 ARG A CA 1
ATOM 2952 C C . ARG A 1 361 ? 17.751 9.004 -50.524 1.00 63.44 361 ARG A C 1
ATOM 2954 O O . ARG A 1 361 ? 17.356 10.119 -50.192 1.00 63.44 361 ARG A O 1
ATOM 2961 N N . LYS A 1 362 ? 17.426 7.905 -49.833 1.00 61.53 362 LYS A N 1
ATOM 2962 C CA . LYS A 1 362 ? 16.622 7.941 -48.596 1.00 61.53 362 LYS A CA 1
ATOM 2963 C C . LYS A 1 362 ? 17.340 8.692 -47.476 1.00 61.53 362 LYS A C 1
ATOM 2965 O O . LYS A 1 362 ? 16.729 9.520 -46.810 1.00 61.53 362 LYS A O 1
ATOM 2970 N N . LEU A 1 363 ? 18.637 8.438 -47.304 1.00 61.44 363 LEU A N 1
ATOM 2971 C CA . LEU A 1 363 ? 19.501 9.175 -46.382 1.00 61.44 363 LEU A CA 1
ATOM 2972 C C . LEU A 1 363 ? 19.443 10.677 -46.639 1.00 61.44 363 LEU A C 1
ATOM 2974 O O . LEU A 1 363 ? 19.228 11.475 -45.731 1.00 61.44 363 LEU A O 1
ATOM 2978 N N . TYR A 1 364 ? 19.616 11.039 -47.900 1.00 61.72 364 TYR A N 1
ATOM 2979 C CA . TYR A 1 364 ? 19.625 12.408 -48.363 1.00 61.72 364 TYR A CA 1
ATOM 2980 C C . TYR A 1 364 ? 18.286 13.131 -48.097 1.00 61.72 364 TYR A C 1
ATOM 2982 O O . TYR A 1 364 ? 18.276 14.239 -47.557 1.00 61.72 364 TYR A O 1
ATOM 2990 N N . GLU A 1 365 ? 17.147 12.488 -48.371 1.00 59.09 365 GLU A N 1
ATOM 2991 C CA . GLU A 1 365 ? 15.818 13.033 -48.046 1.00 59.09 365 GLU A CA 1
ATOM 2992 C C . GLU A 1 365 ? 15.577 13.153 -46.528 1.00 59.09 365 GLU A C 1
ATOM 2994 O O . GLU A 1 365 ? 14.977 14.130 -46.067 1.00 59.09 365 GLU A O 1
ATOM 2999 N N . SER A 1 366 ? 16.110 12.235 -45.717 1.00 58.31 366 SER A N 1
ATOM 3000 C CA . SER A 1 366 ? 16.072 12.350 -44.251 1.00 58.31 366 SER A CA 1
ATOM 3001 C C . SER A 1 366 ? 16.869 13.561 -43.744 1.00 58.31 366 SER A C 1
ATOM 3003 O O . SER A 1 366 ? 16.373 14.318 -42.907 1.00 58.31 366 SER A O 1
ATOM 3005 N N . PHE A 1 367 ? 18.057 13.827 -44.305 1.00 56.69 367 PHE A N 1
ATOM 3006 C CA . PHE A 1 367 ? 18.848 15.022 -43.968 1.00 56.69 367 PHE A CA 1
ATOM 3007 C C . PHE A 1 367 ? 18.165 16.330 -44.385 1.00 56.69 367 PHE A C 1
ATOM 3009 O O . PHE A 1 367 ? 18.202 17.309 -43.634 1.00 56.69 367 PHE A O 1
ATOM 3016 N N . LYS A 1 368 ? 17.519 16.346 -45.555 1.00 56.97 368 LYS A N 1
ATOM 3017 C CA . LYS A 1 368 ? 16.780 17.499 -46.092 1.00 56.97 368 LYS A CA 1
ATOM 3018 C C . LYS A 1 368 ? 15.526 17.831 -45.281 1.00 56.97 368 LYS A C 1
ATOM 3020 O O . LYS A 1 368 ? 15.224 19.004 -45.080 1.00 56.97 368 LYS A O 1
ATOM 3025 N N . THR A 1 369 ? 14.803 16.818 -44.805 1.00 53.69 369 THR A N 1
ATOM 3026 C CA . THR A 1 369 ? 13.545 16.991 -44.053 1.00 53.69 369 THR A CA 1
ATOM 3027 C C . THR A 1 369 ? 13.747 17.174 -42.549 1.00 53.69 369 THR A C 1
ATOM 3029 O O . THR A 1 369 ? 12.793 17.489 -41.841 1.00 53.69 369 THR A O 1
ATOM 3032 N N . GLY A 1 370 ? 14.973 16.990 -42.045 1.00 49.31 370 GLY A N 1
ATOM 3033 C CA . GLY A 1 370 ? 15.281 17.088 -40.617 1.00 49.31 370 GLY A CA 1
ATOM 3034 C C . GLY A 1 370 ? 14.641 15.982 -39.774 1.00 49.31 370 GLY A C 1
ATOM 3035 O O . GLY A 1 370 ? 14.655 16.071 -38.547 1.00 49.31 370 GLY A O 1
ATOM 3036 N N . LYS A 1 371 ? 14.083 14.944 -40.412 1.00 49.44 371 LYS A N 1
ATOM 3037 C CA . LYS A 1 371 ? 13.597 13.757 -39.716 1.00 49.44 371 LYS A CA 1
ATOM 3038 C C . LYS A 1 371 ? 14.787 12.972 -39.186 1.00 49.44 371 LYS A C 1
ATOM 3040 O O . LYS A 1 371 ? 15.793 12.787 -39.868 1.00 49.44 371 LYS A O 1
ATOM 3045 N N . ILE A 1 372 ? 14.640 12.537 -37.943 1.00 49.72 372 ILE A N 1
ATOM 3046 C CA . ILE A 1 372 ? 15.614 11.733 -37.223 1.00 49.72 372 ILE A CA 1
ATOM 3047 C C . ILE A 1 372 ? 16.007 10.527 -38.096 1.00 49.72 372 ILE A C 1
ATOM 3049 O O . ILE A 1 372 ? 15.148 9.777 -38.553 1.00 49.72 372 ILE A O 1
ATOM 3053 N N . LEU A 1 373 ? 17.311 10.364 -38.329 1.00 51.81 373 LEU A N 1
ATOM 3054 C CA . LEU A 1 373 ? 17.921 9.405 -39.261 1.00 51.81 373 LEU A CA 1
ATOM 3055 C C . LEU A 1 373 ? 17.859 7.935 -38.786 1.00 51.81 373 LEU A C 1
ATOM 3057 O O . LEU A 1 373 ? 18.710 7.125 -39.142 1.00 51.81 373 LEU A O 1
ATOM 3061 N N . ILE A 1 374 ? 16.900 7.603 -37.926 1.00 47.41 374 ILE A N 1
ATOM 3062 C CA . ILE A 1 374 ? 16.997 6.482 -36.992 1.00 47.41 374 ILE A CA 1
ATOM 3063 C C . ILE A 1 374 ? 15.797 5.586 -37.212 1.00 47.41 374 ILE A C 1
ATOM 3065 O O . ILE A 1 374 ? 14.680 5.915 -36.821 1.00 47.41 374 ILE A O 1
ATOM 3069 N N . SER A 1 375 ? 16.042 4.520 -37.964 1.00 48.50 375 SER A N 1
ATOM 3070 C CA . SER A 1 375 ? 15.213 3.309 -38.090 1.00 48.50 375 SER A CA 1
ATOM 3071 C C . SER A 1 375 ? 15.546 2.518 -39.350 1.00 48.50 375 SER A C 1
ATOM 3073 O O . SER A 1 375 ? 14.901 1.508 -39.603 1.00 48.50 375 SER A O 1
ATOM 3075 N N . ASN A 1 376 ? 16.529 2.919 -40.166 1.00 55.22 376 ASN A N 1
ATOM 3076 C CA . ASN A 1 376 ? 16.836 2.132 -41.353 1.00 55.22 376 ASN A CA 1
ATOM 3077 C C . ASN A 1 376 ? 17.928 1.102 -41.044 1.00 55.22 376 ASN A C 1
ATOM 3079 O O . ASN A 1 376 ? 19.073 1.252 -41.469 1.00 55.22 376 ASN A O 1
ATOM 3083 N N . GLU A 1 377 ? 17.557 0.035 -40.321 1.00 58.78 377 GLU A N 1
ATOM 3084 C CA . GLU A 1 377 ? 18.369 -1.191 -40.181 1.00 58.78 377 GLU A CA 1
ATOM 3085 C C . GLU A 1 377 ? 18.951 -1.623 -41.535 1.00 58.78 377 GLU A C 1
ATOM 3087 O O . GLU A 1 377 ? 20.082 -2.102 -41.614 1.00 58.78 377 GLU A O 1
ATOM 3092 N N . VAL A 1 378 ? 18.219 -1.367 -42.623 1.00 58.84 378 VAL A N 1
ATOM 3093 C CA . VAL A 1 378 ? 18.646 -1.685 -43.983 1.00 58.84 378 VAL A CA 1
ATOM 3094 C C . VAL A 1 378 ? 19.849 -0.861 -44.444 1.00 58.84 378 VAL A C 1
ATOM 3096 O O . VAL A 1 378 ? 20.748 -1.400 -45.089 1.00 58.84 378 VAL A O 1
ATOM 3099 N N . LEU A 1 379 ? 19.941 0.416 -44.064 1.00 62.88 379 LEU A N 1
ATOM 3100 C CA . LEU A 1 379 ? 21.126 1.226 -44.343 1.00 62.88 379 LEU A CA 1
ATOM 3101 C C . LEU A 1 379 ? 22.342 0.710 -43.568 1.00 62.88 379 LEU A C 1
ATOM 3103 O O . LEU A 1 379 ? 23.432 0.619 -44.129 1.00 62.88 379 LEU A O 1
ATOM 3107 N N . MET A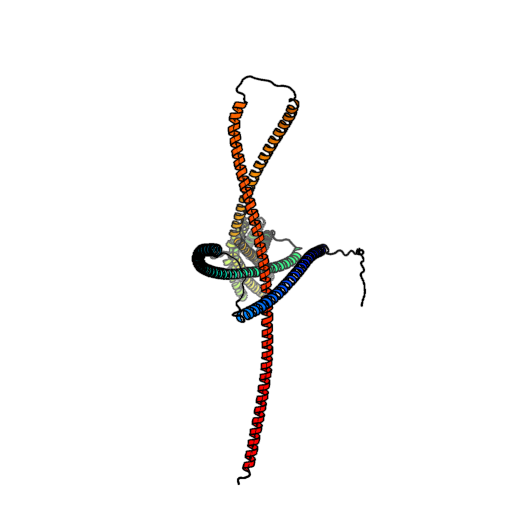 1 380 ? 22.158 0.363 -42.295 1.00 63.28 380 MET A N 1
ATOM 3108 C CA . MET A 1 380 ? 23.239 -0.125 -41.434 1.00 63.28 380 MET A CA 1
ATOM 3109 C C . MET A 1 380 ? 23.761 -1.479 -41.905 1.00 63.28 380 MET A C 1
ATOM 3111 O O . MET A 1 380 ? 24.973 -1.690 -41.995 1.00 63.28 380 MET A O 1
ATOM 3115 N N . ASN A 1 381 ? 22.848 -2.370 -42.288 1.00 66.19 381 ASN A N 1
ATOM 3116 C CA . ASN A 1 381 ? 23.194 -3.644 -42.896 1.00 66.19 381 ASN A CA 1
ATOM 3117 C C . ASN A 1 381 ? 23.880 -3.436 -44.257 1.00 66.19 381 ASN A C 1
ATOM 3119 O O . ASN A 1 381 ? 24.876 -4.090 -44.554 1.00 66.19 381 ASN A O 1
ATOM 3123 N N . GLY A 1 382 ? 23.425 -2.458 -45.046 1.00 67.81 382 GLY A N 1
ATOM 3124 C CA . GLY A 1 382 ? 24.062 -2.062 -46.301 1.00 67.81 382 GLY A CA 1
ATOM 3125 C C . GLY A 1 382 ? 25.495 -1.545 -46.123 1.00 67.81 382 GLY A C 1
ATOM 3126 O O . GLY A 1 382 ? 26.403 -1.994 -46.820 1.00 67.81 382 GLY A O 1
ATOM 3127 N N . LEU A 1 383 ? 25.737 -0.649 -45.164 1.00 70.25 383 LEU A N 1
ATOM 3128 C CA . LEU A 1 383 ? 27.076 -0.123 -44.874 1.00 70.25 383 LEU A CA 1
ATOM 3129 C C . LEU A 1 383 ? 28.018 -1.209 -44.334 1.00 70.25 383 LEU A C 1
ATOM 3131 O O . LEU A 1 383 ? 29.189 -1.247 -44.716 1.00 70.25 383 LEU A O 1
ATOM 3135 N N . ARG A 1 384 ? 27.514 -2.125 -43.494 1.00 72.12 384 ARG A N 1
ATOM 3136 C CA . ARG A 1 384 ? 28.281 -3.287 -43.017 1.00 72.12 384 ARG A CA 1
ATOM 3137 C C . ARG A 1 384 ? 28.651 -4.217 -44.175 1.00 72.12 384 ARG A C 1
ATOM 3139 O O . ARG A 1 384 ? 29.823 -4.546 -44.328 1.00 72.12 384 ARG A O 1
ATOM 3146 N N . ASN A 1 385 ? 27.692 -4.538 -45.044 1.00 74.69 385 ASN A N 1
ATOM 3147 C CA . ASN A 1 385 ? 27.929 -5.353 -46.236 1.00 74.69 385 ASN A CA 1
ATOM 3148 C C . ASN A 1 385 ? 28.951 -4.704 -47.184 1.00 74.69 385 ASN A C 1
ATOM 3150 O O . ASN A 1 385 ? 29.821 -5.398 -47.709 1.00 74.69 385 ASN A O 1
ATOM 3154 N N . MET A 1 386 ? 28.894 -3.380 -47.378 1.00 75.56 386 MET A N 1
ATOM 3155 C CA . MET A 1 386 ? 29.894 -2.655 -48.168 1.00 75.56 386 MET A CA 1
ATOM 3156 C C . MET A 1 386 ? 31.287 -2.757 -47.539 1.00 75.56 386 MET A C 1
ATOM 3158 O O . MET A 1 386 ? 32.245 -3.072 -48.243 1.00 75.56 386 MET A O 1
ATOM 3162 N N . SER A 1 387 ? 31.402 -2.538 -46.226 1.00 79.88 387 SER A N 1
ATOM 3163 C CA . SER A 1 387 ? 32.675 -2.646 -45.503 1.00 79.88 387 SER A CA 1
ATOM 3164 C C . SER A 1 387 ? 33.291 -4.048 -45.630 1.00 79.88 387 SER A C 1
ATOM 3166 O O . SER A 1 387 ? 34.477 -4.173 -45.939 1.00 79.88 387 SER A O 1
ATOM 3168 N N . ASP A 1 388 ? 32.474 -5.101 -45.523 1.00 80.75 388 ASP A N 1
ATOM 3169 C CA . ASP A 1 388 ? 32.909 -6.497 -45.665 1.00 80.75 388 ASP A CA 1
ATOM 3170 C C . ASP A 1 388 ? 33.370 -6.843 -47.092 1.00 80.75 388 ASP A C 1
ATOM 3172 O O . ASP A 1 388 ? 34.293 -7.643 -47.289 1.00 80.75 388 ASP A O 1
ATOM 3176 N N . ILE A 1 389 ? 32.714 -6.282 -48.116 1.00 80.38 389 ILE A N 1
ATOM 3177 C CA . ILE A 1 389 ? 33.137 -6.447 -49.515 1.00 80.38 389 ILE A CA 1
ATOM 3178 C C . ILE A 1 389 ? 34.454 -5.698 -49.756 1.00 80.38 389 ILE A C 1
ATOM 3180 O O . ILE A 1 389 ? 35.349 -6.254 -50.399 1.00 80.38 389 ILE A O 1
ATOM 3184 N N . LEU A 1 390 ? 34.599 -4.484 -49.212 1.00 81.25 390 LEU A N 1
ATOM 3185 C CA . LEU A 1 390 ? 35.828 -3.693 -49.303 1.00 81.25 390 LEU A CA 1
ATOM 3186 C C . LEU A 1 390 ? 37.004 -4.388 -48.612 1.00 81.25 390 LEU A C 1
ATOM 3188 O O . LEU A 1 390 ? 38.095 -4.390 -49.170 1.00 81.25 390 LEU A O 1
ATOM 3192 N N . ASP A 1 391 ? 36.792 -5.054 -47.476 1.00 82.19 391 ASP A N 1
ATOM 3193 C CA . ASP A 1 391 ? 37.825 -5.859 -46.810 1.00 82.19 391 ASP A CA 1
ATOM 3194 C C . ASP A 1 391 ? 38.385 -6.965 -47.696 1.00 82.19 391 ASP A C 1
ATOM 3196 O O . ASP A 1 391 ? 39.596 -7.135 -47.853 1.00 82.19 391 ASP A O 1
ATOM 3200 N N . LYS A 1 392 ? 37.479 -7.717 -48.315 1.00 84.38 392 LYS A N 1
ATOM 3201 C CA . LYS A 1 392 ? 37.847 -8.827 -49.190 1.00 84.38 392 LYS A CA 1
ATOM 3202 C C . LYS A 1 392 ? 38.523 -8.331 -50.468 1.00 84.38 392 LYS A C 1
ATOM 3204 O O . LYS A 1 392 ? 39.454 -8.977 -50.954 1.00 84.38 392 LYS A O 1
ATOM 3209 N N . LEU A 1 393 ? 38.085 -7.184 -50.992 1.00 82.75 393 LEU A N 1
ATOM 3210 C CA . LEU A 1 393 ? 38.709 -6.526 -52.137 1.00 82.75 393 LEU A CA 1
ATOM 3211 C C . LEU A 1 393 ? 40.116 -6.023 -51.792 1.00 82.75 393 LEU A C 1
ATOM 3213 O O . LEU A 1 393 ? 41.053 -6.296 -52.537 1.00 82.75 393 LEU A O 1
ATOM 3217 N N . LEU A 1 394 ? 40.273 -5.344 -50.655 1.00 83.19 394 LEU A N 1
ATOM 3218 C CA . LEU A 1 394 ? 41.543 -4.796 -50.188 1.00 83.19 394 LEU A CA 1
ATOM 3219 C C . LEU A 1 394 ? 42.561 -5.905 -49.910 1.00 83.19 394 LEU A C 1
ATOM 3221 O O . LEU A 1 394 ? 43.722 -5.784 -50.291 1.00 83.19 394 LEU A O 1
ATOM 3225 N N . PHE A 1 395 ? 42.124 -7.024 -49.328 1.00 83.50 395 PHE A N 1
ATOM 3226 C CA . PHE A 1 395 ? 42.961 -8.211 -49.165 1.00 83.50 395 PHE A CA 1
ATOM 3227 C C . PHE A 1 395 ? 43.482 -8.731 -50.514 1.00 83.50 395 PHE A C 1
ATOM 3229 O O . PHE A 1 395 ? 44.676 -8.979 -50.661 1.00 83.50 395 PHE A O 1
ATOM 3236 N N . ALA A 1 396 ? 42.610 -8.841 -51.521 1.00 80.19 396 ALA A N 1
ATOM 3237 C CA . ALA A 1 396 ? 43.000 -9.307 -52.850 1.00 80.19 396 ALA A CA 1
ATOM 3238 C C . ALA A 1 396 ? 43.899 -8.302 -53.602 1.00 80.19 396 ALA A C 1
ATOM 3240 O O . ALA A 1 396 ? 44.790 -8.717 -54.341 1.00 80.19 396 ALA A O 1
ATOM 3241 N N . LEU A 1 397 ? 43.698 -6.993 -53.404 1.00 81.38 397 LEU A N 1
ATOM 3242 C CA . LEU A 1 397 ? 44.564 -5.942 -53.951 1.00 81.38 397 LEU A CA 1
ATOM 3243 C C . LEU A 1 397 ? 45.949 -5.939 -53.291 1.00 81.38 397 LEU A C 1
ATOM 3245 O O . LEU A 1 397 ? 46.946 -5.824 -53.991 1.00 81.38 397 LEU A O 1
ATOM 3249 N N . ASN A 1 398 ? 46.029 -6.151 -51.977 1.00 81.88 398 ASN A N 1
ATOM 3250 C CA . ASN A 1 398 ? 47.302 -6.300 -51.269 1.00 81.88 398 ASN A CA 1
ATOM 3251 C C . ASN A 1 398 ? 48.048 -7.582 -51.673 1.00 81.88 398 ASN A C 1
ATOM 3253 O O . ASN A 1 398 ? 49.264 -7.555 -51.850 1.00 81.88 398 ASN A O 1
ATOM 3257 N N . GLU A 1 399 ? 47.327 -8.693 -51.876 1.00 82.44 399 GLU A N 1
ATOM 3258 C CA . GLU A 1 399 ? 47.887 -9.940 -52.426 1.00 82.44 399 GLU A CA 1
ATOM 3259 C C . GLU A 1 399 ? 48.475 -9.694 -53.828 1.00 82.44 399 GLU A C 1
ATOM 3261 O O . GLU A 1 399 ? 49.567 -10.170 -54.141 1.00 82.44 399 GLU A O 1
ATOM 3266 N N . LYS A 1 400 ? 47.788 -8.893 -54.657 1.00 80.00 400 LYS A N 1
ATOM 3267 C CA . LYS A 1 400 ? 48.272 -8.480 -55.980 1.00 80.00 400 LYS A CA 1
ATOM 3268 C C . LYS A 1 400 ? 49.516 -7.601 -55.892 1.00 80.00 400 LYS A C 1
ATOM 3270 O O . LYS A 1 400 ? 50.501 -7.909 -56.552 1.00 80.00 400 LYS A O 1
ATOM 3275 N N . LEU A 1 401 ? 49.487 -6.562 -55.062 1.00 80.19 401 LEU A N 1
ATOM 3276 C CA . LEU A 1 401 ? 50.595 -5.626 -54.889 1.00 80.19 401 LEU A CA 1
ATOM 3277 C C . LEU A 1 401 ? 51.861 -6.348 -54.393 1.00 80.19 401 LEU A C 1
ATOM 3279 O O . LEU A 1 401 ? 52.944 -6.163 -54.939 1.00 80.19 401 LEU A O 1
ATOM 3283 N N . SER A 1 402 ? 51.717 -7.270 -53.433 1.00 80.44 402 SER A N 1
ATOM 3284 C CA . SER A 1 402 ? 52.818 -8.120 -52.958 1.00 80.44 402 SER A CA 1
ATOM 3285 C C . SER A 1 402 ? 53.437 -8.975 -54.072 1.00 80.44 402 SER A C 1
ATOM 3287 O O . SER A 1 402 ? 54.655 -9.161 -54.095 1.00 80.44 402 SER A O 1
ATOM 3289 N N . MET A 1 403 ? 52.621 -9.469 -55.009 1.00 76.62 403 MET A N 1
ATOM 3290 C CA . MET A 1 403 ? 53.101 -10.211 -56.178 1.00 76.62 403 MET A CA 1
ATOM 3291 C C . MET A 1 403 ? 53.718 -9.302 -57.247 1.00 76.62 403 MET A C 1
ATOM 3293 O O . MET A 1 403 ? 54.651 -9.710 -57.929 1.00 76.62 403 MET A O 1
ATOM 3297 N N . GLU A 1 404 ? 53.249 -8.066 -57.396 1.00 76.75 404 GLU A N 1
ATOM 3298 C CA . GLU A 1 404 ? 53.852 -7.096 -58.318 1.00 76.75 404 GLU A CA 1
ATOM 3299 C C . GLU A 1 404 ? 55.260 -6.678 -57.863 1.00 76.75 404 GLU A C 1
ATOM 3301 O O . GLU A 1 404 ? 56.166 -6.607 -58.700 1.00 76.75 404 GLU A O 1
ATOM 3306 N N . TYR A 1 405 ? 55.484 -6.539 -56.550 1.00 78.19 405 TYR A N 1
ATOM 3307 C CA . TYR A 1 405 ? 56.826 -6.358 -55.983 1.00 78.19 405 TYR A CA 1
ATOM 3308 C C . TYR A 1 405 ? 57.735 -7.568 -56.203 1.00 78.19 405 TYR A C 1
ATOM 3310 O O . TYR A 1 405 ? 58.912 -7.399 -56.506 1.00 78.19 405 TYR A O 1
ATOM 3318 N N . SER A 1 406 ? 57.217 -8.796 -56.070 1.00 76.00 406 SER A N 1
ATOM 3319 C CA . SER A 1 406 ? 58.032 -10.004 -56.270 1.00 76.00 406 SER A CA 1
ATOM 3320 C C . SER A 1 406 ? 58.403 -10.241 -57.739 1.00 76.00 406 SER A C 1
ATOM 3322 O O . SER A 1 406 ? 59.386 -10.924 -58.028 1.00 76.00 406 SER A O 1
ATOM 3324 N N . LEU A 1 407 ? 57.644 -9.648 -58.666 1.00 76.31 407 LEU A N 1
ATOM 3325 C CA . LEU A 1 407 ? 57.818 -9.775 -60.113 1.00 76.31 407 LEU A CA 1
ATOM 3326 C C . LEU A 1 407 ? 58.515 -8.565 -60.767 1.00 76.31 407 LEU A C 1
ATOM 3328 O O . LEU A 1 407 ? 58.644 -8.557 -61.991 1.00 76.31 407 LEU A O 1
ATOM 3332 N N . ASN A 1 408 ? 58.991 -7.581 -59.987 1.00 69.12 408 ASN A N 1
ATOM 3333 C CA . ASN A 1 408 ? 59.663 -6.359 -60.464 1.00 69.12 408 ASN A CA 1
ATOM 3334 C C . ASN A 1 408 ? 58.868 -5.606 -61.554 1.00 69.12 408 ASN A C 1
ATOM 3336 O O . ASN A 1 408 ? 59.401 -5.270 -62.617 1.00 69.12 408 ASN A O 1
ATOM 3340 N N . TYR A 1 409 ? 57.576 -5.364 -61.314 1.00 68.12 409 TYR A N 1
ATOM 3341 C CA . TYR A 1 409 ? 56.771 -4.499 -62.184 1.00 68.12 409 TYR A CA 1
ATOM 3342 C C . TYR A 1 409 ? 57.303 -3.050 -62.202 1.00 68.12 409 TYR A C 1
ATOM 3344 O O . TYR A 1 409 ? 58.027 -2.655 -61.291 1.00 68.12 409 TYR A O 1
ATOM 3352 N N . PRO A 1 410 ? 56.974 -2.241 -63.233 1.00 66.12 410 PRO A N 1
ATOM 3353 C CA . PRO A 1 410 ? 57.455 -0.864 -63.327 1.00 66.12 410 PRO A CA 1
ATOM 3354 C C . PRO A 1 410 ? 57.053 -0.064 -62.087 1.00 66.12 410 PRO A C 1
ATOM 3356 O O . PRO A 1 410 ? 55.863 -0.025 -61.779 1.00 66.12 410 PRO A O 1
ATOM 3359 N N . ASP A 1 411 ? 58.011 0.622 -61.454 1.00 60.88 411 ASP A N 1
ATOM 3360 C CA . ASP A 1 411 ? 57.809 1.360 -60.195 1.00 60.88 411 ASP A CA 1
ATOM 3361 C C . ASP A 1 411 ? 56.561 2.252 -60.222 1.00 60.88 411 ASP A C 1
ATOM 3363 O O . ASP A 1 411 ? 55.782 2.245 -59.280 1.00 60.88 411 ASP A O 1
ATOM 3367 N N . ASN A 1 412 ? 56.302 2.931 -61.346 1.00 59.31 412 ASN A N 1
ATOM 3368 C CA . ASN A 1 412 ? 55.126 3.788 -61.521 1.00 59.31 412 ASN A CA 1
ATOM 3369 C C . ASN A 1 412 ? 53.784 3.031 -61.415 1.00 59.31 412 ASN A C 1
ATOM 3371 O O . ASN A 1 412 ? 52.797 3.567 -60.932 1.00 59.31 412 ASN A O 1
ATOM 3375 N N . LEU A 1 413 ? 53.705 1.785 -61.889 1.00 62.59 413 LEU A N 1
ATOM 3376 C CA . LEU A 1 413 ? 52.464 1.010 -61.797 1.00 62.59 413 LEU A CA 1
ATOM 3377 C C . LEU A 1 413 ? 52.235 0.525 -60.359 1.00 62.59 413 LEU A C 1
ATOM 3379 O O . LEU A 1 413 ? 51.114 0.595 -59.863 1.00 62.59 413 LEU A O 1
ATOM 3383 N N . THR A 1 414 ? 53.310 0.110 -59.692 1.00 63.41 414 THR A N 1
ATOM 3384 C CA . THR A 1 414 ? 53.296 -0.353 -58.302 1.00 63.41 414 THR A CA 1
ATOM 3385 C C . THR A 1 414 ? 52.932 0.780 -57.338 1.00 63.41 414 THR A C 1
ATOM 3387 O O . THR A 1 414 ? 52.048 0.609 -56.504 1.00 63.41 414 THR A O 1
ATOM 3390 N N . THR A 1 415 ? 53.493 1.982 -57.524 1.00 58.94 415 THR A N 1
ATOM 3391 C CA . THR A 1 415 ? 53.153 3.167 -56.715 1.00 58.94 415 THR A CA 1
ATOM 3392 C C . THR A 1 415 ? 51.694 3.592 -56.870 1.00 58.94 415 THR A C 1
ATOM 3394 O O . THR A 1 415 ? 51.078 4.080 -55.927 1.00 58.94 415 THR A O 1
ATOM 3397 N N . MET A 1 416 ? 51.100 3.388 -58.048 1.00 62.75 416 MET A N 1
ATOM 3398 C CA . MET A 1 416 ? 49.686 3.705 -58.270 1.00 62.75 416 MET A CA 1
ATOM 3399 C C . MET A 1 416 ? 48.763 2.683 -57.602 1.00 62.75 416 MET A C 1
ATOM 3401 O O . MET A 1 416 ? 47.723 3.055 -57.057 1.00 62.75 416 MET A O 1
ATOM 3405 N N . ASP A 1 417 ? 49.153 1.410 -57.579 1.00 70.94 417 ASP A N 1
ATOM 3406 C CA . ASP A 1 417 ? 48.412 0.371 -56.865 1.00 70.94 417 ASP A CA 1
ATOM 3407 C C . ASP A 1 417 ? 48.539 0.535 -55.336 1.00 70.94 417 ASP A C 1
ATOM 3409 O O . ASP A 1 417 ? 47.544 0.352 -54.631 1.00 70.94 417 ASP A O 1
ATOM 3413 N N . GLU A 1 418 ? 49.685 1.008 -54.827 1.00 70.25 418 GLU A N 1
ATOM 3414 C CA . GLU A 1 418 ? 49.862 1.459 -53.433 1.00 70.25 418 GLU A CA 1
ATOM 3415 C C . GLU A 1 418 ? 48.918 2.616 -53.073 1.00 70.25 418 GLU A C 1
ATOM 3417 O O . GLU A 1 418 ? 48.225 2.567 -52.052 1.00 70.25 418 GLU A O 1
ATOM 3422 N N . CYS A 1 419 ? 48.853 3.653 -53.918 1.00 65.62 419 CYS A N 1
ATOM 3423 C CA . CYS A 1 419 ? 47.958 4.790 -53.714 1.00 65.62 419 CYS A CA 1
ATOM 3424 C C . CYS A 1 419 ? 46.489 4.349 -53.688 1.00 65.62 419 CYS A C 1
ATOM 3426 O O . CYS A 1 419 ? 45.748 4.737 -52.785 1.00 65.62 419 CYS A O 1
ATOM 3428 N N . LEU A 1 420 ? 46.064 3.488 -54.618 1.00 69.88 420 LEU A N 1
ATOM 3429 C CA . LEU A 1 420 ? 44.694 2.967 -54.650 1.00 69.88 420 LEU A CA 1
ATOM 3430 C C . LEU A 1 420 ? 44.350 2.147 -53.404 1.00 69.88 420 LEU A C 1
ATOM 3432 O O . LEU A 1 420 ? 43.277 2.335 -52.831 1.00 69.88 420 LEU A O 1
ATOM 3436 N N . VAL A 1 421 ? 45.251 1.270 -52.954 1.00 77.19 421 VAL A N 1
ATOM 3437 C CA . VAL A 1 421 ? 45.084 0.513 -51.704 1.00 77.19 421 VAL A CA 1
ATOM 3438 C C . VAL A 1 421 ? 44.952 1.463 -50.512 1.00 77.19 421 VAL A C 1
ATOM 3440 O O . VAL A 1 421 ? 44.047 1.291 -49.692 1.00 77.19 421 VAL A O 1
ATOM 3443 N N . SER A 1 422 ? 45.804 2.486 -50.426 1.00 70.88 422 SER A N 1
ATOM 3444 C CA . SER A 1 422 ? 45.779 3.479 -49.348 1.00 70.88 422 SER A CA 1
ATOM 3445 C C . SER A 1 422 ? 44.454 4.250 -49.310 1.00 70.88 422 SER A C 1
ATOM 3447 O O . SER A 1 422 ? 43.794 4.307 -48.271 1.00 70.88 422 SER A O 1
ATOM 3449 N N . TYR A 1 423 ? 43.986 4.751 -50.457 1.00 71.25 423 TYR A N 1
ATOM 3450 C CA . TYR A 1 423 ? 42.735 5.506 -50.528 1.00 71.25 423 TYR A CA 1
ATOM 3451 C C . TYR A 1 423 ? 41.489 4.643 -50.283 1.00 71.25 423 TYR A C 1
ATOM 3453 O O . TYR A 1 423 ? 40.561 5.091 -49.612 1.00 71.25 423 TYR A O 1
ATOM 3461 N N . ILE A 1 424 ? 41.470 3.387 -50.745 1.00 74.88 424 ILE A N 1
ATOM 3462 C CA . ILE A 1 424 ? 40.384 2.440 -50.433 1.00 74.88 424 ILE A CA 1
ATOM 3463 C C . ILE A 1 424 ? 40.382 2.092 -48.936 1.00 74.88 424 ILE A C 1
ATOM 3465 O O . ILE A 1 424 ? 39.314 1.974 -48.331 1.00 74.88 424 ILE A O 1
ATOM 3469 N N . THR A 1 425 ? 41.561 1.977 -48.316 1.00 75.06 425 THR A N 1
ATOM 3470 C CA . THR A 1 425 ? 41.694 1.756 -46.867 1.00 75.06 425 THR A CA 1
ATOM 3471 C C . THR A 1 425 ? 41.131 2.938 -46.081 1.00 75.06 425 THR A C 1
ATOM 3473 O O . THR A 1 425 ? 40.337 2.728 -45.163 1.00 75.06 425 THR A O 1
ATOM 3476 N N . GLN A 1 426 ? 41.483 4.168 -46.467 1.00 71.69 426 GLN A N 1
ATOM 3477 C CA . GLN A 1 426 ? 40.965 5.384 -45.837 1.00 71.69 426 GLN A CA 1
ATOM 3478 C C . GLN A 1 426 ? 39.442 5.488 -45.987 1.00 71.69 426 GLN A C 1
ATOM 3480 O O . GLN A 1 426 ? 38.738 5.674 -44.999 1.00 71.69 426 GLN A O 1
ATOM 3485 N N . PHE A 1 427 ? 38.916 5.260 -47.194 1.00 73.00 427 PHE A N 1
ATOM 3486 C CA . PHE A 1 427 ? 37.475 5.260 -47.451 1.00 73.00 427 PHE A CA 1
ATOM 3487 C C . PHE A 1 427 ? 36.724 4.242 -46.573 1.00 73.00 427 PHE A C 1
ATOM 3489 O O . PHE A 1 427 ? 35.680 4.547 -45.995 1.00 73.00 427 PHE A O 1
ATOM 3496 N N . LYS A 1 428 ? 37.279 3.037 -46.400 1.00 80.56 428 LYS A N 1
ATOM 3497 C CA . LYS A 1 428 ? 36.710 2.010 -45.518 1.00 80.56 428 LYS A CA 1
ATOM 3498 C C . LYS A 1 428 ? 36.739 2.425 -44.037 1.00 80.56 428 LYS A C 1
ATOM 3500 O O . LYS A 1 428 ? 35.782 2.163 -43.300 1.00 80.56 428 LYS A O 1
ATOM 3505 N N . GLN A 1 429 ? 37.822 3.057 -43.582 1.00 75.00 429 GLN A N 1
ATOM 3506 C CA . GLN A 1 429 ? 37.918 3.577 -42.214 1.00 75.00 429 GLN A CA 1
ATOM 3507 C C . GLN A 1 429 ? 36.856 4.650 -41.962 1.00 75.00 429 GLN A C 1
ATOM 3509 O O . GLN A 1 429 ? 36.139 4.565 -40.963 1.00 75.00 429 GLN A O 1
ATOM 3514 N N . ASP A 1 430 ? 36.674 5.575 -42.904 1.00 68.50 430 ASP A N 1
ATOM 3515 C CA . ASP A 1 430 ? 35.668 6.635 -42.808 1.00 68.50 430 ASP A CA 1
ATOM 3516 C C . ASP A 1 430 ? 34.232 6.058 -42.763 1.00 68.50 430 ASP A C 1
ATOM 3518 O O . ASP A 1 430 ? 33.408 6.483 -41.949 1.00 68.50 430 ASP A O 1
ATOM 3522 N N . LEU A 1 431 ? 33.937 5.017 -43.557 1.00 70.00 431 LEU A N 1
ATOM 3523 C CA . LEU A 1 431 ? 32.654 4.291 -43.506 1.00 70.00 431 LEU A CA 1
ATOM 3524 C C . LEU A 1 431 ? 32.418 3.573 -42.166 1.00 70.00 431 LEU A C 1
ATOM 3526 O O . LEU A 1 431 ? 31.284 3.476 -41.693 1.00 70.00 431 LEU A O 1
ATOM 3530 N N . THR A 1 432 ? 33.480 3.068 -41.540 1.00 71.00 432 THR A N 1
ATOM 3531 C CA . THR A 1 432 ? 33.394 2.380 -40.243 1.00 71.00 432 THR A CA 1
ATOM 3532 C C . THR A 1 432 ? 33.118 3.372 -39.111 1.00 71.00 432 THR A C 1
ATOM 3534 O O . THR A 1 432 ? 32.313 3.080 -38.226 1.00 71.00 432 THR A O 1
ATOM 3537 N N . GLN A 1 433 ? 33.707 4.570 -39.172 1.00 67.56 433 GLN A N 1
ATOM 3538 C CA . GLN A 1 433 ? 33.411 5.660 -38.235 1.00 67.56 433 GLN A CA 1
ATOM 3539 C C . GLN A 1 433 ? 31.945 6.106 -38.324 1.00 67.56 433 GLN A C 1
ATOM 3541 O O . GLN A 1 433 ? 31.291 6.285 -37.297 1.00 67.56 433 GLN A O 1
ATOM 3546 N N . LEU A 1 434 ? 31.385 6.183 -39.537 1.00 65.81 434 LEU A N 1
ATOM 3547 C CA . LEU A 1 434 ? 29.961 6.473 -39.734 1.00 65.81 434 LEU A CA 1
ATOM 3548 C C . LEU A 1 434 ? 29.052 5.415 -39.076 1.00 65.81 434 LEU A C 1
ATOM 3550 O O . LEU A 1 434 ? 28.029 5.753 -38.483 1.00 65.81 434 LEU A O 1
ATOM 3554 N N . ASN A 1 435 ? 29.435 4.136 -39.141 1.00 64.44 435 ASN A N 1
ATOM 3555 C CA . ASN A 1 435 ? 28.697 3.037 -38.513 1.00 64.44 435 ASN A CA 1
ATOM 3556 C C . ASN A 1 435 ? 28.719 3.139 -36.972 1.00 64.44 435 ASN A C 1
ATOM 3558 O O . ASN A 1 435 ? 27.689 2.977 -36.320 1.00 64.44 435 ASN A O 1
ATOM 3562 N N . LEU A 1 436 ? 29.870 3.470 -36.379 1.00 61.66 436 LEU A N 1
ATOM 3563 C CA . LEU A 1 436 ? 30.018 3.613 -34.924 1.00 61.66 436 LEU A CA 1
ATOM 3564 C C . LEU A 1 436 ? 29.177 4.761 -34.352 1.00 61.66 436 LEU A C 1
ATOM 3566 O O . LEU A 1 436 ? 28.480 4.564 -33.356 1.00 61.66 436 LEU A O 1
ATOM 3570 N N . VAL A 1 437 ? 29.190 5.925 -35.006 1.00 57.53 437 VAL A N 1
ATOM 3571 C CA . VAL A 1 437 ? 28.392 7.086 -34.579 1.00 57.53 437 VAL A CA 1
ATOM 3572 C C . VAL A 1 437 ? 26.891 6.788 -34.653 1.00 57.53 437 VAL A C 1
ATOM 3574 O O . VAL A 1 437 ? 26.151 7.148 -33.741 1.00 57.53 437 VAL A O 1
ATOM 3577 N N . ASN A 1 438 ? 26.435 6.043 -35.662 1.00 58.00 438 ASN A N 1
ATOM 3578 C CA . ASN A 1 438 ? 25.02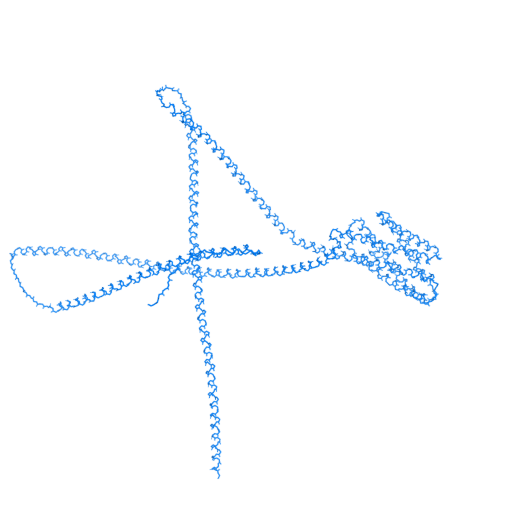4 5.660 -35.772 1.00 58.00 438 ASN A CA 1
ATOM 3579 C C . ASN A 1 438 ? 24.579 4.633 -34.710 1.00 58.00 438 ASN A C 1
ATOM 3581 O O . ASN A 1 438 ? 23.471 4.741 -34.194 1.00 58.00 438 ASN A O 1
ATOM 3585 N N . ASN A 1 439 ? 25.431 3.682 -34.309 1.00 55.66 439 ASN A N 1
ATOM 3586 C CA . ASN A 1 439 ? 25.087 2.723 -33.242 1.00 55.66 439 ASN A CA 1
ATOM 3587 C C . ASN A 1 439 ? 24.928 3.400 -31.865 1.00 55.66 439 ASN A C 1
ATOM 3589 O O . ASN A 1 439 ? 24.096 2.994 -31.048 1.00 55.66 439 ASN A O 1
ATOM 3593 N N . LEU A 1 440 ? 25.708 4.454 -31.605 1.00 48.88 440 LEU A N 1
ATOM 3594 C CA . LEU A 1 440 ? 25.541 5.295 -30.414 1.00 48.88 440 LEU A CA 1
ATOM 3595 C C . LEU A 1 440 ? 24.200 6.033 -30.446 1.00 48.88 440 LEU A C 1
ATOM 3597 O O . LEU A 1 440 ? 23.504 6.122 -29.438 1.00 48.88 440 LEU A O 1
ATOM 3601 N N . VAL A 1 441 ? 23.814 6.509 -31.624 1.00 52.72 441 VAL A N 1
ATOM 3602 C CA . VAL A 1 441 ? 22.561 7.216 -31.865 1.00 52.72 441 VAL A CA 1
ATOM 3603 C C . VAL A 1 441 ? 21.333 6.297 -31.678 1.00 52.72 441 VAL A C 1
ATOM 3605 O O . VAL A 1 441 ? 20.378 6.698 -31.011 1.00 52.72 441 VAL A O 1
ATOM 3608 N N . ASP A 1 442 ? 21.387 5.041 -32.136 1.00 52.72 442 ASP A N 1
ATOM 3609 C CA . ASP A 1 442 ? 20.354 4.021 -31.869 1.00 52.72 442 ASP A CA 1
ATOM 3610 C C . ASP A 1 442 ? 20.227 3.703 -30.372 1.00 52.72 442 ASP A C 1
ATOM 3612 O O . ASP A 1 442 ? 19.121 3.566 -29.843 1.00 52.72 442 ASP A O 1
ATOM 3616 N N . SER A 1 443 ? 21.359 3.630 -29.668 1.00 47.12 443 SER A N 1
ATOM 3617 C CA . SER A 1 443 ? 21.391 3.375 -28.223 1.00 47.12 443 SER A CA 1
ATOM 3618 C C . SER A 1 443 ? 20.759 4.526 -27.435 1.00 47.12 443 SER A C 1
ATOM 3620 O O . SER A 1 443 ? 19.984 4.297 -26.509 1.00 47.12 443 SER A O 1
ATOM 3622 N N . ILE A 1 444 ? 21.018 5.772 -27.845 1.00 47.62 444 ILE A N 1
ATOM 3623 C CA . ILE A 1 444 ? 20.426 6.973 -27.239 1.00 47.62 444 ILE A CA 1
ATOM 3624 C C . ILE A 1 444 ? 18.910 7.030 -27.478 1.00 47.62 444 ILE A C 1
ATOM 3626 O O . ILE A 1 444 ? 18.169 7.449 -26.591 1.00 47.62 444 ILE A O 1
ATOM 3630 N N . ILE A 1 445 ? 18.424 6.594 -28.643 1.00 52.41 445 ILE A N 1
ATOM 3631 C CA . ILE A 1 445 ? 16.983 6.550 -28.925 1.00 52.41 445 ILE A CA 1
ATOM 3632 C C . ILE A 1 445 ? 16.264 5.462 -28.152 1.00 52.41 445 ILE A C 1
ATOM 3634 O O . ILE A 1 445 ? 15.185 5.733 -27.635 1.00 52.41 445 ILE A O 1
ATOM 3638 N N . ARG A 1 446 ? 16.850 4.269 -28.029 1.00 51.28 446 ARG A N 1
ATOM 3639 C CA . ARG A 1 446 ? 16.272 3.205 -27.198 1.00 51.28 446 ARG A CA 1
ATOM 3640 C C . ARG A 1 446 ? 16.144 3.659 -25.750 1.00 51.28 446 ARG A C 1
ATOM 3642 O O . ARG A 1 446 ? 15.051 3.599 -25.204 1.00 51.28 446 ARG A O 1
ATOM 3649 N N . LEU A 1 447 ? 17.199 4.265 -25.204 1.00 45.56 447 LEU A N 1
ATOM 3650 C CA . LEU A 1 447 ? 17.166 4.864 -23.869 1.00 45.56 447 LEU A CA 1
ATOM 3651 C C . LEU A 1 447 ? 16.107 5.970 -23.751 1.00 45.56 447 LEU A C 1
ATOM 3653 O O . LEU A 1 447 ? 15.426 6.062 -22.737 1.00 45.56 447 LEU A O 1
ATOM 3657 N N . LYS A 1 448 ? 15.926 6.800 -24.786 1.00 48.78 448 LYS A N 1
ATOM 3658 C CA . LYS A 1 448 ? 14.896 7.849 -24.799 1.00 48.78 448 LYS A CA 1
ATOM 3659 C C . LYS A 1 448 ? 13.471 7.287 -24.900 1.00 48.78 448 LYS A C 1
ATOM 3661 O O . LYS A 1 448 ? 12.570 7.877 -24.315 1.00 48.78 448 LYS A O 1
ATOM 3666 N N . SER A 1 449 ? 13.272 6.185 -25.623 1.00 51.31 449 SER A N 1
ATOM 3667 C CA . SER A 1 449 ? 11.992 5.469 -25.701 1.00 51.31 449 SER A CA 1
ATOM 3668 C C . SER A 1 449 ? 11.656 4.830 -24.360 1.00 51.31 449 SER A C 1
ATOM 3670 O O . SER A 1 449 ? 10.578 5.064 -23.841 1.00 51.31 449 SER A O 1
ATOM 3672 N N . GLU A 1 450 ? 12.614 4.140 -23.741 1.00 47.84 450 GLU A N 1
ATOM 3673 C CA . GLU A 1 450 ? 12.448 3.520 -22.421 1.00 47.84 450 GLU A CA 1
ATOM 3674 C C . GLU A 1 450 ? 12.166 4.566 -21.324 1.00 47.84 450 GLU A C 1
ATOM 3676 O O . GLU A 1 450 ? 11.325 4.350 -20.455 1.00 47.84 450 GLU A O 1
ATO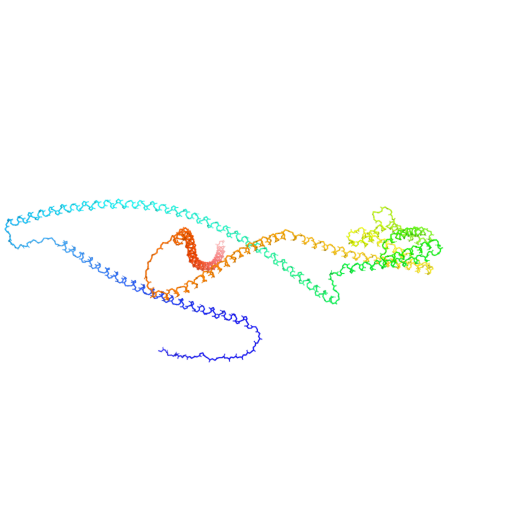M 3681 N N . LEU A 1 451 ? 12.796 5.746 -21.393 1.00 43.94 451 LEU A N 1
ATOM 3682 C CA . LEU A 1 451 ? 12.482 6.893 -20.525 1.00 43.94 451 LEU A CA 1
ATOM 3683 C C . LEU A 1 451 ? 11.100 7.510 -20.802 1.00 43.94 451 LEU A C 1
ATOM 3685 O O . LEU A 1 451 ? 10.487 8.053 -19.886 1.00 43.94 451 LEU A O 1
ATOM 3689 N N . SER A 1 452 ? 10.615 7.458 -22.045 1.00 42.38 452 SER A N 1
ATOM 3690 C CA . SER A 1 452 ? 9.276 7.937 -22.413 1.00 42.38 452 SER A CA 1
ATOM 3691 C C . SER A 1 452 ? 8.191 6.965 -21.946 1.00 42.38 452 SER A C 1
ATOM 3693 O O . SER A 1 452 ? 7.197 7.401 -21.375 1.00 42.38 452 SER A O 1
ATOM 3695 N N . ASP A 1 453 ? 8.420 5.661 -22.103 1.00 44.75 453 ASP A N 1
ATOM 3696 C CA . ASP A 1 453 ? 7.502 4.600 -21.680 1.00 44.75 453 ASP A CA 1
ATOM 3697 C C . ASP A 1 453 ? 7.379 4.548 -20.145 1.00 44.75 453 ASP A C 1
ATOM 3699 O O . ASP A 1 453 ? 6.295 4.330 -19.606 1.00 44.75 453 ASP A O 1
ATOM 3703 N N . HIS A 1 454 ? 8.460 4.843 -19.412 1.00 47.12 454 HIS A N 1
ATOM 3704 C CA . HIS A 1 454 ? 8.406 5.006 -17.956 1.00 47.12 454 HIS A CA 1
ATOM 3705 C C . HIS A 1 454 ? 7.677 6.278 -17.491 1.00 47.12 454 HIS A C 1
ATOM 3707 O O . HIS A 1 454 ? 7.132 6.273 -16.388 1.00 47.12 454 HIS A O 1
ATOM 3713 N N . ASN A 1 455 ? 7.612 7.330 -18.314 1.00 43.66 455 ASN A N 1
ATOM 3714 C CA . ASN A 1 455 ? 6.828 8.532 -18.011 1.00 43.66 455 ASN A CA 1
ATOM 3715 C C . ASN A 1 455 ? 5.338 8.371 -18.369 1.00 43.66 455 ASN A C 1
ATOM 3717 O O . ASN A 1 455 ? 4.498 8.977 -17.714 1.00 43.66 455 ASN A O 1
ATOM 3721 N N . GLU A 1 456 ? 4.969 7.538 -19.348 1.00 46.34 456 GLU A N 1
ATOM 3722 C CA . GLU A 1 456 ? 3.553 7.290 -19.681 1.00 46.34 456 GLU A CA 1
ATOM 3723 C C . GLU A 1 456 ? 2.840 6.347 -18.694 1.00 46.34 456 GLU A C 1
ATOM 3725 O O . GLU A 1 456 ? 1.625 6.450 -18.528 1.00 46.34 456 GLU A O 1
ATOM 3730 N N . ILE A 1 457 ? 3.566 5.467 -17.990 1.00 47.56 457 ILE A N 1
ATOM 3731 C CA . ILE A 1 457 ? 2.974 4.536 -17.007 1.00 47.56 457 ILE A CA 1
ATOM 3732 C C . ILE A 1 457 ? 2.625 5.229 -15.673 1.00 47.56 457 ILE A C 1
ATOM 3734 O O . ILE A 1 457 ? 1.805 4.713 -14.917 1.00 47.56 457 ILE A O 1
ATOM 3738 N N . VAL A 1 458 ? 3.189 6.409 -15.390 1.00 49.19 458 VAL A N 1
ATOM 3739 C CA . VAL A 1 458 ? 2.962 7.135 -14.123 1.00 49.19 458 VAL A CA 1
ATOM 3740 C C . VAL A 1 458 ? 1.936 8.280 -14.253 1.00 49.19 458 VAL A C 1
ATOM 3742 O O . VAL A 1 458 ? 1.279 8.617 -13.275 1.00 49.19 458 VAL A O 1
ATOM 3745 N N . ASP A 1 459 ? 1.670 8.816 -15.449 1.00 53.56 459 ASP A N 1
ATOM 3746 C CA . ASP A 1 459 ? 1.083 10.165 -15.565 1.00 53.56 459 ASP A CA 1
ATOM 3747 C C . ASP A 1 459 ? -0.224 10.279 -16.375 1.00 53.56 459 ASP A C 1
ATOM 3749 O O . ASP A 1 459 ? -0.359 11.157 -17.225 1.00 53.56 459 ASP A O 1
ATOM 3753 N N . ASN A 1 460 ? -1.256 9.477 -16.083 1.00 55.41 460 ASN A N 1
ATOM 3754 C CA . ASN A 1 460 ? -2.615 9.839 -16.536 1.00 55.41 460 ASN A CA 1
ATOM 3755 C C . ASN A 1 460 ? -3.718 9.595 -15.502 1.00 55.41 460 ASN A C 1
ATOM 3757 O O . ASN A 1 460 ? -4.509 10.503 -15.264 1.00 55.41 460 ASN A O 1
ATOM 3761 N N . GLU A 1 461 ? -3.763 8.441 -14.834 1.00 57.81 461 GLU A N 1
ATOM 3762 C CA . GLU A 1 461 ? -4.853 8.141 -13.889 1.00 57.81 461 GLU A CA 1
ATOM 3763 C C . GLU A 1 461 ? -4.656 8.831 -12.526 1.00 57.81 461 GLU A C 1
ATOM 3765 O O . GLU A 1 461 ? -5.577 9.459 -12.003 1.00 57.81 461 GLU A O 1
ATOM 3770 N N . GLU A 1 462 ? -3.438 8.820 -11.973 1.00 60.12 462 GLU A N 1
ATOM 3771 C CA . GLU A 1 462 ? -3.127 9.545 -10.730 1.00 60.12 462 GLU A CA 1
ATOM 3772 C C . GLU A 1 462 ? -3.153 11.067 -10.927 1.00 60.12 462 GLU A C 1
ATOM 3774 O O . GLU A 1 462 ? -3.676 11.792 -10.078 1.00 60.12 462 GLU A O 1
ATOM 3779 N N . ILE A 1 463 ? -2.686 11.561 -12.079 1.00 57.50 463 ILE A N 1
ATOM 3780 C CA . ILE A 1 463 ? -2.767 12.985 -12.425 1.00 57.50 463 ILE A CA 1
ATOM 3781 C C . ILE A 1 463 ? -4.218 13.431 -12.648 1.00 57.50 463 ILE A C 1
ATOM 3783 O O . ILE A 1 463 ? -4.574 14.522 -12.199 1.00 57.50 463 ILE A O 1
ATOM 3787 N N . GLU A 1 464 ? -5.075 12.638 -13.303 1.00 65.44 464 GLU A N 1
ATOM 3788 C CA . GLU A 1 464 ? -6.506 12.966 -13.402 1.00 65.44 464 GLU A CA 1
ATOM 3789 C C . GLU A 1 464 ? -7.178 12.987 -12.030 1.00 65.44 464 GLU A C 1
ATOM 3791 O O . GLU A 1 464 ? -7.921 13.923 -11.727 1.00 65.44 464 GLU A O 1
ATOM 3796 N N . ASN A 1 465 ? -6.880 12.010 -11.173 1.00 72.75 465 ASN A N 1
ATOM 3797 C CA . ASN A 1 465 ? -7.443 11.946 -9.827 1.00 72.75 465 ASN A CA 1
ATOM 3798 C C . ASN A 1 465 ? -7.004 13.140 -8.967 1.00 72.75 465 ASN A C 1
ATOM 3800 O O . ASN A 1 465 ? -7.828 13.740 -8.272 1.00 72.75 465 ASN A O 1
ATOM 3804 N N . LEU A 1 466 ? -5.734 13.547 -9.058 1.00 72.50 466 LEU A N 1
ATOM 3805 C CA . LEU A 1 466 ? -5.230 14.741 -8.379 1.00 72.50 466 LEU A CA 1
ATOM 3806 C C . LEU A 1 466 ? -5.833 16.028 -8.951 1.00 72.50 466 LEU A C 1
ATOM 3808 O O . LEU A 1 466 ? -6.216 16.905 -8.179 1.00 72.50 466 LEU A O 1
ATOM 3812 N N . LYS A 1 467 ? -5.991 16.139 -10.276 1.00 74.25 467 LYS A N 1
ATOM 3813 C CA . LYS A 1 467 ? -6.667 17.284 -10.911 1.00 74.25 467 LYS A CA 1
ATOM 3814 C C . LYS A 1 467 ? -8.117 17.402 -10.454 1.00 74.25 467 LYS A C 1
ATOM 3816 O O . LYS A 1 467 ? -8.543 18.499 -10.105 1.00 74.25 467 LYS A O 1
ATOM 3821 N N . LYS A 1 468 ? -8.842 16.284 -10.389 1.00 79.69 468 LYS A N 1
ATOM 3822 C CA . LYS A 1 468 ? -10.229 16.241 -9.915 1.00 79.69 468 LYS A CA 1
ATOM 3823 C C . LYS A 1 468 ? -10.343 16.650 -8.444 1.00 79.69 468 LYS A C 1
ATOM 3825 O O . LYS A 1 468 ? -11.201 17.451 -8.083 1.00 79.69 468 LYS A O 1
ATOM 3830 N N . LEU A 1 469 ? -9.424 16.177 -7.602 1.00 81.94 469 LEU A N 1
ATOM 3831 C CA . LEU A 1 469 ? -9.385 16.554 -6.189 1.00 81.94 469 LEU A CA 1
ATOM 3832 C C . LEU A 1 469 ? -9.051 18.041 -5.985 1.00 81.94 469 LEU A C 1
ATOM 3834 O O . LEU A 1 469 ? -9.555 18.660 -5.048 1.00 81.94 469 LEU A O 1
ATOM 3838 N N . ILE A 1 470 ? -8.211 18.622 -6.847 1.00 77.81 470 ILE A N 1
ATOM 3839 C CA . ILE A 1 470 ? -7.911 20.060 -6.837 1.00 77.81 470 ILE A CA 1
ATOM 3840 C C . ILE A 1 470 ? -9.155 20.859 -7.240 1.00 77.81 470 ILE A C 1
ATOM 3842 O O . ILE A 1 470 ? -9.531 21.775 -6.513 1.00 77.81 470 ILE A O 1
ATOM 3846 N N . THR A 1 471 ? -9.857 20.467 -8.308 1.00 84.38 471 THR A N 1
ATOM 3847 C CA . THR A 1 471 ? -11.081 21.166 -8.736 1.00 84.38 471 THR A CA 1
ATOM 3848 C C . THR A 1 471 ? -12.197 21.110 -7.692 1.00 84.38 471 THR A C 1
ATOM 3850 O O . THR A 1 471 ? -12.880 22.110 -7.477 1.00 84.38 471 THR A O 1
ATOM 3853 N N . ASP A 1 472 ? -12.354 19.982 -6.993 1.00 82.19 472 ASP A N 1
ATOM 3854 C CA . ASP A 1 472 ? -13.354 19.843 -5.925 1.00 82.19 472 ASP A CA 1
ATOM 3855 C C . ASP A 1 472 ? -13.017 20.737 -4.719 1.00 82.19 472 ASP A C 1
ATOM 3857 O O . ASP A 1 472 ? -13.903 21.323 -4.091 1.00 82.19 472 ASP A O 1
ATOM 3861 N N . LYS A 1 473 ? -11.723 20.891 -4.405 1.00 80.69 473 LYS A N 1
ATOM 3862 C CA . LYS A 1 473 ? -11.266 21.806 -3.351 1.00 80.69 473 LYS A CA 1
ATOM 3863 C C . LYS A 1 473 ? -11.439 23.270 -3.740 1.00 80.69 473 LYS A C 1
ATOM 3865 O O . LYS A 1 473 ? -11.831 24.056 -2.881 1.00 80.69 473 LYS A O 1
ATOM 3870 N N . ASP A 1 474 ? -11.204 23.633 -4.997 1.00 83.50 474 ASP A N 1
ATOM 3871 C CA . ASP A 1 474 ? -11.406 25.003 -5.480 1.00 83.50 474 ASP A CA 1
ATOM 3872 C C . ASP A 1 474 ? -12.884 25.417 -5.405 1.00 83.50 474 ASP A C 1
ATOM 3874 O O . ASP A 1 474 ? -13.192 26.524 -4.959 1.00 83.50 474 ASP A O 1
ATOM 3878 N N . LEU A 1 475 ? -13.807 24.505 -5.736 1.00 85.50 475 LEU A N 1
ATOM 3879 C CA . LEU A 1 475 ? -15.250 24.715 -5.556 1.00 85.50 475 LEU A CA 1
ATOM 3880 C C . LEU A 1 475 ? -15.617 24.945 -4.084 1.00 85.50 475 LEU A C 1
ATOM 3882 O O . LEU A 1 475 ? -16.337 25.890 -3.765 1.00 85.50 475 LEU A O 1
ATOM 3886 N N . LEU A 1 476 ? -15.069 24.139 -3.168 1.00 86.56 476 LEU A N 1
ATOM 3887 C CA . LEU A 1 476 ? -15.313 24.307 -1.734 1.00 86.56 476 LEU A CA 1
ATOM 3888 C C . LEU A 1 476 ? -14.758 25.639 -1.204 1.00 86.56 476 LEU A C 1
ATOM 3890 O O . LEU A 1 476 ? -15.390 26.296 -0.376 1.00 86.56 476 LEU A O 1
ATOM 3894 N N . VAL A 1 477 ? -13.583 26.055 -1.680 1.00 81.81 477 VAL A N 1
ATOM 3895 C CA . VAL A 1 477 ? -12.994 27.357 -1.340 1.00 81.81 477 VAL A CA 1
ATOM 3896 C C . VAL A 1 477 ? -13.876 28.495 -1.850 1.00 81.81 477 VAL A C 1
ATOM 3898 O O . VAL A 1 477 ? -14.081 29.471 -1.126 1.00 81.81 477 VAL A O 1
ATOM 3901 N N . GLN A 1 478 ? -14.444 28.365 -3.050 1.00 86.00 478 GLN A N 1
ATOM 3902 C CA . GLN A 1 478 ? -15.363 29.352 -3.609 1.00 86.00 478 GLN A CA 1
ATOM 3903 C C . GLN A 1 478 ? -16.665 29.450 -2.796 1.00 86.00 478 GLN A C 1
ATOM 3905 O O . GLN A 1 478 ? -17.102 30.556 -2.476 1.00 86.00 478 GLN A O 1
ATOM 3910 N N . ASP A 1 479 ? -17.241 28.324 -2.374 1.00 84.50 479 ASP A N 1
ATOM 3911 C CA . ASP A 1 479 ? -18.438 28.301 -1.521 1.00 84.50 479 ASP A CA 1
ATOM 3912 C C . ASP A 1 479 ? -18.184 28.914 -0.137 1.00 84.50 479 ASP A C 1
ATOM 3914 O O . ASP A 1 479 ? -18.998 29.694 0.375 1.00 84.50 479 ASP A O 1
ATOM 3918 N N . LEU A 1 480 ? -17.023 28.630 0.460 1.00 84.44 480 LEU A N 1
ATOM 3919 C CA . LEU A 1 480 ? -16.602 29.268 1.707 1.00 84.44 480 LEU A CA 1
ATOM 3920 C C . LEU A 1 480 ? -16.406 30.777 1.526 1.00 84.44 480 LEU A C 1
ATOM 3922 O O . LEU A 1 480 ? -16.829 31.550 2.387 1.00 84.44 480 LEU A O 1
ATOM 3926 N N . HIS A 1 481 ? -15.825 31.209 0.404 1.00 87.19 481 HIS A N 1
ATOM 3927 C CA . HIS A 1 481 ? -15.653 32.626 0.093 1.00 87.19 481 HIS A CA 1
ATOM 3928 C C . HIS A 1 481 ? -17.002 33.348 -0.017 1.00 87.19 481 HIS A C 1
ATOM 3930 O O . HIS A 1 481 ? -17.209 34.359 0.655 1.00 87.19 481 HIS A O 1
ATOM 3936 N N . ASN A 1 482 ? -17.952 32.774 -0.761 1.00 87.12 482 ASN A N 1
ATOM 3937 C CA . ASN A 1 482 ? -19.307 33.310 -0.910 1.00 87.12 482 ASN A CA 1
ATOM 3938 C C . ASN A 1 482 ? -20.032 33.404 0.442 1.00 87.12 482 ASN A C 1
ATOM 3940 O O . ASN A 1 482 ? -20.719 34.385 0.738 1.00 87.12 482 ASN A O 1
ATOM 3944 N N . THR A 1 483 ? -19.851 32.398 1.302 1.00 88.12 483 THR A N 1
ATOM 3945 C CA . THR A 1 483 ? -20.445 32.388 2.644 1.00 88.12 483 THR A CA 1
ATOM 3946 C C . THR A 1 483 ? -19.863 33.507 3.510 1.00 88.12 483 THR A C 1
ATOM 3948 O O . THR A 1 483 ? -20.617 34.250 4.142 1.00 88.12 483 THR A O 1
ATOM 3951 N N . ILE A 1 484 ? -18.540 33.690 3.497 1.00 83.62 484 ILE A N 1
ATOM 3952 C CA . ILE A 1 484 ? -17.864 34.775 4.225 1.00 83.62 484 ILE A CA 1
ATOM 3953 C C . ILE A 1 484 ? -18.319 36.147 3.715 1.00 83.62 484 ILE A C 1
ATOM 3955 O O . ILE A 1 484 ? -18.566 37.045 4.520 1.00 83.62 484 ILE A O 1
ATOM 3959 N N . GLU A 1 485 ? -18.466 36.317 2.403 1.00 88.94 485 GLU A N 1
ATOM 3960 C CA . GLU A 1 485 ? -18.925 37.573 1.807 1.00 88.94 485 GLU A CA 1
ATOM 3961 C C . GLU A 1 485 ? -20.369 37.903 2.212 1.00 88.94 485 GLU A C 1
ATOM 3963 O O . GLU A 1 485 ? -20.660 39.029 2.616 1.00 88.94 485 GLU A O 1
ATOM 3968 N N . SER A 1 486 ? -21.256 36.902 2.235 1.00 83.69 486 SER A N 1
ATOM 3969 C CA . SER A 1 486 ? -22.633 37.080 2.715 1.00 83.69 486 SER A CA 1
ATOM 3970 C C . SER A 1 486 ? -22.703 37.487 4.194 1.00 83.69 486 SER A C 1
ATOM 3972 O O . SER A 1 486 ? -23.523 38.327 4.573 1.00 83.69 486 SER A O 1
ATOM 3974 N N . LEU A 1 487 ? -21.813 36.940 5.030 1.00 83.56 487 LEU A N 1
ATOM 3975 C CA . LEU A 1 487 ? -21.717 37.294 6.446 1.00 83.56 487 LEU A CA 1
ATOM 3976 C C . LEU A 1 487 ? -21.150 38.703 6.640 1.00 83.56 487 LEU A C 1
ATOM 3978 O O . LEU A 1 487 ? -21.639 39.429 7.503 1.00 83.56 487 LEU A O 1
ATOM 3982 N N . ARG A 1 488 ? -20.179 39.120 5.818 1.00 85.94 488 ARG A N 1
ATOM 3983 C CA . ARG A 1 488 ? -19.659 40.496 5.826 1.00 85.94 488 ARG A CA 1
ATOM 3984 C C . ARG A 1 488 ? -20.733 41.509 5.461 1.00 85.94 488 ARG A C 1
ATOM 3986 O O . ARG A 1 488 ? -20.945 42.442 6.222 1.00 85.94 488 ARG A O 1
ATOM 3993 N N . LEU A 1 489 ? -21.472 41.278 4.374 1.00 87.19 489 LEU A N 1
ATOM 3994 C CA . LEU A 1 489 ? -22.568 42.164 3.967 1.00 87.19 489 LEU A CA 1
ATOM 3995 C C . LEU A 1 489 ? -23.641 42.296 5.052 1.00 87.19 489 LEU A C 1
ATOM 3997 O O . LEU A 1 489 ? -24.237 43.361 5.213 1.00 87.19 489 LEU A O 1
ATOM 4001 N N . LYS A 1 490 ? -23.892 41.219 5.804 1.00 86.38 490 LYS A N 1
ATOM 4002 C CA . LYS A 1 490 ? -24.821 41.258 6.931 1.00 86.38 490 LYS A CA 1
ATOM 4003 C C . LYS A 1 490 ? -24.262 42.056 8.110 1.00 86.38 490 LYS A C 1
ATOM 4005 O O . LYS A 1 490 ? -24.972 42.907 8.628 1.00 86.38 490 LYS A O 1
ATOM 4010 N N . SER A 1 491 ? -22.992 41.850 8.458 1.00 83.62 491 SER A N 1
ATOM 4011 C CA . SER A 1 491 ? -22.301 42.627 9.495 1.00 83.62 491 SER A CA 1
ATOM 4012 C C . SER A 1 491 ? -22.268 44.123 9.174 1.00 83.62 491 SER A C 1
ATOM 4014 O O . SER A 1 491 ? -22.541 44.934 10.050 1.00 83.62 491 SER A O 1
ATOM 4016 N N . ASP A 1 492 ? -21.985 44.496 7.923 1.00 84.81 492 ASP A N 1
ATOM 4017 C CA . ASP A 1 492 ? -21.948 45.899 7.493 1.00 84.81 492 ASP A CA 1
ATOM 4018 C C . ASP A 1 492 ? -23.330 46.560 7.604 1.00 84.81 492 ASP A C 1
ATOM 4020 O O . ASP A 1 492 ? -23.448 47.741 7.941 1.00 84.81 492 ASP A O 1
ATOM 4024 N N . LYS A 1 493 ? -24.393 45.794 7.330 1.00 85.31 493 LYS A N 1
ATOM 4025 C CA . LYS A 1 493 ? -25.770 46.262 7.488 1.00 85.31 493 LYS A CA 1
ATOM 4026 C C . LYS A 1 493 ? -26.139 46.444 8.959 1.00 85.31 493 LYS A C 1
ATOM 4028 O O . LYS A 1 493 ? -26.685 47.486 9.308 1.00 85.31 493 LYS A O 1
ATOM 4033 N N . ASP A 1 494 ? -25.781 45.480 9.802 1.00 83.12 494 ASP A N 1
ATOM 4034 C CA . ASP A 1 494 ? -26.021 45.553 11.243 1.00 83.12 494 ASP A CA 1
ATOM 4035 C C . ASP A 1 494 ? -25.266 46.747 11.873 1.00 83.12 494 ASP A C 1
ATOM 4037 O O . ASP A 1 494 ? -25.823 47.451 12.716 1.00 83.12 494 ASP A O 1
ATOM 4041 N N . ASP A 1 495 ? -24.045 47.051 11.413 1.00 83.62 495 ASP A N 1
ATOM 4042 C CA . ASP A 1 495 ? -23.273 48.234 11.832 1.00 83.62 495 ASP A CA 1
ATOM 4043 C C . ASP A 1 495 ? -23.921 49.556 11.391 1.00 83.62 495 ASP A C 1
ATOM 4045 O O . ASP A 1 495 ? -23.922 50.542 12.142 1.00 83.62 495 ASP A O 1
ATOM 4049 N N . LEU A 1 496 ? -24.492 49.595 10.182 1.00 85.50 496 LEU A N 1
ATOM 4050 C CA . LEU A 1 496 ? -25.215 50.764 9.684 1.00 85.50 496 LEU A CA 1
ATOM 4051 C C . LEU A 1 496 ? -26.469 51.031 10.526 1.00 85.50 496 LEU A C 1
ATOM 4053 O O . LEU A 1 496 ? -26.698 52.170 10.939 1.00 85.50 496 LEU A O 1
ATOM 4057 N N . ASP A 1 497 ? -27.225 49.978 10.833 1.00 84.44 497 ASP A N 1
ATOM 4058 C CA . ASP A 1 497 ? -28.428 50.050 11.663 1.00 84.44 497 ASP A CA 1
ATOM 4059 C C . ASP A 1 497 ? -28.074 50.491 13.100 1.00 84.44 497 ASP A C 1
ATOM 4061 O O . ASP A 1 497 ? -28.738 51.356 13.678 1.00 84.44 497 ASP A O 1
ATOM 4065 N N . LEU A 1 498 ? -26.962 49.997 13.659 1.00 83.50 498 LEU A N 1
ATOM 4066 C CA . LEU A 1 498 ? -26.429 50.426 14.960 1.00 83.50 498 LEU A CA 1
ATOM 4067 C C . LEU A 1 498 ? -26.039 51.907 14.981 1.00 83.50 498 LEU A C 1
ATOM 4069 O O . LEU A 1 498 ? -26.257 52.599 15.983 1.00 83.50 498 LEU A O 1
ATOM 4073 N N . LYS A 1 499 ? -25.454 52.409 13.891 1.00 83.88 499 LYS A N 1
ATOM 4074 C CA . LYS A 1 499 ? -25.098 53.824 13.754 1.00 83.88 499 LYS A CA 1
ATOM 4075 C C . LYS A 1 499 ? -26.342 54.707 13.671 1.00 83.88 499 LYS A C 1
ATOM 4077 O O . LYS A 1 499 ? -26.365 55.764 14.305 1.00 83.88 499 LYS A O 1
ATOM 4082 N N . ASP A 1 500 ? -27.374 54.267 12.953 1.00 83.75 500 ASP A N 1
ATOM 4083 C CA . ASP A 1 500 ? -28.641 54.996 12.868 1.00 83.75 500 ASP A CA 1
ATOM 4084 C C . ASP A 1 500 ? -29.342 55.046 14.234 1.00 83.75 500 ASP A C 1
ATOM 4086 O O . ASP A 1 500 ? -29.697 56.129 14.707 1.00 83.75 500 ASP A O 1
ATOM 4090 N N . LEU A 1 501 ? -29.397 53.916 14.949 1.00 82.69 501 LEU A N 1
ATOM 4091 C CA . LEU A 1 501 ? -29.908 53.828 16.323 1.00 82.69 501 LEU A CA 1
ATOM 4092 C C . LEU A 1 501 ? -29.159 54.751 17.289 1.00 82.69 501 LEU A C 1
ATOM 4094 O O . LEU A 1 501 ? -29.791 55.459 18.075 1.00 82.69 501 LEU A O 1
ATOM 4098 N N . ARG A 1 502 ? -27.823 54.798 17.219 1.00 79.94 502 ARG A N 1
ATOM 4099 C CA . ARG A 1 502 ? -27.019 55.720 18.039 1.00 79.94 502 ARG A CA 1
ATOM 4100 C C . ARG A 1 502 ? -27.349 57.179 17.739 1.00 79.94 502 ARG A C 1
ATOM 4102 O O . ARG A 1 502 ? -27.539 57.943 18.682 1.00 79.94 502 ARG A O 1
ATOM 4109 N N . SER A 1 503 ? -27.490 57.547 16.464 1.00 79.88 503 SER A N 1
ATOM 4110 C CA . SER A 1 503 ? -27.863 58.916 16.083 1.00 79.88 503 SER A CA 1
ATOM 4111 C C . SER A 1 503 ? -29.267 59.283 16.587 1.00 79.88 503 SER A C 1
ATOM 4113 O O . SER A 1 503 ? -29.495 60.379 17.106 1.00 79.88 503 SER A O 1
ATOM 4115 N N . ARG A 1 504 ? -30.205 58.328 16.546 1.00 79.31 504 ARG A N 1
ATOM 4116 C CA . ARG A 1 504 ? -31.562 58.478 17.080 1.00 79.31 504 ARG A CA 1
ATOM 4117 C C . ARG A 1 504 ? -31.559 58.687 18.596 1.00 79.31 504 ARG A C 1
ATOM 4119 O O . ARG A 1 504 ? -32.251 59.580 19.080 1.00 79.31 504 ARG A O 1
ATOM 4126 N N . ILE A 1 505 ? -30.771 57.899 19.332 1.00 75.12 505 ILE A N 1
ATOM 4127 C CA . ILE A 1 505 ? -30.624 58.017 20.791 1.00 75.12 505 ILE A CA 1
ATOM 4128 C C . ILE A 1 505 ? -30.021 59.373 21.160 1.00 75.12 505 ILE A C 1
ATOM 4130 O O . ILE A 1 505 ? -30.549 60.040 22.044 1.00 75.12 505 ILE A O 1
ATOM 4134 N N . GLU A 1 506 ? -28.978 59.814 20.459 1.00 76.25 506 GLU A N 1
ATOM 4135 C CA . GLU A 1 506 ? -28.347 61.118 20.690 1.00 76.25 506 GLU A CA 1
ATOM 4136 C C . GLU A 1 506 ? -29.341 62.270 20.459 1.00 76.25 506 GLU A C 1
ATOM 4138 O O . GLU A 1 506 ? -29.467 63.177 21.284 1.00 76.25 506 GLU A O 1
ATOM 4143 N N . THR A 1 507 ? -30.152 62.176 19.401 1.00 73.00 507 THR A N 1
ATOM 4144 C CA . THR A 1 507 ? -31.216 63.153 19.112 1.00 73.00 507 THR A CA 1
ATOM 4145 C C . THR A 1 507 ? -32.296 63.172 20.205 1.00 73.00 507 THR A C 1
ATOM 4147 O O . THR A 1 507 ? -32.802 64.235 20.572 1.00 73.00 507 THR A O 1
ATOM 4150 N N . LEU A 1 508 ? -32.664 62.004 20.740 1.00 72.06 508 LEU A N 1
ATOM 4151 C CA . LEU A 1 508 ? -33.660 61.876 21.810 1.00 72.06 508 LEU A CA 1
ATOM 4152 C C . LEU A 1 508 ? -33.130 62.361 23.163 1.00 72.06 508 LEU A C 1
ATOM 4154 O O . LEU A 1 508 ? -33.873 63.001 23.904 1.00 72.06 508 LEU A O 1
ATOM 4158 N N . GLN A 1 509 ? -31.855 62.117 23.467 1.00 70.88 509 GLN A N 1
ATOM 4159 C CA . GLN A 1 509 ? -31.195 62.656 24.656 1.00 70.88 509 GLN A CA 1
ATOM 4160 C C . GLN A 1 509 ? -31.152 64.187 24.614 1.00 70.88 509 GLN A C 1
ATOM 4162 O O . GLN A 1 509 ? -31.498 64.825 25.606 1.00 70.88 509 GLN A O 1
ATOM 4167 N N . LEU A 1 510 ? -30.848 64.784 23.454 1.00 70.62 510 LEU A N 1
ATOM 4168 C CA . LEU A 1 510 ? -30.895 66.241 23.279 1.00 70.62 510 LEU A CA 1
ATOM 4169 C C . LEU A 1 510 ? -32.302 66.815 23.517 1.00 70.62 510 LEU A C 1
ATOM 4171 O O . LEU A 1 510 ? -32.444 67.846 24.172 1.00 70.62 510 LEU A O 1
ATOM 4175 N N . ARG A 1 511 ? -33.353 66.134 23.038 1.00 66.75 511 ARG A N 1
ATOM 4176 C CA . ARG A 1 511 ? -34.748 66.549 23.280 1.00 66.75 511 ARG A CA 1
ATOM 4177 C C . ARG A 1 511 ? -35.194 66.368 24.727 1.00 66.75 511 ARG A C 1
ATOM 4179 O O . ARG A 1 511 ? -36.038 67.129 25.185 1.00 66.75 511 ARG A O 1
ATOM 4186 N N . LEU A 1 512 ? -34.685 65.368 25.445 1.00 61.19 512 LEU A N 1
ATOM 4187 C CA . LEU A 1 512 ? -34.993 65.188 26.867 1.00 61.19 512 LEU A CA 1
ATOM 4188 C C . LEU A 1 512 ? -34.390 66.312 27.711 1.00 61.19 512 LEU A C 1
ATOM 4190 O O . LEU A 1 512 ? -35.092 66.845 28.561 1.00 61.19 512 LEU A O 1
ATOM 4194 N N . VAL A 1 513 ? -33.161 66.738 27.405 1.00 61.72 513 VAL A N 1
ATOM 4195 C CA . VAL A 1 513 ? -32.539 67.909 28.046 1.00 61.72 513 VAL A CA 1
ATOM 4196 C C . VAL A 1 513 ? -33.350 69.183 27.765 1.00 61.72 513 VAL A C 1
ATOM 4198 O O . VAL A 1 513 ? -33.639 69.933 28.690 1.00 61.72 513 VAL A O 1
ATOM 4201 N N . GLN A 1 514 ? -33.817 69.380 26.526 1.00 55.78 514 GLN A N 1
ATOM 4202 C CA . GLN A 1 514 ? -34.686 70.516 26.171 1.00 55.78 514 GLN A CA 1
ATOM 4203 C C . GLN A 1 514 ? -36.062 70.464 26.871 1.00 55.78 514 GLN A C 1
ATOM 4205 O O . GLN A 1 514 ? -36.573 71.487 27.316 1.00 55.78 514 GLN A O 1
ATOM 4210 N N . ASN A 1 515 ? -36.651 69.275 27.034 1.00 51.50 515 ASN A N 1
ATOM 4211 C CA . ASN A 1 515 ? -37.949 69.098 27.699 1.00 51.50 515 ASN A CA 1
ATOM 4212 C C . ASN A 1 515 ? -37.880 69.169 29.237 1.00 51.50 515 ASN A C 1
ATOM 4214 O O . ASN A 1 515 ? -38.892 69.468 29.876 1.00 51.50 515 ASN A O 1
ATOM 4218 N N . GLU A 1 516 ? -36.732 68.871 29.852 1.00 51.97 516 GLU A N 1
ATOM 4219 C CA . GLU A 1 516 ? -36.515 69.097 31.289 1.00 51.97 516 GLU A CA 1
ATOM 4220 C C . GLU A 1 516 ? -36.369 70.592 31.610 1.00 51.97 516 GLU A C 1
ATOM 4222 O O . GLU A 1 516 ? -36.824 71.026 32.669 1.00 51.97 516 GLU A O 1
ATOM 4227 N N . GLU A 1 517 ? -35.850 71.395 30.674 1.00 48.72 517 GLU A N 1
ATOM 4228 C CA . GLU A 1 517 ? -35.815 72.860 30.787 1.00 48.72 517 GLU A CA 1
ATOM 4229 C C . GLU A 1 517 ? -37.204 73.514 30.595 1.00 48.72 517 GLU A C 1
ATOM 4231 O O . GLU A 1 517 ? -37.491 74.535 31.221 1.00 48.72 517 GLU A O 1
ATOM 4236 N N . GLU A 1 518 ? -38.117 72.909 29.821 1.00 47.75 518 GLU A N 1
ATOM 4237 C CA . GLU A 1 518 ? -39.449 73.481 29.522 1.00 47.75 518 GLU A CA 1
ATOM 4238 C C . GLU A 1 518 ? -40.591 73.062 30.479 1.00 47.75 518 GLU A C 1
ATOM 4240 O O . GLU A 1 518 ? -41.675 73.646 30.448 1.00 47.75 518 GLU A O 1
ATOM 4245 N N . LYS A 1 519 ? -40.386 72.110 31.403 1.00 45.25 519 LYS A N 1
ATOM 4246 C CA . LYS A 1 519 ? -41.441 71.623 32.329 1.00 45.25 519 LYS A CA 1
ATOM 4247 C C . LYS A 1 519 ? -41.716 72.502 33.564 1.00 45.25 519 LYS A C 1
ATOM 4249 O O . LYS A 1 519 ? -42.423 72.071 34.477 1.00 45.25 519 LYS A O 1
ATOM 4254 N N . LEU A 1 520 ? -41.209 73.737 33.590 1.00 38.09 520 LEU A N 1
ATOM 4255 C CA . LEU A 1 520 ? -41.405 74.697 34.685 1.00 38.09 520 LEU A CA 1
ATOM 4256 C C . LEU A 1 520 ? -42.648 75.603 34.559 1.00 38.09 520 LEU A C 1
ATOM 4258 O O . LEU A 1 520 ? -42.855 76.423 35.451 1.00 38.09 520 LEU A O 1
ATOM 4262 N N . ILE A 1 521 ? -43.495 75.496 33.522 1.00 41.06 521 ILE A N 1
ATOM 4263 C CA . ILE A 1 521 ? -44.630 76.430 33.339 1.00 41.06 521 ILE A CA 1
ATOM 4264 C C . ILE A 1 521 ? -45.919 75.721 32.850 1.00 41.06 521 ILE A C 1
ATOM 4266 O O . ILE A 1 521 ? -45.986 75.216 31.739 1.00 41.06 521 ILE A O 1
ATOM 4270 N N . GLU A 1 522 ? -46.913 75.685 33.750 1.00 36.50 522 GLU A N 1
ATOM 4271 C CA . GLU A 1 522 ? -48.393 75.666 33.618 1.00 36.50 522 GLU A CA 1
ATOM 4272 C C . GLU A 1 522 ? -49.158 74.920 32.476 1.00 36.50 522 GLU A C 1
ATOM 4274 O O . GLU A 1 522 ? -48.949 75.107 31.285 1.00 36.50 522 GLU A O 1
ATOM 4279 N N . LYS A 1 523 ? -50.200 74.163 32.888 1.00 38.59 523 LYS A N 1
ATOM 4280 C CA . LYS A 1 523 ? -51.411 73.731 32.115 1.00 38.59 523 LYS A CA 1
ATOM 4281 C C . LYS A 1 523 ? -52.387 74.930 31.906 1.00 38.59 523 LYS A C 1
ATOM 4283 O O . LYS A 1 523 ? -52.241 75.840 32.719 1.00 38.59 523 LYS A O 1
ATOM 4288 N N . PRO A 1 524 ? -53.456 74.950 31.035 1.00 45.50 524 PRO A N 1
ATOM 4289 C CA . PRO A 1 524 ? -54.306 73.826 30.539 1.00 45.50 524 PRO A CA 1
ATOM 4290 C C . PRO A 1 524 ? -55.009 73.922 29.124 1.00 45.50 524 PRO A C 1
ATOM 4292 O O . PRO A 1 524 ? -55.095 74.973 28.510 1.00 45.50 524 PRO A O 1
ATOM 4295 N N . ASN A 1 525 ? -55.625 72.793 28.706 1.00 33.12 525 ASN A N 1
ATOM 4296 C CA . ASN A 1 525 ? -56.907 72.539 27.972 1.00 33.12 525 ASN A CA 1
ATOM 4297 C C . ASN A 1 525 ? -57.271 72.973 26.508 1.00 33.12 525 ASN A C 1
ATOM 4299 O O . ASN A 1 525 ? -57.496 74.140 26.226 1.00 33.12 525 ASN A O 1
ATOM 4303 N N . LEU A 1 526 ? -57.601 71.920 25.714 1.00 32.59 526 LEU A N 1
ATOM 4304 C CA . LEU A 1 526 ? -58.725 71.665 24.758 1.00 32.59 526 LEU A CA 1
ATOM 4305 C C . LEU A 1 526 ? -58.946 72.519 23.474 1.00 32.59 526 LEU A C 1
ATOM 4307 O O . LEU A 1 526 ? -59.447 73.630 23.557 1.00 32.59 526 LEU A O 1
ATOM 4311 N N . GLU A 1 527 ? -58.806 71.923 22.271 1.00 33.91 527 GLU A N 1
ATOM 4312 C CA . GLU A 1 527 ? -59.884 71.277 21.467 1.00 33.91 527 GLU A CA 1
ATOM 4313 C C . GLU A 1 527 ? -59.416 70.807 20.053 1.00 33.91 527 GLU A C 1
ATOM 4315 O O . GLU A 1 527 ? -58.801 71.558 19.307 1.00 33.91 527 GLU A O 1
ATOM 4320 N N . LYS A 1 528 ? -59.832 69.577 19.692 1.00 45.59 528 LYS A N 1
ATOM 4321 C CA . LYS A 1 528 ? -60.270 69.041 18.374 1.00 45.59 528 LYS A CA 1
ATOM 4322 C C . LYS A 1 528 ? -59.354 69.078 17.132 1.00 45.59 528 LYS A C 1
ATOM 4324 O O . LYS A 1 528 ? -59.304 70.047 16.386 1.00 45.59 528 LYS A O 1
ATOM 4329 N N . SER A 1 529 ? -58.857 67.892 16.791 1.00 36.19 529 SER A N 1
ATOM 4330 C CA . SER A 1 529 ? -58.767 67.299 15.442 1.00 36.19 529 SER A CA 1
ATOM 4331 C C . SER A 1 529 ? -58.415 65.827 15.668 1.00 36.19 529 SER A C 1
ATOM 4333 O O . SER A 1 529 ? -57.686 65.575 16.623 1.00 36.19 529 SER A O 1
ATOM 4335 N N . ASP A 1 530 ? -58.892 64.872 14.858 1.00 46.38 530 ASP A N 1
ATOM 4336 C CA . ASP A 1 530 ? -58.343 63.503 14.883 1.00 46.38 530 ASP A CA 1
ATOM 4337 C C . ASP A 1 530 ? -56.824 63.637 14.755 1.00 46.38 530 ASP A C 1
ATOM 4339 O O . ASP A 1 530 ? -56.310 64.118 13.738 1.00 46.38 530 ASP A O 1
ATOM 4343 N N . THR A 1 531 ? -56.112 63.392 15.852 1.00 52.72 531 THR A N 1
ATOM 4344 C CA . THR A 1 531 ? -54.682 63.661 15.905 1.00 52.72 531 THR A CA 1
ATOM 4345 C C . THR A 1 531 ? -53.978 62.597 15.092 1.00 52.72 531 THR A C 1
ATOM 4347 O O . THR A 1 531 ? -54.412 61.447 15.059 1.00 52.72 531 THR A O 1
ATOM 4350 N N . LEU A 1 532 ? -52.854 62.969 14.480 1.00 52.56 532 LEU A N 1
ATOM 4351 C CA . LEU A 1 532 ? -51.912 62.033 13.864 1.00 52.56 532 LEU A CA 1
ATOM 4352 C C . LEU A 1 532 ? -51.678 60.798 14.759 1.00 52.56 532 LEU A C 1
ATOM 4354 O O . LEU A 1 532 ? -51.591 59.696 14.248 1.00 52.56 532 LEU A O 1
ATOM 4358 N N . ASP A 1 533 ? -51.740 60.994 16.079 1.00 54.66 533 ASP A N 1
ATOM 4359 C CA . ASP A 1 533 ? -51.694 60.004 17.159 1.00 54.66 533 ASP A CA 1
ATOM 4360 C C . ASP A 1 533 ? -52.715 58.847 17.054 1.00 54.66 533 ASP A C 1
ATOM 4362 O O . ASP A 1 533 ? -52.424 57.736 17.483 1.00 54.66 533 ASP A O 1
ATOM 4366 N N . ASP A 1 534 ? -53.906 59.055 16.482 1.00 54.28 534 ASP A N 1
ATOM 4367 C CA . ASP A 1 534 ? -54.920 57.994 16.323 1.00 54.28 534 ASP A CA 1
ATOM 4368 C C . ASP A 1 534 ? -54.708 57.167 15.043 1.00 54.28 534 ASP A C 1
ATOM 4370 O O . ASP A 1 534 ? -55.042 55.977 14.997 1.00 54.28 534 ASP A O 1
ATOM 4374 N N . LEU A 1 535 ? -54.106 57.776 14.015 1.00 53.94 535 LEU A N 1
ATOM 4375 C CA . LEU A 1 535 ? -53.612 57.082 12.821 1.00 53.94 535 LEU A CA 1
ATOM 4376 C C . LEU A 1 535 ? -52.296 56.350 13.118 1.00 53.94 535 LEU A C 1
ATOM 4378 O O . LEU A 1 535 ? -52.162 55.188 12.730 1.00 53.94 535 LEU A O 1
ATOM 4382 N N . ASP A 1 536 ? -51.397 56.980 13.875 1.00 55.22 536 ASP A N 1
ATOM 4383 C CA . ASP A 1 536 ? -50.153 56.399 14.378 1.00 55.22 536 ASP A CA 1
ATOM 4384 C C . ASP A 1 536 ? -50.458 55.231 15.309 1.00 55.22 536 ASP A C 1
ATOM 4386 O O . ASP A 1 536 ? -49.980 54.144 15.040 1.00 55.22 536 ASP A O 1
ATOM 4390 N N . LYS A 1 537 ? -51.377 55.332 16.279 1.00 58.53 537 LYS A N 1
ATOM 4391 C CA . LYS A 1 537 ? -51.764 54.169 17.109 1.00 58.53 537 LYS A CA 1
ATOM 4392 C C . LYS A 1 537 ? -52.364 53.009 16.313 1.00 58.53 537 LYS A C 1
ATOM 4394 O O . LYS A 1 537 ? -52.256 51.863 16.746 1.00 58.53 537 LYS A O 1
ATOM 4399 N N . ARG A 1 538 ? -53.019 53.266 15.173 1.00 56.09 538 ARG A N 1
ATOM 4400 C CA . ARG A 1 538 ? -53.577 52.221 14.290 1.00 56.09 538 ARG A CA 1
ATOM 4401 C C . ARG A 1 538 ? -52.531 51.565 13.382 1.00 56.09 538 ARG A C 1
ATOM 4403 O O . ARG A 1 538 ? -52.765 50.434 12.963 1.00 56.09 538 ARG A O 1
ATOM 4410 N N . LEU A 1 539 ? -51.423 52.245 13.086 1.00 57.28 539 LEU A N 1
ATOM 4411 C CA . LEU A 1 539 ? -50.293 51.750 12.285 1.00 57.28 539 LEU A CA 1
ATOM 4412 C C . LEU A 1 539 ? -49.143 51.202 13.156 1.00 57.28 539 LEU A C 1
ATOM 4414 O O . LEU A 1 539 ? -48.520 50.203 12.790 1.00 57.28 539 LEU A O 1
ATOM 4418 N N . GLU A 1 540 ? -48.906 51.790 14.330 1.00 59.19 540 GLU A N 1
ATOM 4419 C CA . GLU A 1 540 ? -47.984 51.324 15.371 1.00 59.19 540 GLU A CA 1
ATOM 4420 C C . GLU A 1 540 ? -48.454 50.004 15.957 1.00 59.19 540 GLU A C 1
ATOM 4422 O O . GLU A 1 540 ? -47.647 49.098 16.048 1.00 59.19 540 GLU A O 1
ATOM 4427 N N . LYS A 1 541 ? -49.739 49.819 16.293 1.00 57.94 541 LYS A N 1
ATOM 4428 C CA . LYS A 1 541 ? -50.179 48.547 16.899 1.00 57.94 541 LYS A CA 1
ATOM 4429 C C . LYS A 1 541 ? -49.828 47.317 16.054 1.00 57.94 541 LYS A C 1
ATOM 4431 O O . LYS A 1 541 ? -49.146 46.446 16.569 1.00 57.94 541 LYS A O 1
ATOM 4436 N N . PRO A 1 542 ? -50.198 47.239 14.761 1.00 57.16 542 PRO A N 1
ATOM 4437 C CA . PRO A 1 542 ? -49.876 46.072 13.945 1.00 57.16 542 PRO A CA 1
ATOM 4438 C C . PRO A 1 542 ? -48.376 45.916 13.672 1.00 57.16 542 PRO A C 1
ATOM 4440 O O . PRO A 1 542 ? -47.912 44.794 13.504 1.00 57.16 542 PRO A O 1
ATOM 4443 N N . SER A 1 543 ? -47.617 47.015 13.594 1.00 61.72 543 SER A N 1
ATOM 4444 C CA . SER A 1 543 ? -46.169 46.957 13.356 1.00 61.72 543 SER A CA 1
ATOM 4445 C C . SER A 1 543 ? -45.395 46.573 14.619 1.00 61.72 543 SER A C 1
ATOM 4447 O O . SER A 1 543 ? -44.535 45.703 14.543 1.00 61.72 543 SER A O 1
ATOM 4449 N N . VAL A 1 544 ? -45.753 47.129 15.776 1.00 68.25 544 VAL A N 1
ATOM 4450 C CA . VAL A 1 544 ? -45.237 46.756 17.100 1.00 68.25 544 VAL A CA 1
ATOM 4451 C C . VAL A 1 544 ? -45.621 45.319 17.431 1.00 68.25 544 VAL A C 1
ATOM 4453 O O . VAL A 1 544 ? -44.733 44.551 17.757 1.00 68.25 544 VAL A O 1
ATOM 4456 N N . ASP A 1 545 ? -46.871 44.897 17.210 1.00 67.31 545 ASP A N 1
ATOM 4457 C CA . ASP A 1 545 ? -47.287 43.502 17.410 1.00 67.31 545 ASP A CA 1
ATOM 4458 C C . ASP A 1 545 ? -46.473 42.539 16.516 1.00 67.31 545 ASP A C 1
ATOM 4460 O O . ASP A 1 545 ? -46.095 41.450 16.945 1.00 67.31 545 ASP A O 1
ATOM 4464 N N . LEU A 1 546 ? -46.150 42.926 15.272 1.00 70.50 546 LEU A N 1
ATOM 4465 C CA . LEU A 1 546 ? -45.295 42.127 14.382 1.00 70.50 546 LEU A CA 1
ATOM 4466 C C . LEU A 1 546 ? -43.834 42.082 14.849 1.00 70.50 546 LEU A C 1
ATOM 4468 O O . LEU A 1 546 ? -43.222 41.012 14.789 1.00 70.50 546 LEU A O 1
ATOM 4472 N N . TYR A 1 547 ? -43.273 43.205 15.303 1.00 75.69 547 TYR A N 1
ATOM 4473 C CA . TYR A 1 547 ? -41.915 43.250 15.845 1.00 75.69 547 TYR A CA 1
ATOM 4474 C C . TYR A 1 547 ? -41.815 42.519 17.179 1.00 75.69 547 TYR A C 1
ATOM 4476 O O . TYR A 1 547 ? -40.861 41.775 17.363 1.00 75.69 547 TYR A O 1
ATOM 4484 N N . ASP A 1 548 ? -42.809 42.626 18.052 1.00 77.44 548 ASP A N 1
ATOM 4485 C CA . ASP A 1 548 ? -42.885 41.901 19.318 1.00 77.44 548 ASP A CA 1
ATOM 4486 C C . ASP A 1 548 ? -42.985 40.394 19.069 1.00 77.44 548 ASP A C 1
ATOM 4488 O O . ASP A 1 548 ? -42.246 39.624 19.677 1.00 77.44 548 ASP A O 1
ATOM 4492 N N . ILE A 1 549 ? -43.787 39.952 18.090 1.00 78.19 549 ILE A N 1
ATOM 4493 C CA . ILE A 1 549 ? -43.820 38.541 17.672 1.00 78.19 549 ILE A CA 1
ATOM 4494 C C . ILE A 1 549 ? -42.457 38.103 17.117 1.00 78.19 549 ILE A C 1
ATOM 4496 O O . ILE A 1 549 ? -41.988 37.008 17.434 1.00 78.19 549 ILE A O 1
ATOM 4500 N N . GLN A 1 550 ? -41.798 38.921 16.293 1.00 84.00 550 GLN A N 1
ATOM 4501 C CA . GLN A 1 550 ? -40.479 38.584 15.748 1.00 84.00 550 GLN A CA 1
ATOM 4502 C C . GLN A 1 550 ? -39.400 38.539 16.835 1.00 84.00 550 GLN A C 1
ATOM 4504 O O . GLN A 1 550 ? -38.628 37.580 16.875 1.00 84.00 550 GLN A O 1
ATOM 4509 N N . ILE A 1 551 ? -39.383 39.506 17.747 1.00 82.62 551 ILE A N 1
ATOM 4510 C CA . ILE A 1 551 ? -38.500 39.558 18.913 1.00 82.62 551 ILE A CA 1
ATOM 4511 C C . ILE A 1 551 ? -38.752 38.340 19.800 1.00 82.62 551 ILE A C 1
ATOM 4513 O O . ILE A 1 551 ? -37.800 37.653 20.156 1.00 82.62 551 ILE A O 1
ATOM 4517 N N . ASP A 1 552 ? -40.006 37.978 20.064 1.00 84.19 552 ASP A N 1
ATOM 4518 C CA . ASP A 1 552 ? -40.353 36.771 20.815 1.00 84.19 552 ASP A CA 1
ATOM 4519 C C . ASP A 1 552 ? -39.889 35.494 20.110 1.00 84.19 552 ASP A C 1
ATOM 4521 O O . ASP A 1 552 ? -39.401 34.565 20.757 1.00 84.19 552 ASP A O 1
ATOM 4525 N N . THR A 1 553 ? -40.011 35.413 18.783 1.00 84.94 553 THR A N 1
ATOM 4526 C CA . THR A 1 553 ? -39.527 34.246 18.028 1.00 84.94 553 THR A CA 1
ATOM 4527 C C . THR A 1 553 ? -38.002 34.152 18.022 1.00 84.94 553 THR A C 1
ATOM 4529 O O . THR A 1 553 ? -37.462 33.053 18.172 1.00 84.94 553 THR A O 1
ATOM 4532 N N . LEU A 1 554 ? -37.298 35.281 17.905 1.00 88.44 554 LEU A N 1
ATOM 4533 C CA . LEU A 1 554 ? -35.841 35.344 17.985 1.00 88.44 554 LEU A CA 1
ATOM 4534 C C . LEU A 1 554 ? -35.357 35.023 19.397 1.00 88.44 554 LEU A C 1
ATOM 4536 O O . LEU A 1 554 ? -34.465 34.195 19.541 1.00 88.44 554 LEU A O 1
ATOM 4540 N N . ASN A 1 555 ? -35.997 35.568 20.430 1.00 89.38 555 ASN A N 1
ATOM 4541 C CA . ASN A 1 555 ? -35.705 35.263 21.827 1.00 89.38 555 ASN A CA 1
ATOM 4542 C C . ASN A 1 555 ? -35.922 33.780 22.130 1.00 89.38 555 ASN A C 1
ATOM 4544 O O . ASN A 1 555 ? -35.056 33.157 22.734 1.00 89.38 555 ASN A O 1
ATOM 4548 N N . LYS A 1 556 ? -37.010 33.167 21.642 1.00 89.44 556 LYS A N 1
ATOM 4549 C CA . LYS A 1 556 ? -37.223 31.712 21.756 1.00 89.44 556 LYS A CA 1
ATOM 4550 C C . LYS A 1 556 ? -36.133 30.915 21.044 1.00 89.44 556 LYS A C 1
ATOM 4552 O O . LYS A 1 556 ? -35.702 29.885 21.553 1.00 89.44 556 LYS A O 1
ATOM 4557 N N . LYS A 1 557 ? -35.675 31.372 19.875 1.00 87.50 557 LYS A N 1
ATOM 4558 C CA . LYS A 1 557 ? -34.606 30.703 19.123 1.00 87.50 557 LYS A CA 1
ATOM 4559 C C . LYS A 1 557 ? -33.250 30.841 19.812 1.00 87.50 557 LYS A C 1
ATOM 4561 O O . LYS A 1 557 ? -32.52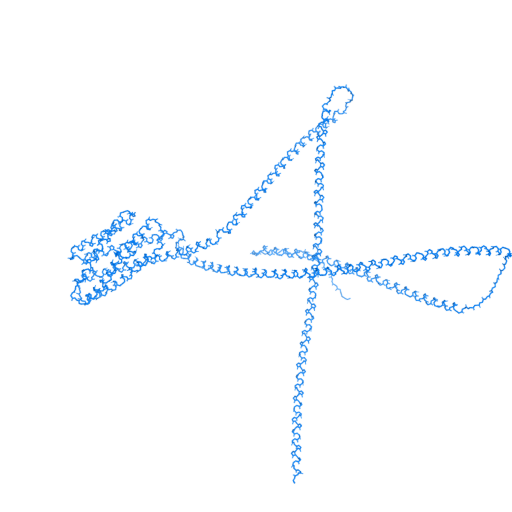0 29.859 19.859 1.00 87.50 557 LYS A O 1
ATOM 4566 N N . ILE A 1 558 ? -32.940 32.011 20.368 1.00 89.12 558 ILE A N 1
ATOM 4567 C CA . ILE A 1 558 ? -31.741 32.250 21.179 1.00 89.12 558 ILE A CA 1
ATOM 4568 C C . ILE A 1 558 ? -31.795 31.380 22.432 1.00 89.12 558 ILE A C 1
ATOM 4570 O O . ILE A 1 558 ? -30.900 30.575 22.625 1.00 89.12 558 ILE A O 1
ATOM 4574 N N . GLN A 1 559 ? -32.891 31.411 23.195 1.00 88.56 559 GLN A N 1
ATOM 4575 C CA . GLN A 1 559 ? -33.074 30.555 24.373 1.00 88.56 559 GLN A CA 1
ATOM 4576 C C . GLN A 1 559 ? -32.949 29.064 24.040 1.00 88.56 559 GLN A C 1
ATOM 4578 O O . GLN A 1 559 ? -32.349 28.312 24.805 1.00 88.56 559 GLN A O 1
ATOM 4583 N N . TYR A 1 560 ? -33.486 28.621 22.899 1.00 90.12 560 TYR A N 1
ATOM 4584 C CA . TYR A 1 560 ? -33.334 27.243 22.432 1.00 90.12 560 TYR A CA 1
ATOM 4585 C C . TYR A 1 560 ? -31.878 26.908 22.087 1.00 90.12 560 TYR A C 1
ATOM 4587 O O . TYR A 1 560 ? -31.390 25.849 22.475 1.00 90.12 560 TYR A O 1
ATOM 4595 N N . LEU A 1 561 ? -31.184 27.793 21.367 1.00 88.44 561 LEU A N 1
ATOM 4596 C CA . LEU A 1 561 ? -29.780 27.605 21.007 1.00 88.44 561 LEU A CA 1
ATOM 4597 C C . LEU A 1 561 ? -28.874 27.632 22.240 1.00 88.44 561 LEU A C 1
ATOM 4599 O O . LEU A 1 561 ? -28.024 26.757 22.353 1.00 88.44 561 LEU A O 1
ATOM 4603 N N . ASP A 1 562 ? -29.106 28.544 23.181 1.00 87.81 562 ASP A N 1
ATOM 4604 C CA . ASP A 1 562 ? -28.392 28.617 24.455 1.00 87.81 562 ASP A CA 1
ATOM 4605 C C . ASP A 1 562 ? -28.635 27.352 25.278 1.00 87.81 562 ASP A C 1
ATOM 4607 O O . ASP A 1 562 ? -27.683 26.705 25.702 1.00 87.81 562 ASP A O 1
ATOM 4611 N N . SER A 1 563 ? -29.892 26.917 25.425 1.00 90.25 563 SER A N 1
ATOM 4612 C CA . SER A 1 563 ? -30.223 25.665 26.126 1.00 90.25 563 SER A CA 1
ATOM 4613 C C . SER A 1 563 ? -29.541 24.455 25.482 1.00 90.25 563 SER A C 1
ATOM 4615 O O . SER A 1 563 ? -29.068 23.557 26.175 1.00 90.25 563 SER A O 1
ATOM 4617 N N . LYS A 1 564 ? -29.457 24.433 24.148 1.00 91.00 564 LYS A N 1
ATOM 4618 C CA . LYS A 1 564 ? -28.787 23.371 23.393 1.00 91.00 564 LYS A CA 1
ATOM 4619 C C . LYS A 1 564 ? -27.262 23.437 23.533 1.00 91.00 564 LYS A C 1
ATOM 4621 O O . LYS A 1 564 ? -26.623 22.393 23.618 1.00 91.00 564 LYS A O 1
ATOM 4626 N N . ALA A 1 565 ? -26.683 24.634 23.590 1.00 89.19 565 ALA A N 1
ATOM 4627 C CA . ALA A 1 565 ? -25.262 24.835 23.848 1.00 89.19 565 ALA A CA 1
ATOM 4628 C C . ALA A 1 565 ? -24.885 24.399 25.271 1.00 89.19 565 ALA A C 1
ATOM 4630 O O . ALA A 1 565 ? -23.903 23.679 25.432 1.00 89.19 565 ALA A O 1
ATOM 4631 N N . TYR A 1 566 ? -25.694 24.748 26.278 1.00 92.62 566 TYR A N 1
ATOM 4632 C CA . TYR A 1 566 ? -25.528 24.265 27.652 1.00 92.62 566 TYR A CA 1
ATOM 4633 C C . TYR A 1 566 ? -25.641 22.743 27.736 1.00 92.62 566 TYR A C 1
ATOM 4635 O O . TYR A 1 566 ? -24.782 22.110 28.336 1.00 92.62 566 TYR A O 1
ATOM 4643 N N . TYR A 1 567 ? -26.630 22.146 27.064 1.00 91.38 567 TYR A N 1
ATOM 4644 C CA . TYR A 1 567 ? -26.766 20.691 27.000 1.00 91.38 567 TYR A CA 1
ATOM 4645 C C . TYR A 1 567 ? -25.508 20.015 26.437 1.00 91.38 567 TYR A C 1
ATOM 4647 O O . TYR A 1 567 ? -24.992 19.085 27.050 1.00 91.38 567 TYR A O 1
ATOM 4655 N N . TYR A 1 568 ? -24.980 20.496 25.306 1.00 88.69 568 TYR A N 1
ATOM 4656 C CA . TYR A 1 568 ? -23.758 19.928 24.733 1.00 88.69 568 TYR A CA 1
ATOM 4657 C C . TYR A 1 568 ? -22.529 20.171 25.605 1.00 88.69 568 TYR A C 1
ATOM 4659 O O . TYR A 1 568 ? -21.665 19.305 25.691 1.00 88.69 568 TYR A O 1
ATOM 4667 N N . TYR A 1 569 ? -22.442 21.324 26.266 1.00 93.25 569 TYR A N 1
ATOM 4668 C CA . TYR A 1 569 ? -21.357 21.610 27.196 1.00 93.25 569 TYR A CA 1
ATOM 4669 C C . TYR A 1 569 ? -21.375 20.654 28.397 1.00 93.25 569 TYR A C 1
ATOM 4671 O O . TYR A 1 569 ? -20.344 20.062 28.719 1.00 93.25 569 TYR A O 1
ATOM 4679 N N . ASP A 1 570 ? -22.542 20.442 29.004 1.00 91.50 570 ASP A N 1
ATOM 4680 C CA . ASP A 1 570 ? -22.716 19.503 30.114 1.00 91.50 570 ASP A CA 1
ATOM 4681 C C . ASP A 1 570 ? -22.446 18.060 29.666 1.00 91.50 570 ASP A C 1
ATOM 4683 O O . ASP A 1 570 ? -21.751 17.314 30.358 1.00 91.50 570 ASP A O 1
ATOM 4687 N N . GLU A 1 571 ? -22.911 17.671 28.475 1.00 90.62 571 GLU A N 1
ATOM 4688 C CA . GLU A 1 571 ? -22.627 16.359 27.887 1.00 90.62 571 GLU A CA 1
ATOM 4689 C C . GLU A 1 571 ? -21.119 16.155 27.666 1.00 90.62 571 GLU A C 1
ATOM 4691 O O . GLU A 1 571 ? -20.577 15.112 28.038 1.00 90.62 571 GLU A O 1
ATOM 4696 N N . MET A 1 572 ? -20.411 17.160 27.137 1.00 90.56 572 MET A N 1
ATOM 4697 C CA . MET A 1 572 ? -18.954 17.117 26.979 1.00 90.56 572 MET A CA 1
ATOM 4698 C C . MET A 1 572 ? -18.229 17.029 28.325 1.00 90.56 572 MET A C 1
ATOM 4700 O O . MET A 1 572 ? -17.222 16.327 28.426 1.00 90.56 572 MET A O 1
ATOM 4704 N N . LEU A 1 573 ? -18.728 17.704 29.361 1.00 93.50 573 LEU A N 1
ATOM 4705 C CA . LEU A 1 573 ? -18.138 17.677 30.698 1.00 93.50 573 LEU A CA 1
ATOM 4706 C C . LEU A 1 573 ? -18.298 16.293 31.345 1.00 93.50 573 LEU A C 1
ATOM 4708 O O . LEU A 1 573 ? -17.317 15.739 31.847 1.00 93.50 573 LEU A O 1
ATOM 4712 N N . ILE A 1 574 ? -19.485 15.687 31.234 1.00 92.31 574 ILE A N 1
ATOM 4713 C CA . ILE A 1 574 ? -19.757 14.315 31.694 1.00 92.31 574 ILE A CA 1
ATOM 4714 C C . ILE A 1 574 ? -18.908 13.299 30.915 1.00 92.31 574 ILE A C 1
ATOM 4716 O O . ILE A 1 574 ? -18.323 12.389 31.505 1.00 92.31 574 ILE A O 1
ATOM 4720 N N . LEU A 1 575 ? -18.798 13.449 29.591 1.00 91.19 575 LEU A N 1
ATOM 4721 C CA . LEU A 1 575 ? -17.943 12.599 28.755 1.00 91.19 575 LEU A CA 1
ATOM 4722 C C . LEU A 1 575 ? -16.469 12.706 29.157 1.00 91.19 575 LEU A C 1
ATOM 4724 O O . LEU A 1 575 ? -15.777 11.689 29.223 1.00 91.19 575 LEU A O 1
ATOM 4728 N N . LEU A 1 576 ? -15.992 13.915 29.459 1.00 93.62 576 LEU A N 1
ATOM 4729 C CA . LEU A 1 576 ? -14.623 14.147 29.912 1.00 93.62 576 LEU A CA 1
ATOM 4730 C C . LEU A 1 576 ? -14.359 13.478 31.268 1.00 93.62 576 LEU A C 1
ATOM 4732 O O . LEU A 1 576 ? -13.301 12.880 31.460 1.00 93.62 576 LEU A O 1
ATOM 4736 N N . GLU A 1 577 ? -15.306 13.557 32.202 1.00 93.44 577 GLU A N 1
ATOM 4737 C CA . GLU A 1 577 ? -15.211 12.889 33.504 1.00 93.44 577 GLU A CA 1
ATOM 4738 C C . GLU A 1 577 ? -15.216 11.362 33.358 1.00 93.44 577 GLU A C 1
ATOM 4740 O O . GLU A 1 577 ? -14.368 10.678 33.933 1.00 93.44 577 GLU A O 1
ATOM 4745 N N . ARG A 1 578 ? -16.079 10.823 32.489 1.00 92.25 578 ARG A N 1
ATOM 4746 C CA . ARG A 1 578 ? -16.102 9.391 32.163 1.00 92.25 578 ARG A CA 1
ATOM 4747 C C . ARG A 1 578 ? -14.789 8.919 31.538 1.00 92.25 578 ARG A C 1
ATOM 4749 O O . ARG A 1 578 ? -14.310 7.840 31.879 1.00 92.25 578 ARG A O 1
ATOM 4756 N N . LEU A 1 579 ? -14.203 9.709 30.637 1.00 91.25 579 LEU A N 1
ATOM 4757 C CA . LEU A 1 579 ? -12.922 9.379 30.014 1.00 91.25 579 LEU A CA 1
ATOM 4758 C C . LEU A 1 579 ? -11.791 9.355 31.048 1.00 91.25 579 LEU A C 1
ATOM 4760 O O . LEU A 1 579 ? -10.967 8.446 31.018 1.00 91.25 579 LEU A O 1
ATOM 4764 N N . LYS A 1 580 ? -11.770 10.313 31.983 1.00 91.75 580 LYS A N 1
ATOM 4765 C CA . LYS A 1 580 ? -10.797 10.325 33.086 1.00 91.75 580 LYS A CA 1
ATOM 4766 C C . LYS A 1 580 ? -10.913 9.074 33.952 1.00 91.75 580 LYS A C 1
ATOM 4768 O O . LYS A 1 580 ? -9.902 8.423 34.185 1.00 91.75 580 LYS A O 1
ATOM 4773 N N . LEU A 1 581 ? -12.130 8.697 34.345 1.00 92.19 581 LEU A N 1
ATOM 4774 C CA . LEU A 1 581 ? -12.351 7.485 35.136 1.00 92.19 581 LEU A CA 1
ATOM 4775 C C . LEU A 1 581 ? -11.916 6.222 34.375 1.00 92.19 581 LEU A C 1
ATOM 4777 O O . LEU A 1 581 ? -11.318 5.321 34.953 1.00 92.19 581 LEU A O 1
ATOM 4781 N N . GLN A 1 582 ? -12.162 6.163 33.062 1.00 90.62 582 GLN A N 1
ATOM 4782 C CA . GLN A 1 582 ? -11.709 5.045 32.232 1.00 90.62 582 GLN A CA 1
ATOM 4783 C C . GLN A 1 582 ? -10.179 4.963 32.147 1.00 90.62 582 GLN A C 1
ATOM 4785 O O . GLN A 1 582 ? -9.634 3.861 32.147 1.00 90.62 582 GLN A O 1
ATOM 4790 N N . LEU A 1 583 ? -9.485 6.104 32.080 1.00 91.56 583 LEU A N 1
ATOM 4791 C CA . LEU A 1 583 ? -8.022 6.141 32.111 1.00 91.56 583 LEU A CA 1
ATOM 4792 C C . LEU A 1 583 ? -7.483 5.638 33.455 1.00 91.56 583 LEU A C 1
ATOM 4794 O O . LEU A 1 583 ? -6.590 4.799 33.458 1.00 91.56 583 LEU A O 1
ATOM 4798 N N . GLU A 1 584 ? -8.075 6.060 34.575 1.00 92.81 584 GLU A N 1
ATOM 4799 C CA . GLU A 1 584 ? -7.695 5.571 35.909 1.00 92.81 584 GLU A CA 1
ATOM 4800 C C . GLU A 1 584 ? -7.914 4.056 36.052 1.00 92.81 584 GLU A C 1
ATOM 4802 O O . GLU A 1 584 ? -7.052 3.350 36.573 1.00 92.81 584 GLU A O 1
ATOM 4807 N N . ILE A 1 585 ? -9.031 3.527 35.538 1.00 91.31 585 ILE A N 1
ATOM 4808 C CA . ILE A 1 585 ? -9.294 2.080 35.520 1.00 91.31 585 ILE A CA 1
ATOM 4809 C C . ILE A 1 585 ? -8.252 1.345 34.670 1.00 91.31 585 ILE A C 1
ATOM 4811 O O . ILE A 1 585 ? -7.742 0.311 35.099 1.00 91.31 585 ILE A O 1
ATOM 4815 N N . ASN A 1 586 ? -7.917 1.864 33.487 1.00 90.44 586 ASN A N 1
ATOM 4816 C CA . ASN A 1 586 ? -6.913 1.252 32.617 1.00 90.44 586 ASN A CA 1
ATOM 4817 C C . ASN A 1 586 ? -5.524 1.237 33.278 1.00 90.44 586 ASN A C 1
ATOM 4819 O O . ASN A 1 586 ? -4.823 0.230 33.190 1.00 90.44 586 ASN A O 1
ATOM 4823 N N . ASP A 1 587 ? -5.142 2.318 33.964 1.00 90.62 587 ASP A N 1
ATOM 4824 C CA . ASP A 1 587 ? -3.877 2.403 34.702 1.00 90.62 587 ASP A CA 1
ATOM 4825 C C . ASP A 1 587 ? -3.837 1.392 35.860 1.00 90.62 587 ASP A C 1
ATOM 4827 O O . ASP A 1 587 ? -2.835 0.695 36.045 1.00 90.62 587 ASP A O 1
ATOM 4831 N N . HIS A 1 588 ? -4.943 1.241 36.598 1.00 89.62 588 HIS A N 1
ATOM 4832 C CA . HIS A 1 588 ? -5.072 0.215 37.635 1.00 89.62 588 HIS A CA 1
ATOM 4833 C C . HIS A 1 588 ? -4.974 -1.204 37.062 1.00 89.62 588 HIS A C 1
ATOM 4835 O O . HIS A 1 588 ? -4.191 -2.008 37.561 1.00 89.62 588 HIS A O 1
ATOM 4841 N N . GLN A 1 589 ? -5.679 -1.499 35.968 1.00 91.06 589 GLN A N 1
ATOM 4842 C CA . GLN A 1 589 ? -5.600 -2.800 35.297 1.00 91.06 589 GLN A CA 1
ATOM 4843 C C . GLN A 1 589 ? -4.188 -3.102 34.777 1.00 91.06 589 GLN A C 1
ATOM 4845 O O . GLN A 1 589 ? -3.733 -4.243 34.853 1.00 91.06 589 GLN A O 1
ATOM 4850 N N . ALA A 1 590 ? -3.474 -2.097 34.264 1.00 90.75 590 ALA A N 1
ATOM 4851 C CA . ALA A 1 590 ? -2.087 -2.251 33.836 1.00 90.75 590 ALA A CA 1
ATOM 4852 C C . ALA A 1 590 ? -1.156 -2.563 35.019 1.00 90.75 590 ALA A C 1
ATOM 4854 O O . ALA A 1 590 ? -0.260 -3.400 34.889 1.00 90.75 590 ALA A O 1
ATOM 4855 N N . SER A 1 591 ? -1.384 -1.931 36.174 1.00 92.25 591 SER A N 1
ATOM 4856 C CA . SER A 1 591 ? -0.664 -2.231 37.415 1.00 92.25 591 SER A CA 1
ATOM 4857 C C . SER A 1 591 ? -0.923 -3.666 37.885 1.00 92.25 591 SER A C 1
ATOM 4859 O O . SER A 1 591 ? 0.034 -4.403 38.120 1.00 92.25 591 SER A O 1
ATOM 4861 N N . ASP A 1 592 ? -2.187 -4.091 37.942 1.00 92.00 592 ASP A N 1
ATOM 4862 C CA . ASP A 1 592 ? -2.570 -5.445 38.366 1.00 92.00 592 ASP A CA 1
ATOM 4863 C C . ASP A 1 592 ? -1.993 -6.514 37.425 1.00 92.00 592 ASP A C 1
ATOM 4865 O O . ASP A 1 592 ? -1.479 -7.542 37.869 1.00 92.00 592 ASP A O 1
ATOM 4869 N N . LEU A 1 593 ? -2.005 -6.265 36.109 1.00 91.31 593 LEU A N 1
ATOM 4870 C CA . LEU A 1 593 ? -1.381 -7.155 35.127 1.00 91.31 593 LEU A CA 1
ATOM 4871 C C . LEU A 1 593 ? 0.127 -7.293 35.341 1.00 91.31 593 LEU A C 1
ATOM 4873 O O . LEU A 1 593 ? 0.661 -8.389 35.165 1.00 91.31 593 LEU A O 1
ATOM 4877 N N . ASN A 1 594 ? 0.819 -6.212 35.700 1.00 90.69 594 ASN A N 1
ATOM 4878 C CA . ASN A 1 594 ? 2.246 -6.271 36.005 1.00 90.69 594 ASN A CA 1
ATOM 4879 C C . ASN A 1 594 ? 2.505 -7.046 37.301 1.00 90.69 594 ASN A C 1
ATOM 4881 O O . ASN A 1 594 ? 3.402 -7.883 37.332 1.00 90.69 594 ASN A O 1
ATOM 4885 N N . GLU A 1 595 ? 1.681 -6.858 38.333 1.00 93.31 595 GLU A N 1
ATOM 4886 C CA . GLU A 1 595 ? 1.811 -7.616 39.578 1.00 93.31 595 GLU A CA 1
ATOM 4887 C C . GLU A 1 595 ? 1.572 -9.121 39.363 1.00 93.31 595 GLU A C 1
ATOM 4889 O O . GLU A 1 595 ? 2.350 -9.951 39.840 1.00 93.31 595 GLU A O 1
ATOM 4894 N N . ILE A 1 596 ? 0.551 -9.493 38.586 1.00 92.81 596 ILE A N 1
ATOM 4895 C CA . ILE A 1 596 ? 0.282 -10.895 38.234 1.00 92.81 596 ILE A CA 1
ATOM 4896 C C . ILE A 1 596 ? 1.438 -11.484 37.412 1.00 92.81 596 ILE A C 1
ATOM 4898 O O . ILE A 1 596 ? 1.830 -12.630 37.644 1.00 92.81 596 ILE A O 1
ATOM 4902 N N . LYS A 1 597 ? 2.015 -10.719 36.476 1.00 93.94 597 LYS A N 1
ATOM 4903 C CA . LYS A 1 597 ? 3.196 -11.149 35.708 1.00 93.94 597 LYS A CA 1
ATOM 4904 C C . LYS A 1 597 ? 4.398 -11.402 36.615 1.00 93.94 597 LYS A C 1
ATOM 4906 O O . LYS A 1 597 ? 5.014 -12.458 36.494 1.00 93.94 597 LYS A O 1
ATOM 4911 N N . ASP A 1 598 ? 4.677 -10.506 37.558 1.00 94.31 598 ASP A N 1
ATOM 4912 C CA . ASP A 1 598 ? 5.765 -10.674 38.525 1.00 94.31 598 ASP A CA 1
ATOM 4913 C C . ASP A 1 598 ? 5.547 -11.912 39.410 1.00 94.31 598 ASP A C 1
ATOM 4915 O O . ASP A 1 598 ? 6.480 -12.673 39.678 1.00 94.31 598 ASP A O 1
ATOM 4919 N N . GLN A 1 599 ? 4.312 -12.156 39.861 1.00 94.19 599 GLN A N 1
ATOM 4920 C CA . GLN A 1 599 ? 3.969 -13.356 40.630 1.00 94.19 599 GLN A CA 1
ATOM 4921 C C . GLN A 1 599 ? 4.132 -14.638 39.795 1.00 94.19 599 GLN A C 1
ATOM 4923 O O . GLN A 1 599 ? 4.662 -15.641 40.288 1.00 94.19 599 GLN A O 1
ATOM 4928 N N . LEU A 1 600 ? 3.733 -14.611 38.522 1.00 94.00 600 LEU A N 1
ATOM 4929 C CA . LEU A 1 600 ? 3.921 -15.725 37.592 1.00 94.00 600 LEU A CA 1
ATOM 4930 C C . LEU A 1 600 ? 5.410 -16.008 37.354 1.00 94.00 600 LEU A C 1
ATOM 4932 O O . LEU A 1 600 ? 5.832 -17.161 37.361 1.00 94.00 600 LEU A O 1
ATOM 4936 N N . GLU A 1 601 ? 6.227 -14.974 37.179 1.00 93.19 601 GLU A N 1
ATOM 4937 C CA . GLU A 1 601 ? 7.663 -15.134 36.966 1.00 93.19 601 GLU A CA 1
ATOM 4938 C C . GLU A 1 601 ? 8.362 -15.675 38.219 1.00 93.19 601 GLU A C 1
ATOM 4940 O O . GLU A 1 601 ? 9.170 -16.602 38.129 1.00 93.19 601 GLU A O 1
ATOM 4945 N N . ARG A 1 602 ? 7.972 -15.199 39.409 1.00 92.12 602 ARG A N 1
ATOM 4946 C CA . ARG A 1 602 ? 8.458 -15.741 40.690 1.00 92.12 602 ARG A CA 1
ATOM 4947 C C . ARG A 1 602 ? 8.081 -17.209 40.879 1.00 92.12 602 ARG A C 1
ATOM 4949 O O . ARG A 1 602 ? 8.922 -18.002 41.299 1.00 92.12 602 ARG A O 1
ATOM 4956 N N . THR A 1 603 ? 6.842 -17.594 40.569 1.00 93.31 603 THR A N 1
ATOM 4957 C CA . THR A 1 603 ? 6.399 -18.996 40.684 1.00 93.31 603 THR A CA 1
ATOM 4958 C C . THR A 1 603 ? 7.082 -19.889 39.653 1.00 93.31 603 THR A C 1
ATOM 4960 O O . THR A 1 603 ? 7.577 -20.956 40.014 1.00 93.31 603 THR A O 1
ATOM 4963 N N . ARG A 1 604 ? 7.211 -19.434 38.400 1.00 94.44 604 ARG A N 1
ATOM 4964 C CA . ARG A 1 604 ? 7.968 -20.127 37.349 1.00 94.44 604 ARG A CA 1
ATOM 4965 C C . ARG A 1 604 ? 9.424 -20.346 37.755 1.00 94.44 604 ARG A C 1
ATOM 4967 O O . ARG A 1 604 ? 9.896 -21.476 37.688 1.00 94.44 604 ARG A O 1
ATOM 4974 N N . SER A 1 605 ? 10.104 -19.296 38.214 1.00 93.25 605 SER A N 1
ATOM 4975 C CA . SER A 1 605 ? 11.491 -19.377 38.680 1.00 93.25 605 SER A CA 1
ATOM 4976 C C . SER A 1 605 ? 11.625 -20.327 39.874 1.00 93.25 605 SER A C 1
ATOM 4978 O O . SER A 1 605 ? 12.541 -21.144 39.915 1.00 93.25 605 SER A O 1
ATOM 4980 N N . SER A 1 606 ? 10.671 -20.309 40.811 1.00 93.06 606 SER A N 1
ATOM 4981 C CA . SER A 1 606 ? 10.654 -21.256 41.930 1.00 93.06 606 SER A CA 1
ATOM 4982 C C . SER A 1 606 ? 10.531 -22.709 41.462 1.00 93.06 606 SER A C 1
ATOM 4984 O O . SER A 1 606 ? 11.288 -23.558 41.931 1.00 93.06 606 SER A O 1
ATOM 4986 N N . TYR A 1 607 ? 9.635 -23.003 40.513 1.00 93.56 607 TYR A N 1
ATOM 4987 C CA . TYR A 1 607 ? 9.505 -24.350 39.951 1.00 93.56 607 TYR A CA 1
ATOM 4988 C C . TYR A 1 607 ? 10.736 -24.778 39.156 1.00 93.56 607 TYR A C 1
ATOM 4990 O O . TYR A 1 607 ? 11.135 -25.936 39.236 1.00 93.56 607 TYR A O 1
ATOM 4998 N N . GLU A 1 608 ? 11.368 -23.862 38.430 1.00 94.94 608 GLU A N 1
ATOM 4999 C CA . GLU A 1 608 ? 12.611 -24.130 37.709 1.00 94.94 608 GLU A CA 1
ATOM 5000 C C . GLU A 1 608 ? 13.754 -24.478 38.671 1.00 94.94 608 GLU A C 1
ATOM 5002 O O . GLU A 1 608 ? 14.439 -25.482 38.476 1.00 94.94 608 GLU A O 1
ATOM 5007 N N . ILE A 1 609 ? 13.892 -23.726 39.768 1.00 92.69 609 ILE A N 1
ATOM 5008 C CA . ILE A 1 609 ? 14.847 -24.034 40.839 1.00 92.69 609 ILE A CA 1
ATOM 5009 C C . ILE A 1 609 ? 14.527 -25.399 41.456 1.00 92.69 609 ILE A C 1
ATOM 5011 O O . ILE A 1 609 ? 15.427 -26.221 41.609 1.00 92.69 609 ILE A O 1
ATOM 5015 N N . GLN A 1 610 ? 13.259 -25.683 41.769 1.00 94.25 610 GLN A N 1
ATOM 5016 C CA . GLN A 1 610 ? 12.859 -26.979 42.326 1.00 94.25 610 GLN A CA 1
ATOM 5017 C C . GLN A 1 610 ? 13.175 -28.136 41.369 1.00 94.25 610 GLN A C 1
ATOM 5019 O O . GLN A 1 610 ? 13.759 -29.132 41.794 1.00 94.25 610 GLN A O 1
ATOM 5024 N N . MET A 1 611 ? 12.865 -28.009 40.077 1.00 91.25 611 MET A N 1
ATOM 5025 C CA . MET A 1 611 ? 13.202 -29.030 39.081 1.00 91.25 611 MET A CA 1
ATOM 5026 C C . MET A 1 611 ? 14.710 -29.210 38.925 1.00 91.25 611 MET A C 1
ATOM 5028 O O . MET A 1 611 ? 15.165 -30.347 38.839 1.00 91.25 611 MET A O 1
ATOM 5032 N N . SER A 1 612 ? 15.482 -28.121 38.948 1.00 92.12 612 SER A N 1
ATOM 5033 C CA . SER A 1 612 ? 16.946 -28.175 38.936 1.00 92.12 612 SER A CA 1
ATOM 5034 C C . SER A 1 612 ? 17.474 -28.952 40.146 1.00 92.12 612 SER A C 1
ATOM 5036 O O . SER A 1 612 ? 18.187 -29.939 39.989 1.00 92.12 612 SER A O 1
ATOM 5038 N N . THR A 1 613 ? 17.001 -28.624 41.355 1.00 91.25 613 THR A N 1
ATOM 5039 C CA . THR A 1 613 ? 17.397 -29.350 42.573 1.00 91.25 613 THR A CA 1
ATOM 5040 C C . THR A 1 613 ? 16.969 -30.820 42.566 1.00 91.25 613 THR A C 1
ATOM 5042 O O . THR A 1 613 ? 17.709 -31.678 43.042 1.00 91.25 613 THR A O 1
ATOM 5045 N N . MET A 1 614 ? 15.796 -31.147 42.008 1.00 87.38 614 MET A N 1
ATOM 5046 C CA . MET A 1 614 ? 15.344 -32.534 41.883 1.00 87.38 614 MET A CA 1
ATOM 5047 C C . MET A 1 614 ? 16.169 -33.294 40.842 1.00 87.38 614 MET A C 1
ATOM 5049 O O . MET A 1 614 ? 16.492 -34.457 41.059 1.00 87.38 614 MET A O 1
ATOM 5053 N N . SER A 1 615 ? 16.541 -32.640 39.740 1.00 92.19 615 SER A N 1
ATOM 5054 C CA . SER A 1 615 ? 17.443 -33.192 38.731 1.00 92.19 615 SER A CA 1
ATOM 5055 C C . SER A 1 615 ? 18.808 -33.510 39.339 1.00 92.19 615 SER A C 1
ATOM 5057 O O . SER A 1 615 ? 19.289 -34.632 39.188 1.00 92.19 615 SER A O 1
ATOM 5059 N N . ASP A 1 616 ? 19.390 -32.580 40.098 1.00 92.25 616 ASP A N 1
ATOM 5060 C CA . ASP A 1 616 ? 20.650 -32.802 40.816 1.00 92.25 616 ASP A CA 1
ATOM 5061 C C . ASP A 1 616 ? 20.537 -33.971 41.802 1.00 92.25 616 ASP A C 1
ATOM 5063 O O . ASP A 1 616 ? 21.413 -34.837 41.860 1.00 92.25 616 ASP A O 1
ATOM 5067 N N . HIS A 1 617 ? 19.424 -34.059 42.536 1.00 93.06 617 HIS A N 1
ATOM 5068 C CA . HIS A 1 617 ? 19.207 -35.164 43.464 1.00 93.06 617 HIS A CA 1
ATOM 5069 C C . HIS A 1 617 ? 19.027 -36.514 42.753 1.00 93.06 617 HIS A C 1
ATOM 5071 O O . HIS A 1 617 ? 19.532 -37.531 43.231 1.00 93.06 617 HIS A O 1
ATOM 5077 N N . LEU A 1 618 ? 18.351 -36.547 41.600 1.00 91.25 618 LEU A N 1
ATOM 5078 C CA . LEU A 1 618 ? 18.216 -37.754 40.782 1.00 91.25 618 LEU A CA 1
ATOM 5079 C C . LEU A 1 618 ? 19.562 -38.206 40.216 1.00 91.25 618 LEU A C 1
ATOM 5081 O O . LEU A 1 618 ? 19.820 -39.409 40.186 1.00 91.25 618 LEU A O 1
ATOM 5085 N N . ILE A 1 619 ? 20.426 -37.272 39.812 1.00 90.12 619 ILE A N 1
ATOM 5086 C CA . ILE A 1 619 ? 21.803 -37.576 39.406 1.00 90.12 619 ILE A CA 1
ATOM 5087 C C . ILE A 1 619 ? 22.554 -38.203 40.583 1.00 90.12 619 ILE A C 1
ATOM 5089 O O . ILE A 1 619 ? 23.084 -39.304 40.450 1.00 90.12 619 ILE A O 1
ATOM 5093 N N . GLU A 1 620 ? 22.520 -37.576 41.762 1.00 92.00 620 GLU A N 1
ATOM 5094 C CA . GLU A 1 620 ? 23.195 -38.103 42.952 1.00 92.00 620 GLU A CA 1
ATOM 5095 C C . GLU A 1 620 ? 22.661 -39.489 43.360 1.00 92.00 620 GLU A C 1
ATOM 5097 O O . GLU A 1 620 ? 23.424 -40.389 43.720 1.00 92.00 620 GLU A O 1
ATOM 5102 N N . MET A 1 621 ? 21.344 -39.690 43.295 1.00 87.38 621 MET A N 1
ATOM 5103 C CA . MET A 1 621 ? 20.719 -40.975 43.595 1.00 87.38 621 MET A CA 1
ATOM 5104 C C . MET A 1 621 ? 21.113 -42.038 42.568 1.00 87.38 621 MET A C 1
ATOM 5106 O O . MET A 1 621 ? 21.421 -43.166 42.952 1.00 87.38 621 MET A O 1
ATOM 5110 N N . THR A 1 622 ? 21.150 -41.682 41.285 1.00 92.75 622 THR A N 1
ATOM 5111 C CA . THR A 1 622 ? 21.593 -42.577 40.210 1.00 92.75 622 THR A CA 1
ATOM 5112 C C . THR A 1 622 ? 23.051 -42.979 40.413 1.00 92.75 622 THR A C 1
ATOM 5114 O O . THR A 1 622 ? 23.352 -44.166 40.334 1.00 92.75 622 THR A O 1
ATOM 5117 N N . ASP A 1 623 ? 23.921 -42.040 40.791 1.00 92.94 623 ASP A N 1
ATOM 5118 C CA . ASP A 1 623 ? 25.328 -42.293 41.130 1.00 92.94 623 ASP A CA 1
ATOM 5119 C C . ASP A 1 623 ? 25.501 -43.208 42.352 1.00 92.94 623 ASP A C 1
ATOM 5121 O O . ASP A 1 623 ? 26.424 -44.023 42.426 1.00 92.94 623 ASP A O 1
ATOM 5125 N N . ARG A 1 624 ? 24.629 -43.089 43.359 1.00 92.88 624 ARG A N 1
ATOM 5126 C CA . ARG A 1 624 ? 24.632 -44.011 44.506 1.00 92.88 624 ARG A CA 1
ATOM 5127 C C . ARG A 1 624 ? 24.142 -45.399 44.105 1.00 92.88 624 ARG A C 1
ATOM 5129 O O . ARG A 1 624 ? 24.734 -46.387 44.533 1.00 92.88 624 ARG A O 1
ATOM 5136 N N . MET A 1 625 ? 23.094 -45.474 43.286 1.00 91.75 625 MET A N 1
ATOM 5137 C CA . MET A 1 625 ? 22.552 -46.733 42.772 1.00 91.75 625 MET A CA 1
ATOM 5138 C C . MET A 1 625 ? 23.573 -47.473 41.903 1.00 91.75 625 MET A C 1
ATOM 5140 O O . MET A 1 625 ? 23.732 -48.683 42.059 1.00 91.75 625 MET A O 1
ATOM 5144 N N . THR A 1 626 ? 24.314 -46.771 41.042 1.00 90.31 626 THR A N 1
ATOM 5145 C CA . THR A 1 626 ? 25.406 -47.367 40.257 1.00 90.31 626 THR A CA 1
ATOM 5146 C C . THR A 1 626 ? 26.532 -47.863 41.156 1.00 90.31 626 THR A C 1
ATOM 5148 O O . THR A 1 626 ? 26.918 -49.021 41.028 1.00 90.31 626 THR A O 1
ATOM 5151 N N . LYS A 1 627 ? 26.986 -47.074 42.142 1.00 91.50 627 LYS A N 1
ATOM 5152 C CA . LYS A 1 627 ? 27.996 -47.527 43.123 1.00 91.50 627 LYS A CA 1
ATOM 5153 C C . LYS A 1 627 ? 27.565 -48.780 43.888 1.00 91.50 627 LYS A C 1
ATOM 5155 O O . LYS A 1 627 ? 28.355 -49.708 44.031 1.00 91.50 627 LYS A O 1
ATOM 5160 N N . GLN A 1 628 ? 26.321 -48.828 44.365 1.00 91.88 628 GLN A N 1
ATOM 5161 C CA . GLN A 1 628 ? 25.784 -50.014 45.041 1.00 91.88 628 GLN A CA 1
ATOM 5162 C C . GLN A 1 628 ? 25.679 -51.214 44.096 1.00 91.88 628 GLN A C 1
ATOM 5164 O O . GLN A 1 628 ? 25.935 -52.343 44.510 1.00 91.88 628 GLN A O 1
ATOM 5169 N N . SER A 1 629 ? 25.321 -50.994 42.829 1.00 90.44 629 SER A N 1
ATOM 5170 C CA . SER A 1 629 ? 25.305 -52.052 41.816 1.00 90.44 629 SER A CA 1
ATOM 5171 C C . SER A 1 629 ? 26.708 -52.617 41.580 1.00 90.44 629 SER A C 1
ATOM 5173 O O . SER A 1 629 ? 26.877 -53.833 41.605 1.00 90.44 629 SER A O 1
ATOM 5175 N N . GLU A 1 630 ? 27.722 -51.761 41.434 1.00 91.31 630 GLU A N 1
ATOM 5176 C CA . GLU A 1 630 ? 29.125 -52.178 41.303 1.00 91.31 630 GLU A CA 1
ATOM 5177 C C . GLU A 1 630 ? 29.626 -52.934 42.544 1.00 91.31 630 GLU A C 1
ATOM 5179 O O . GLU A 1 630 ? 30.348 -53.925 42.425 1.00 91.31 630 GLU A O 1
ATOM 5184 N N . GLU A 1 631 ? 29.257 -52.491 43.749 1.00 92.06 631 GLU A N 1
ATOM 5185 C CA . GLU A 1 631 ? 29.600 -53.184 44.995 1.00 92.06 631 GLU A CA 1
ATOM 5186 C C . GLU A 1 631 ? 28.923 -54.556 45.080 1.00 92.06 631 GLU A C 1
ATOM 5188 O O . GLU A 1 631 ? 29.576 -55.544 45.414 1.00 92.06 631 GLU A O 1
ATOM 5193 N N . ASN A 1 632 ? 27.647 -54.652 44.703 1.00 88.81 632 ASN A N 1
ATOM 5194 C CA . ASN A 1 632 ? 26.933 -55.924 44.627 1.00 88.81 632 ASN A CA 1
ATOM 5195 C C . ASN A 1 632 ? 27.561 -56.870 43.599 1.00 88.81 632 ASN A C 1
ATOM 5197 O O . ASN A 1 632 ? 27.672 -58.066 43.863 1.00 88.81 632 ASN A O 1
ATOM 5201 N N . GLU A 1 633 ? 27.999 -56.362 42.446 1.00 89.19 633 GLU A N 1
ATOM 5202 C CA . GLU A 1 633 ? 28.720 -57.158 41.452 1.00 89.19 633 GLU A CA 1
ATOM 5203 C C . GLU A 1 633 ? 30.070 -57.648 41.981 1.00 89.19 633 GLU A C 1
ATOM 5205 O O . GLU A 1 633 ? 30.388 -58.828 41.818 1.00 89.19 633 GLU A O 1
ATOM 5210 N N . LYS A 1 634 ? 30.831 -56.795 42.680 1.00 90.00 634 LYS A N 1
ATOM 5211 C CA . LYS A 1 634 ? 32.074 -57.197 43.360 1.00 90.00 634 LYS A CA 1
ATOM 5212 C C . LYS A 1 634 ? 31.817 -58.272 44.411 1.00 90.00 634 LYS A C 1
ATOM 5214 O O . LYS A 1 634 ? 32.464 -59.312 44.378 1.00 90.00 634 LYS A O 1
ATOM 5219 N N . LEU A 1 635 ? 30.838 -58.070 45.293 1.00 88.94 635 LEU A N 1
ATOM 5220 C CA . LEU A 1 635 ? 30.462 -59.046 46.319 1.00 88.94 635 LEU A CA 1
ATOM 5221 C C . LEU A 1 635 ? 30.005 -60.368 45.703 1.00 88.94 635 LEU A C 1
ATOM 5223 O O . LEU A 1 635 ? 30.336 -61.433 46.221 1.00 88.94 635 LEU A O 1
ATOM 5227 N N . LYS A 1 636 ? 29.266 -60.316 44.592 1.00 88.44 636 LYS A N 1
ATOM 5228 C CA . LYS A 1 636 ? 28.846 -61.502 43.844 1.00 88.44 636 LYS A CA 1
ATOM 5229 C C . LYS A 1 636 ? 30.047 -62.233 43.244 1.00 88.44 636 LYS A C 1
ATOM 5231 O O . LYS A 1 636 ? 30.154 -63.441 43.421 1.00 88.44 636 LYS A O 1
ATOM 5236 N N . HIS A 1 637 ? 30.975 -61.513 42.614 1.00 86.44 637 HIS A N 1
ATOM 5237 C CA . HIS A 1 637 ? 32.217 -62.084 42.093 1.00 86.44 637 HIS A CA 1
ATOM 5238 C C . HIS A 1 637 ? 33.071 -62.712 43.209 1.00 86.44 637 HIS A C 1
ATOM 5240 O O . HIS A 1 637 ? 33.584 -63.822 43.055 1.00 86.44 637 HIS A O 1
ATOM 5246 N N . ASP A 1 638 ? 33.180 -62.053 44.363 1.00 86.12 638 ASP A N 1
ATOM 5247 C CA . ASP A 1 638 ? 33.893 -62.579 45.527 1.00 86.12 638 ASP A CA 1
ATOM 5248 C C . ASP A 1 638 ? 33.206 -63.831 46.090 1.00 86.12 638 ASP A C 1
ATOM 5250 O O . ASP A 1 638 ? 33.881 -64.819 46.392 1.00 86.12 638 ASP A O 1
ATOM 5254 N N . LEU A 1 639 ? 31.871 -63.848 46.164 1.00 81.62 639 LEU A N 1
ATOM 5255 C CA . LEU A 1 639 ? 31.083 -65.031 46.525 1.00 81.62 639 LEU A CA 1
ATOM 5256 C C . LEU A 1 639 ? 31.320 -66.194 45.559 1.00 81.62 639 LEU A C 1
ATOM 5258 O O . LEU A 1 639 ? 31.562 -67.315 46.013 1.00 81.62 639 LEU A O 1
ATOM 5262 N N . ASP A 1 640 ? 31.303 -65.935 44.254 1.00 81.25 640 ASP A N 1
ATOM 5263 C CA . ASP A 1 640 ? 31.563 -66.940 43.221 1.00 81.25 640 ASP A CA 1
ATOM 5264 C C . ASP A 1 640 ? 33.010 -67.462 43.316 1.00 81.25 640 ASP A C 1
ATOM 5266 O O . ASP A 1 640 ? 33.258 -68.670 43.239 1.00 81.25 640 ASP A O 1
ATOM 5270 N N . SER A 1 641 ? 33.981 -66.586 43.598 1.00 77.62 641 SER A N 1
ATOM 5271 C CA . SER A 1 641 ? 35.377 -66.971 43.840 1.00 77.62 641 SER A CA 1
ATOM 5272 C C . SER A 1 641 ? 35.536 -67.835 45.106 1.00 77.62 641 SER A C 1
ATOM 5274 O O . SER A 1 641 ? 36.257 -68.841 45.107 1.00 77.62 641 SER A O 1
ATOM 5276 N N . LEU A 1 642 ? 34.801 -67.524 46.179 1.00 76.19 642 LEU A N 1
ATOM 5277 C CA . LEU A 1 642 ? 34.773 -68.300 47.421 1.00 76.19 642 LEU A CA 1
ATOM 5278 C C . LEU A 1 642 ? 34.070 -69.654 47.245 1.00 76.19 642 LEU A C 1
ATOM 5280 O O . LEU A 1 642 ? 34.482 -70.653 47.843 1.00 76.19 642 LEU A O 1
ATOM 5284 N N . GLN A 1 643 ? 33.026 -69.729 46.420 1.00 73.50 643 GLN A N 1
ATOM 5285 C CA . GLN A 1 643 ? 32.395 -71.001 46.065 1.00 73.50 643 GLN A CA 1
ATOM 5286 C C . GLN A 1 643 ? 33.333 -71.876 45.227 1.00 73.50 643 GLN A C 1
ATOM 5288 O O . GLN A 1 643 ? 33.461 -73.070 45.513 1.00 73.50 643 GLN A O 1
ATOM 5293 N N . ASN A 1 644 ? 34.063 -71.289 44.276 1.00 65.50 644 ASN A N 1
ATOM 5294 C CA . ASN A 1 644 ? 35.051 -71.997 43.460 1.00 65.50 644 ASN A CA 1
ATOM 5295 C C . ASN A 1 644 ? 36.269 -72.485 44.267 1.00 65.50 644 ASN A C 1
ATOM 5297 O O . ASN A 1 644 ? 36.789 -73.577 44.031 1.00 65.50 644 ASN A O 1
ATOM 5301 N N . THR A 1 645 ? 36.712 -71.743 45.284 1.00 63.97 645 THR A N 1
ATOM 5302 C CA . THR A 1 645 ? 37.770 -72.222 46.197 1.00 63.97 645 THR A CA 1
ATOM 5303 C C . THR A 1 645 ? 37.269 -73.320 47.145 1.00 63.97 645 THR A C 1
ATOM 5305 O O . THR A 1 645 ? 37.994 -74.282 47.419 1.00 63.97 645 THR A O 1
ATOM 5308 N N . LYS A 1 646 ? 36.007 -73.261 47.599 1.00 59.38 646 LYS A N 1
ATOM 5309 C CA . LYS A 1 646 ? 35.373 -74.343 48.379 1.00 59.38 646 LYS A CA 1
ATOM 5310 C C . LYS A 1 646 ? 35.128 -75.612 47.556 1.00 59.38 646 LYS A C 1
ATOM 5312 O O . LYS A 1 646 ? 35.282 -76.706 48.106 1.00 59.38 646 LYS A O 1
ATOM 5317 N N . SER A 1 647 ? 34.775 -75.505 46.273 1.00 57.41 647 SER A N 1
ATOM 5318 C CA . SER A 1 647 ? 34.613 -76.669 45.388 1.00 57.41 647 SER A CA 1
ATOM 5319 C C . SER A 1 647 ? 35.959 -77.355 45.117 1.00 57.41 647 SER A C 1
ATOM 5321 O O . SER A 1 647 ? 36.057 -78.575 45.269 1.00 57.41 647 SER A O 1
ATOM 5323 N N . ASN A 1 648 ? 37.031 -76.587 44.887 1.00 52.91 648 ASN A N 1
ATOM 5324 C CA . ASN A 1 648 ? 38.385 -77.134 44.733 1.00 52.91 648 ASN A CA 1
ATOM 5325 C C . ASN A 1 648 ? 38.924 -77.812 46.007 1.00 52.91 648 ASN A C 1
ATOM 5327 O O . ASN A 1 648 ? 39.601 -78.837 45.913 1.00 52.91 648 ASN A O 1
ATOM 5331 N N . ASN A 1 649 ? 38.581 -77.326 47.206 1.00 51.81 649 ASN A N 1
ATOM 5332 C CA . ASN A 1 649 ? 38.966 -77.999 48.456 1.00 51.81 649 ASN A CA 1
ATOM 5333 C C . ASN A 1 649 ? 38.137 -79.262 48.764 1.00 51.81 649 ASN A C 1
ATOM 5335 O O . ASN A 1 649 ? 38.641 -80.168 49.430 1.00 51.81 649 ASN A O 1
ATOM 5339 N N . LYS A 1 650 ? 36.903 -79.384 48.251 1.00 50.22 650 LYS A N 1
ATOM 5340 C CA . LYS A 1 650 ? 36.128 -80.639 48.333 1.00 50.22 650 LYS A CA 1
ATOM 5341 C C . LYS A 1 650 ? 36.581 -81.691 47.310 1.00 50.22 650 LYS A C 1
ATOM 5343 O O . LYS A 1 650 ? 36.441 -82.880 47.584 1.00 50.22 650 LYS A O 1
ATOM 5348 N N . GLY A 1 651 ? 37.208 -81.283 46.204 1.00 49.88 651 GLY A N 1
ATOM 5349 C CA . GLY A 1 651 ? 37.777 -82.187 45.194 1.00 49.88 651 GLY A CA 1
ATOM 5350 C C . GLY A 1 651 ? 39.002 -83.003 45.642 1.00 49.88 651 GLY A C 1
ATOM 5351 O O . GLY A 1 651 ? 39.333 -83.991 44.997 1.00 49.88 651 GLY A O 1
ATOM 5352 N N . LYS A 1 652 ? 39.662 -82.655 46.760 1.00 46.12 652 LYS A N 1
ATOM 5353 C CA . LYS A 1 652 ? 40.823 -83.406 47.293 1.00 46.12 652 LYS A CA 1
ATOM 5354 C C . LYS A 1 652 ? 40.496 -84.449 48.374 1.00 46.12 652 LYS A C 1
ATOM 5356 O O . LYS A 1 652 ? 41.411 -85.106 48.854 1.00 46.12 652 LYS A O 1
ATOM 5361 N N . LYS A 1 653 ? 39.226 -84.631 48.762 1.00 45.59 653 LYS A N 1
ATOM 5362 C CA . LYS A 1 653 ? 38.800 -85.648 49.755 1.00 45.59 653 LYS A CA 1
ATOM 5363 C C . LYS A 1 653 ? 37.849 -86.714 49.196 1.00 45.59 653 LYS A C 1
ATOM 5365 O O . LYS A 1 653 ? 37.083 -87.310 49.943 1.00 45.59 653 LYS A O 1
ATOM 5370 N N . SER A 1 654 ? 37.913 -86.972 47.893 1.00 46.91 654 SER A N 1
ATOM 5371 C CA . SER A 1 654 ? 37.307 -88.165 47.296 1.00 46.91 654 SER A CA 1
ATOM 5372 C C . SER A 1 654 ? 38.188 -88.697 46.165 1.00 46.91 654 SER A C 1
ATOM 5374 O O . SER A 1 654 ? 37.910 -88.502 44.982 1.00 46.91 654 SER A O 1
ATOM 5376 N N . LYS A 1 655 ? 39.304 -89.307 46.566 1.00 38.78 655 LYS A N 1
ATOM 5377 C CA . LYS A 1 655 ? 39.842 -90.558 46.024 1.00 38.78 655 LYS A CA 1
ATOM 5378 C C . LYS A 1 655 ? 40.604 -91.263 47.134 1.00 38.78 655 LYS A C 1
ATOM 5380 O O . LYS A 1 655 ? 41.302 -90.544 47.884 1.00 38.78 655 LYS A O 1
#

Sequence (655 aa):
MSKASKSDLDANSLNGTDTISLDHSENGVKYDRLVQDYVKLRSKLTILKKAYVEQSELSAQKDQTIRKFELEIDGLSFRNQQLTARVESLQKDLDEKPNQTSSAPSTAQPNVLAEELQHKINENQSLHRRLNELEVDLRQKIVKNEETIKQIEYEKIVLEKKLEALESSSKVTIEKLENDKIKLELSLIQLENQIRSIHEEKEMKENELIKKESEHNLLVKQHAELSKNSSTSSLNIQSQKSEITTILKLILNSLSQIYPCLEERFNKKSNLSKQIGKTGNYLKQLEKLFYEFKWKETDFTINEFFDENHKIFQTIINDLNESNNNADIFKINKKIKIYLNKLDLFLFGENDVETFSKLTRKLYESFKTGKILISNEVLMNGLRNMSDILDKLLFALNEKLSMEYSLNYPDNLTTMDECLVSYITQFKQDLTQLNLVNNLVDSIIRLKSELSDHNEIVDNEEIENLKKLITDKDLLVQDLHNTIESLRLKSDKDDLDLKDLRSRIETLQLRLVQNEEEKLIEKPNLEKSDTLDDLDKRLEKPSVDLYDIQIDTLNKKIQYLDSKAYYYYDEMLILLERLKLQLEINDHQASDLNEIKDQLERTRSSYEIQMSTMSDHLIEMTDRMTKQSEENEKLKHDLDSLQNTKSNNKGKKSK

pLDDT: mean 73.38, std 17.39, range [30.09, 95.88]

Organism: NCBI:txid104777

Foldseek 3Di:
DDDDDDDDDDDDDDPDDDDDDDDDPVVVVVVVVVVVVVVVVVVVVVVVVVVVVVVVVVVVVVVVVVVVVVVVVVVVVVVVVVVVVVVVVVVVVVVPDDDDDDDDDDDDDPVVVVVVVVVVVVVVVVVVVVVVVVVVVVVVVVVVVVVVVVVVVVVVVVVVVVVVVVVVVVVVVVVVVVVVVVVVVVVVVVVVVVVVVVVVVVVVVVVVVVVVVVVVVVVVVVVVVVVVPDDDDVCVVVVLLVVLLVLVLLLLVLVLLLLVLVLVLCVVVVVLSVLSVVLSVLSVVLSVCSVVVVLVVNVVSLVVNLVSVLVSLVVVLVVLCVDDPDPVLNVLSVQLSVLSVVLSCQQPNPPDPARPSNVVVVQSVCSVVVPDSPDPPVVLVSLVSNLVSLVSNLVSLVVNLVVCVVVVPDPVNSVSSVSNSVSSVSSSVSSVVSSVSRVVVNVVVVVVVVVVVVVVVPPDPVVVVVVVVVVVVVVVVVVVVVVVVVVVVVVVVVVVVVVVVVVVVVVVVVVVVVVVVVPPDDDDDDDDDPDVVVVCCVVCVVVVVVVVVVVVVVVVVVVVVVVVVVVVVVVVVVVVVVVVVVVVVVVVVVVVVVVVVVVVVVVVVVVVVVVVVVVVVVVVVVVVVVVVVVVVVVVVVVVVVVVVVVVVVVVVPDD

Radius of gyration: 65.04 Å; chains: 1; bounding box: 131×167×183 Å